Protein AF-A0A165ZJ59-F1 (afdb_monomer)

Nearest PDB structures (foldseek):
  8uz7-assembly1_D  TM=2.361E-01  e=4.427E+00  Penaeus vannamei
  2nv9-assembly4_G  TM=2.599E-01  e=4.202E+00  Paramecium bursaria Chlorella virus 1

Foldseek 3Di:
DDPPQPADPDPDDLVPLLVVCVVCQAPHAEDAAEDAQVSLLSNLVSQLVAARANHAYYARAHDDDPPDPPDFRERDACRLQPRHPNHAAYHYARYHYQLLSQAQHQEYHYHHADAPQPAVVSVVNNVLRHLNHAYYHDEDEQNHCNPPPPDPDAARENPRHAEYAYEEALVVVLSNLVSYDDDLNHAYHYAYDDPPDPPDDDPVVSLVSVLVSVLVSLPPPDHADFQEWEWAWDWDPDFQTKTKIKIFTANDDPPLADQDDDPVVRSSRTSYIYIYTHRGVVRVLSNLLSNCLSRCVSDQHQEYEYQNYLDDDLSSLVSQQVNLHRQEYEYAQLGHNLVSNLVVLVVVLVVCLVPVPDDDSYQEYEYEQRDDVVVVVVVVVVVVPDPDPDDQPSSLVSNVVSVVSVQVSLQVCLVSVRHRAEYEYHDCPVCSVPVPPDDDPLCSRFVSHNNGYHYHQWGDDPVCDPPTDRQDPVSVVVSD

Secondary structure (DSSP, 8-state):
-------------HHHHHHHHHHHTTT--EEEEEEEHHHHHHHHHHHTTS--TT--EEEEEEEPPTT------EEPHHIIIII-TT--EEEEES-EE-GGG--S-SEEEEE--S-----HHHHHHHHHT-TT--EEEEEE-TT---------PPPEE-TT--EEEEEE-HHHHHHHHHHEE--TT-EEEEEE-----TTS--HHHHHHHHHHHHHHHHTSTTPPP--EEEEEEES-SSTTS-EEEEEEEESS-----SS---HHHHHHH-SEEEEEEESSHHHHHHHHHHHHHHHHTTS---EEE-TT-S---HHHHHHHHHS---SEEEE-TTSHHHHHHHHHHHHHHHHHTT-TT---S-SEEEEE-PPPHHHHHHHHHHTTT----PPPPHHHHHHHHHHHHHHHHHHHHHHTT---SEEEEE--TT-TTT-SSSS--HHHHHTTSSSEEEETTEEESTTTTTS-EEPPHHHHHHH-

Radius of gyration: 26.31 Å; Cα contacts (8 Å, |Δi|>4): 863; chains: 1; bounding box: 57×61×69 Å

Structure (mmCIF, N/CA/C/O backbone):
data_AF-A0A165ZJ59-F1
#
_entry.id   AF-A0A165ZJ59-F1
#
loop_
_atom_site.group_PDB
_atom_site.id
_atom_site.type_symbol
_atom_site.label_atom_id
_atom_site.label_alt_id
_atom_site.label_comp_id
_atom_site.label_asym_id
_atom_site.label_entity_id
_atom_site.label_seq_id
_atom_site.pdbx_PDB_ins_code
_atom_site.Cartn_x
_atom_site.Cartn_y
_atom_site.Cartn_z
_atom_site.occupancy
_atom_site.B_iso_or_equiv
_atom_site.auth_seq_id
_atom_site.auth_comp_id
_atom_site.auth_asym_id
_atom_site.auth_atom_id
_atom_site.pdbx_PDB_model_num
ATOM 1 N N . MET A 1 1 ? 8.337 -34.357 -21.150 1.00 26.80 1 MET A N 1
ATOM 2 C CA . MET A 1 1 ? 9.607 -33.681 -20.813 1.00 26.80 1 MET A CA 1
ATOM 3 C C . MET A 1 1 ? 9.502 -32.233 -21.252 1.00 26.80 1 MET A C 1
ATOM 5 O O . MET A 1 1 ? 9.844 -31.899 -22.377 1.00 26.80 1 MET A O 1
ATOM 9 N N . THR A 1 2 ? 8.925 -31.401 -20.396 1.00 27.22 2 THR A N 1
ATOM 10 C CA . THR A 1 2 ? 8.915 -29.942 -20.506 1.00 27.22 2 THR A CA 1
ATOM 11 C C . THR A 1 2 ? 10.213 -29.451 -19.875 1.00 27.22 2 THR A C 1
ATOM 13 O O . THR A 1 2 ? 10.467 -29.745 -18.712 1.00 27.22 2 THR A O 1
ATOM 16 N N . LEU A 1 3 ? 11.087 -28.812 -20.658 1.00 30.39 3 LEU A N 1
ATOM 17 C CA . LEU A 1 3 ? 12.234 -28.102 -20.098 1.00 30.39 3 LEU A CA 1
ATOM 18 C C . LEU A 1 3 ? 11.672 -26.904 -19.332 1.00 30.39 3 LEU A C 1
ATOM 20 O O . LEU A 1 3 ? 11.261 -25.917 -19.945 1.00 30.39 3 LEU A O 1
ATOM 24 N N . ASP A 1 4 ? 11.601 -27.037 -18.012 1.00 34.28 4 ASP A N 1
ATOM 25 C CA . ASP A 1 4 ? 11.276 -25.939 -17.117 1.00 34.28 4 ASP A CA 1
ATOM 26 C C . ASP A 1 4 ? 12.237 -24.772 -17.355 1.00 34.28 4 ASP A C 1
ATOM 28 O O . ASP A 1 4 ? 13.429 -24.946 -17.626 1.00 34.28 4 ASP A O 1
ATOM 32 N N . ALA A 1 5 ? 11.661 -23.574 -17.309 1.00 40.75 5 ALA A N 1
ATOM 33 C CA . ALA A 1 5 ? 12.304 -22.302 -17.565 1.00 40.75 5 ALA A CA 1
ATOM 34 C C . ALA A 1 5 ? 13.662 -22.200 -16.851 1.00 40.75 5 ALA A C 1
ATOM 36 O O . ALA A 1 5 ? 13.736 -22.073 -15.630 1.00 40.75 5 ALA A O 1
ATOM 37 N N . LEU A 1 6 ? 14.749 -22.208 -17.626 1.00 43.16 6 LEU A N 1
ATOM 38 C CA . LEU A 1 6 ? 16.069 -21.800 -17.152 1.00 43.16 6 LEU A CA 1
ATOM 39 C C . LEU A 1 6 ? 16.009 -20.306 -16.804 1.00 43.16 6 LEU A C 1
ATOM 41 O O . LEU A 1 6 ? 16.247 -19.443 -17.647 1.00 43.16 6 LEU A O 1
ATOM 45 N N . LYS A 1 7 ? 15.646 -20.000 -15.555 1.00 43.19 7 LYS A N 1
ATOM 46 C CA . LYS A 1 7 ? 15.707 -18.658 -14.974 1.00 43.19 7 LYS A CA 1
ATOM 47 C C . LYS A 1 7 ? 17.173 -18.344 -14.673 1.00 43.19 7 LYS A C 1
ATOM 49 O O . LYS A 1 7 ? 17.654 -18.534 -13.561 1.00 43.19 7 LYS A O 1
ATOM 54 N N . TYR A 1 8 ? 17.912 -17.932 -15.697 1.00 49.91 8 TYR A N 1
ATOM 55 C CA . TYR A 1 8 ? 19.282 -17.461 -15.541 1.00 49.91 8 TYR A CA 1
ATOM 56 C C . TYR A 1 8 ? 19.271 -16.071 -14.892 1.00 49.91 8 TYR A C 1
ATOM 58 O O . TYR A 1 8 ? 18.983 -15.082 -15.556 1.00 49.91 8 TYR A O 1
ATOM 66 N N . SER A 1 9 ? 19.586 -16.001 -13.597 1.00 44.91 9 SER A N 1
ATOM 67 C CA . SER A 1 9 ? 20.109 -14.782 -12.971 1.00 44.91 9 SER A CA 1
ATOM 68 C C . SER A 1 9 ? 21.629 -14.844 -13.108 1.00 44.91 9 SER A C 1
ATOM 70 O O . SER A 1 9 ? 22.297 -15.537 -12.342 1.00 44.91 9 SER A O 1
ATOM 72 N N . LEU A 1 10 ? 22.168 -14.272 -14.186 1.00 50.31 10 LEU A N 1
ATOM 73 C CA . LEU A 1 10 ? 23.598 -14.324 -14.494 1.00 50.31 10 LEU A CA 1
ATOM 74 C C . LEU A 1 10 ? 24.230 -12.964 -14.193 1.00 50.31 10 LEU A C 1
ATOM 76 O O . LEU A 1 10 ? 24.103 -12.046 -14.993 1.00 50.31 10 LEU A O 1
ATOM 80 N N . SER A 1 11 ? 24.993 -12.870 -13.105 1.00 46.38 11 SER A N 1
ATOM 81 C CA . SER A 1 11 ? 25.987 -11.808 -12.873 1.00 46.38 11 SER A CA 1
ATOM 82 C C . SER A 1 11 ? 27.330 -12.132 -13.560 1.00 46.38 11 SER A C 1
ATOM 84 O O . SER A 1 11 ? 28.409 -11.921 -13.010 1.00 46.38 11 SER A O 1
ATOM 86 N N . VAL A 1 12 ? 27.283 -12.750 -14.745 1.00 45.16 12 VAL A N 1
ATOM 87 C CA . VAL A 1 12 ? 28.445 -13.399 -15.376 1.00 45.16 12 VAL A CA 1
ATOM 88 C C . VAL A 1 12 ? 29.210 -12.450 -16.298 1.00 45.16 12 VAL A C 1
ATOM 90 O O . VAL A 1 12 ? 28.607 -11.726 -17.082 1.00 45.16 12 VAL A O 1
ATOM 93 N N . LEU A 1 13 ? 30.546 -12.548 -16.232 1.00 55.03 13 LEU A N 1
ATOM 94 C CA . LEU A 1 13 ? 31.548 -11.962 -17.134 1.00 55.03 13 LEU A CA 1
ATOM 95 C C . LEU A 1 13 ? 31.028 -11.805 -18.578 1.00 55.03 13 LEU A C 1
ATOM 97 O O . LEU A 1 13 ? 30.642 -12.787 -19.220 1.00 55.03 13 LEU A O 1
ATOM 101 N N . GLU A 1 14 ? 31.088 -10.574 -19.091 1.00 58.38 14 GLU A N 1
ATOM 102 C CA . GLU A 1 14 ? 30.495 -10.066 -20.346 1.00 58.38 14 GLU A CA 1
ATOM 103 C C . GLU A 1 14 ? 30.643 -10.980 -21.580 1.00 58.38 14 GLU A C 1
ATOM 105 O O . GLU A 1 14 ? 29.788 -11.015 -22.467 1.00 58.38 14 GLU A O 1
ATOM 110 N N . THR A 1 15 ? 31.717 -11.770 -21.652 1.00 66.25 15 THR A N 1
ATOM 111 C CA . THR A 1 15 ? 32.005 -12.650 -22.797 1.00 66.25 15 THR A CA 1
ATOM 112 C C . THR A 1 15 ? 31.152 -13.923 -22.835 1.00 66.25 15 THR A C 1
ATOM 114 O O . THR A 1 15 ? 30.957 -14.499 -23.910 1.00 66.25 15 THR A O 1
ATOM 117 N N . GLY A 1 16 ? 30.617 -14.370 -21.695 1.00 80.94 16 GLY A N 1
ATOM 118 C CA . GLY A 1 16 ? 29.808 -15.587 -21.602 1.00 80.94 16 GLY A CA 1
ATOM 119 C C . GLY A 1 16 ? 28.366 -15.391 -22.068 1.00 80.94 16 GLY A C 1
ATOM 120 O O . GLY A 1 16 ? 27.826 -16.246 -22.776 1.00 80.94 16 GLY A O 1
ATOM 121 N N . LEU A 1 17 ? 27.751 -14.257 -21.716 1.00 83.94 17 LEU A N 1
ATOM 122 C CA . LEU A 1 17 ? 26.321 -14.035 -21.936 1.00 83.94 17 LEU A CA 1
ATOM 123 C C . LEU A 1 17 ? 25.968 -13.964 -23.425 1.00 83.94 17 LEU A C 1
ATOM 125 O O . LEU A 1 17 ? 25.015 -14.607 -23.853 1.00 83.94 17 LEU A O 1
ATOM 129 N N . SER A 1 18 ? 26.772 -13.266 -24.232 1.00 87.19 18 SER A N 1
ATOM 130 C CA . SER A 1 18 ? 26.535 -13.128 -25.678 1.00 87.19 18 SER A CA 1
ATOM 131 C C . SER A 1 18 ? 26.402 -14.489 -26.386 1.00 87.19 18 SER A C 1
ATOM 133 O O . SER A 1 18 ? 25.457 -14.718 -27.139 1.00 87.19 18 SER A O 1
ATOM 135 N N . ARG A 1 19 ? 27.278 -15.453 -26.058 1.00 89.62 19 ARG A N 1
ATOM 136 C CA . ARG A 1 19 ? 27.225 -16.816 -26.624 1.00 89.62 19 ARG A CA 1
ATOM 137 C C . ARG A 1 19 ? 25.989 -17.593 -26.174 1.00 89.62 19 ARG A C 1
ATOM 139 O O . ARG A 1 19 ? 25.436 -18.375 -26.945 1.00 89.62 19 ARG A O 1
ATOM 146 N N . ILE A 1 20 ? 25.569 -17.407 -24.922 1.00 90.56 20 ILE A N 1
ATOM 147 C CA . ILE A 1 20 ? 24.362 -18.045 -24.379 1.00 90.56 20 ILE A CA 1
ATOM 148 C C . ILE A 1 20 ? 23.123 -17.480 -25.082 1.00 90.56 20 ILE A C 1
ATOM 150 O O . ILE A 1 20 ? 22.278 -18.252 -25.537 1.00 90.56 20 ILE A O 1
ATOM 154 N N . LEU A 1 21 ? 23.040 -16.156 -25.220 1.00 92.06 21 LEU A N 1
ATOM 155 C CA . LEU A 1 21 ? 21.940 -15.469 -25.893 1.00 92.06 21 LEU A CA 1
ATOM 156 C C . LEU A 1 21 ? 21.813 -15.901 -27.357 1.00 92.06 21 LEU A C 1
ATOM 158 O O . LEU A 1 21 ? 20.718 -16.252 -27.789 1.00 92.06 21 LEU A O 1
ATOM 162 N N . GLU A 1 22 ? 22.927 -15.974 -28.089 1.00 93.25 22 GLU A N 1
ATOM 163 C CA . GLU A 1 22 ? 22.951 -16.468 -29.469 1.00 93.25 22 GLU A CA 1
ATOM 164 C C . GLU A 1 22 ? 22.447 -17.916 -29.559 1.00 93.25 22 GLU A C 1
ATOM 166 O O . GLU A 1 22 ? 21.543 -18.226 -30.342 1.00 93.25 22 GLU A O 1
ATOM 171 N N . LYS A 1 23 ? 22.983 -18.805 -28.712 1.00 94.88 23 LYS A N 1
ATOM 172 C CA . LYS A 1 23 ? 22.624 -20.229 -28.701 1.00 94.88 23 LYS A CA 1
ATOM 173 C C . LYS A 1 23 ? 21.141 -20.458 -28.394 1.00 94.88 23 LYS A C 1
ATOM 175 O O . LYS A 1 23 ? 20.542 -21.388 -28.935 1.00 94.88 23 LYS A O 1
ATOM 180 N N . HIS A 1 24 ? 20.554 -19.633 -27.530 1.00 94.94 24 HIS A N 1
ATOM 181 C CA . HIS A 1 24 ? 19.187 -19.803 -27.035 1.00 94.94 24 HIS A CA 1
ATOM 182 C C . HIS A 1 24 ? 18.173 -18.824 -27.636 1.00 94.94 24 HIS A C 1
ATOM 184 O O . HIS A 1 24 ? 17.013 -18.839 -27.223 1.00 94.94 24 HIS A O 1
ATOM 190 N N . ALA A 1 25 ? 18.552 -18.035 -28.646 1.00 95.56 25 ALA A N 1
ATOM 191 C CA . ALA A 1 25 ? 17.724 -16.955 -29.182 1.00 95.56 25 ALA A CA 1
ATOM 192 C C . ALA A 1 25 ? 16.289 -17.392 -29.537 1.00 95.56 25 ALA A C 1
ATOM 194 O O . ALA A 1 25 ? 15.323 -16.693 -29.255 1.00 95.56 25 ALA A O 1
ATOM 195 N N . ARG A 1 26 ? 16.115 -18.597 -30.094 1.00 95.75 26 ARG A N 1
ATOM 196 C CA . ARG A 1 26 ? 14.797 -19.105 -30.519 1.00 95.75 26 ARG A CA 1
ATOM 197 C C . ARG A 1 26 ? 13.940 -19.696 -29.402 1.00 95.75 26 ARG A C 1
ATOM 199 O O . ARG A 1 26 ? 12.737 -19.824 -29.594 1.00 95.75 26 ARG A O 1
ATOM 206 N N . THR A 1 27 ? 14.543 -20.095 -28.286 1.00 96.12 27 THR A N 1
ATOM 207 C CA . THR A 1 27 ? 13.868 -20.830 -27.202 1.00 96.12 27 THR A CA 1
ATOM 208 C C . THR A 1 27 ? 13.752 -20.022 -25.916 1.00 96.12 27 THR A C 1
ATOM 210 O O . THR A 1 27 ? 13.116 -20.477 -24.973 1.00 96.12 27 THR A O 1
ATOM 213 N N . LEU A 1 28 ? 14.404 -18.862 -25.840 1.00 95.69 28 LEU A N 1
ATOM 214 C CA . LEU A 1 28 ? 14.396 -18.009 -24.661 1.00 95.69 28 LEU A CA 1
ATOM 215 C C . LEU A 1 28 ? 12.998 -17.406 -24.461 1.00 95.69 28 LEU A C 1
ATOM 217 O O . LEU A 1 28 ? 12.553 -16.616 -25.286 1.00 95.69 28 LEU A O 1
ATOM 221 N N . VAL A 1 29 ? 12.318 -17.794 -23.377 1.00 96.50 29 VAL A N 1
ATOM 222 C CA . VAL A 1 29 ? 10.952 -17.334 -23.045 1.00 96.50 29 VAL A CA 1
ATOM 223 C C . VAL A 1 29 ? 10.959 -16.151 -22.079 1.00 96.50 29 VAL A C 1
ATOM 225 O O . VAL A 1 29 ? 10.101 -15.274 -22.157 1.00 96.50 29 VAL A O 1
ATOM 228 N N . SER A 1 30 ? 11.938 -16.110 -21.179 1.00 95.81 30 SER A N 1
ATOM 229 C CA . SER A 1 30 ? 12.073 -15.086 -20.148 1.00 95.81 30 SER A CA 1
ATOM 230 C C . SER A 1 30 ? 13.535 -14.694 -20.012 1.00 95.81 30 SER A C 1
ATOM 232 O O . SER A 1 30 ? 14.401 -15.569 -20.007 1.00 95.81 30 SER A O 1
ATOM 234 N N . LEU A 1 31 ? 13.801 -13.401 -19.851 1.00 95.12 31 LEU A N 1
ATOM 235 C CA . LEU A 1 31 ? 15.140 -12.877 -19.622 1.00 95.12 31 LEU A CA 1
ATOM 236 C C . LEU A 1 31 ? 15.115 -11.756 -18.585 1.00 95.12 31 LEU A C 1
ATOM 238 O O . LEU A 1 31 ? 14.314 -10.829 -18.686 1.00 95.12 31 LEU A O 1
ATOM 242 N N . THR A 1 32 ? 16.036 -11.830 -17.628 1.00 94.75 32 THR A N 1
ATOM 243 C CA . THR A 1 32 ? 16.305 -10.760 -16.669 1.00 94.75 32 THR A CA 1
ATOM 244 C C . THR A 1 32 ? 17.777 -10.385 -16.765 1.00 94.75 32 THR A C 1
ATOM 246 O O . THR A 1 32 ? 18.636 -11.257 -16.656 1.00 94.75 32 THR A O 1
ATOM 249 N N . ILE A 1 33 ? 18.060 -9.105 -16.986 1.00 93.12 33 ILE A N 1
ATOM 250 C CA . ILE A 1 33 ? 19.407 -8.533 -16.957 1.00 93.12 33 ILE A CA 1
ATOM 251 C C . ILE A 1 33 ? 19.427 -7.525 -15.818 1.00 93.12 33 ILE A C 1
ATOM 253 O O . ILE A 1 33 ? 18.609 -6.613 -15.818 1.00 93.12 33 ILE A O 1
ATOM 257 N N . ALA A 1 34 ? 20.336 -7.697 -14.864 1.00 91.88 34 ALA A N 1
ATOM 258 C CA . ALA A 1 34 ? 20.517 -6.766 -13.761 1.00 91.88 34 ALA A CA 1
ATOM 259 C C . ALA A 1 34 ? 22.007 -6.568 -13.463 1.00 91.88 34 ALA A C 1
ATOM 261 O O . ALA A 1 34 ? 22.774 -7.532 -13.544 1.00 91.88 34 ALA A O 1
ATOM 262 N N . GLY A 1 35 ? 22.405 -5.345 -13.119 1.00 90.62 35 GLY A N 1
ATOM 263 C CA . GLY A 1 35 ? 23.758 -5.030 -12.654 1.00 90.62 35 GLY A CA 1
ATOM 264 C C . GLY A 1 35 ? 24.179 -3.595 -12.961 1.00 90.62 35 GLY A C 1
ATOM 265 O O . GLY A 1 35 ? 23.350 -2.752 -13.306 1.00 90.62 35 GLY A O 1
ATOM 266 N N . ALA A 1 36 ? 25.485 -3.330 -12.871 1.00 89.38 36 ALA A N 1
ATOM 267 C CA . ALA A 1 36 ? 26.074 -2.040 -13.222 1.00 89.38 36 ALA A CA 1
ATOM 268 C C . ALA A 1 36 ? 25.707 -1.604 -14.654 1.00 89.38 36 ALA A C 1
ATOM 270 O O . ALA A 1 36 ? 25.471 -2.433 -15.547 1.00 89.38 36 ALA A O 1
ATOM 271 N N . SER A 1 37 ? 25.660 -0.290 -14.876 1.00 89.69 37 SER A N 1
ATOM 272 C CA . SER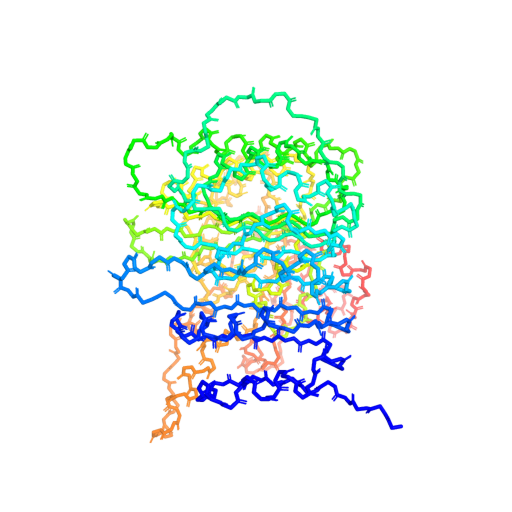 A 1 37 ? 25.213 0.307 -16.138 1.00 89.69 37 SER A CA 1
ATOM 273 C C . SER A 1 37 ? 26.064 -0.115 -17.337 1.00 89.69 37 SER A C 1
ATOM 275 O O . SER A 1 37 ? 25.508 -0.459 -18.381 1.00 89.69 37 SER A O 1
ATOM 277 N N . GLU A 1 38 ? 27.387 -0.187 -17.177 1.00 88.62 38 GLU A N 1
ATOM 278 C CA . GLU A 1 38 ? 28.332 -0.596 -18.223 1.00 88.62 38 GLU A CA 1
ATOM 279 C C . GLU A 1 38 ? 28.078 -2.024 -18.734 1.00 88.62 38 GLU A C 1
ATOM 281 O O . GLU A 1 38 ? 27.957 -2.261 -19.941 1.00 88.62 38 GLU A O 1
ATOM 286 N N . HIS A 1 39 ? 27.892 -2.977 -17.821 1.00 88.75 39 HIS A N 1
ATOM 287 C CA . HIS A 1 39 ? 27.633 -4.371 -18.169 1.00 88.75 39 HIS A CA 1
ATOM 288 C C . HIS A 1 39 ? 26.234 -4.544 -18.755 1.00 88.75 39 HIS A C 1
ATOM 290 O O . HIS A 1 39 ? 26.035 -5.282 -19.726 1.00 88.75 39 HIS A O 1
ATOM 296 N N . THR A 1 40 ? 25.250 -3.840 -18.192 1.00 90.31 40 THR A N 1
ATOM 297 C CA . THR A 1 40 ? 23.877 -3.851 -18.701 1.00 90.31 40 THR A CA 1
ATOM 298 C C . THR A 1 40 ? 23.834 -3.325 -20.136 1.00 90.31 40 THR A C 1
ATOM 300 O O . THR A 1 40 ? 23.204 -3.954 -20.989 1.00 90.31 40 THR A O 1
ATOM 303 N N . PHE A 1 41 ? 24.586 -2.262 -20.445 1.00 90.25 41 PHE A N 1
ATOM 304 C CA . PHE A 1 41 ? 24.755 -1.748 -21.805 1.00 90.25 41 PHE A CA 1
ATOM 305 C C . PHE A 1 41 ? 25.305 -2.801 -22.764 1.00 90.25 41 PHE A C 1
ATOM 307 O O . PHE A 1 41 ? 24.693 -3.080 -23.799 1.00 90.25 41 PHE A O 1
ATOM 314 N N . ALA A 1 42 ? 26.440 -3.416 -22.422 1.00 90.94 42 ALA A N 1
ATOM 315 C CA . ALA A 1 42 ? 27.080 -4.421 -23.267 1.00 90.94 42 ALA A CA 1
ATOM 316 C C . ALA A 1 42 ? 26.138 -5.604 -23.559 1.00 90.94 42 ALA A C 1
ATOM 318 O O . ALA A 1 42 ? 26.026 -6.064 -24.702 1.00 90.94 42 ALA A O 1
ATOM 319 N N . ASN A 1 43 ? 25.395 -6.047 -22.543 1.00 91.50 43 ASN A N 1
ATOM 320 C CA . ASN A 1 43 ? 24.425 -7.132 -22.652 1.00 91.50 43 ASN A CA 1
ATOM 321 C C . ASN A 1 43 ? 23.223 -6.752 -23.529 1.00 91.50 43 ASN A C 1
ATOM 323 O O . ASN A 1 43 ? 22.802 -7.537 -24.380 1.00 91.50 43 ASN A O 1
ATOM 327 N N . VAL A 1 44 ? 22.709 -5.530 -23.388 1.00 92.50 44 VAL A N 1
ATOM 328 C CA . VAL A 1 44 ? 21.633 -4.984 -24.227 1.00 92.50 44 VAL A CA 1
ATOM 329 C C . VAL A 1 44 ? 22.060 -4.867 -25.696 1.00 92.50 44 VAL A C 1
ATOM 331 O O . VAL A 1 44 ? 21.308 -5.243 -26.599 1.00 92.50 44 VAL A O 1
ATOM 334 N N . GLN A 1 45 ? 23.294 -4.433 -25.960 1.00 92.50 45 GLN A N 1
ATOM 335 C CA . GLN A 1 45 ? 23.845 -4.394 -27.317 1.00 92.50 45 GLN A CA 1
ATOM 336 C C . GLN A 1 45 ? 24.000 -5.796 -27.917 1.00 92.50 45 GLN A C 1
ATOM 338 O O . GLN A 1 45 ? 23.761 -5.996 -29.109 1.00 92.50 45 GLN A O 1
ATOM 343 N N . ALA A 1 46 ? 24.379 -6.792 -27.110 1.00 92.00 46 ALA A N 1
ATOM 344 C CA . ALA A 1 46 ? 24.424 -8.183 -27.552 1.00 92.00 46 ALA A CA 1
ATOM 345 C C . ALA A 1 46 ? 23.020 -8.725 -27.871 1.00 92.00 46 ALA A C 1
ATOM 347 O O . ALA A 1 46 ? 22.843 -9.395 -28.890 1.00 92.00 46 ALA A O 1
ATOM 348 N N . LEU A 1 47 ? 22.010 -8.379 -27.064 1.00 91.38 47 LEU A N 1
ATOM 349 C CA . LEU A 1 47 ? 20.620 -8.747 -27.326 1.00 91.38 47 LEU A CA 1
ATOM 350 C C . LEU A 1 47 ? 20.134 -8.227 -28.677 1.00 91.38 47 LEU A C 1
ATOM 352 O O . LEU A 1 47 ? 19.582 -8.991 -29.463 1.00 91.38 47 LEU A O 1
ATOM 356 N N . ALA A 1 48 ? 20.384 -6.963 -29.004 1.00 93.31 48 ALA A N 1
ATOM 357 C CA . ALA A 1 48 ? 19.877 -6.358 -30.235 1.00 93.31 48 ALA A CA 1
ATOM 358 C C . ALA A 1 48 ? 20.368 -7.028 -31.539 1.00 93.31 48 ALA A C 1
ATOM 360 O O . ALA A 1 48 ? 19.769 -6.815 -32.598 1.00 93.31 48 ALA A O 1
ATOM 361 N N . LYS A 1 49 ? 21.410 -7.871 -31.474 1.00 94.94 49 LYS A N 1
ATOM 362 C CA . LYS A 1 49 ? 21.981 -8.596 -32.623 1.00 94.94 49 LYS A CA 1
ATOM 363 C C . LYS A 1 49 ? 21.140 -9.784 -33.092 1.00 94.94 49 LYS A C 1
ATOM 365 O O . LYS A 1 49 ? 21.316 -10.234 -34.223 1.00 94.94 49 LYS A O 1
ATOM 370 N N . HIS A 1 50 ? 20.237 -10.300 -32.257 1.00 95.81 50 HIS A N 1
ATOM 371 C CA . HIS A 1 50 ? 19.472 -11.511 -32.557 1.00 95.81 50 HIS A CA 1
ATOM 372 C C . HIS A 1 50 ? 17.964 -11.302 -32.384 1.00 95.81 50 HIS A C 1
ATOM 374 O O . HIS A 1 50 ? 17.507 -10.404 -31.679 1.00 95.81 50 HIS A O 1
ATOM 380 N N . ARG A 1 51 ? 17.176 -12.161 -33.041 1.00 97.06 51 ARG A N 1
ATOM 381 C CA . ARG A 1 51 ? 15.720 -12.229 -32.869 1.00 97.06 51 ARG A CA 1
ATOM 382 C C . ARG A 1 51 ? 15.357 -13.271 -31.819 1.00 97.06 51 ARG A C 1
ATOM 384 O O . ARG A 1 51 ? 15.824 -14.405 -31.910 1.00 97.06 51 ARG A O 1
ATOM 391 N N . TYR A 1 52 ? 14.446 -12.909 -30.922 1.00 97.00 52 TYR A N 1
ATOM 392 C CA . TYR A 1 52 ? 13.927 -13.751 -29.850 1.00 97.00 52 TYR A CA 1
ATOM 393 C C . TYR A 1 52 ? 12.418 -13.972 -30.011 1.00 97.00 52 TYR A C 1
ATOM 395 O O . TYR A 1 52 ? 11.610 -13.353 -29.318 1.00 97.00 52 TYR A O 1
ATOM 403 N N . PRO A 1 53 ? 12.001 -14.844 -30.948 1.00 97.25 53 PRO A N 1
ATOM 404 C CA . PRO A 1 53 ? 10.590 -15.039 -31.273 1.00 97.25 53 PRO A CA 1
ATOM 405 C C . PRO A 1 53 ? 9.765 -15.651 -30.136 1.00 97.25 53 PRO A C 1
ATOM 407 O O . PRO A 1 53 ? 8.551 -15.502 -30.153 1.00 97.25 53 PRO A O 1
ATOM 410 N N . ALA A 1 54 ? 10.395 -16.342 -29.181 1.00 96.81 54 ALA A N 1
ATOM 411 C CA . ALA A 1 54 ? 9.718 -16.952 -28.035 1.00 96.81 54 ALA A CA 1
ATOM 412 C C . ALA A 1 54 ? 9.732 -16.069 -26.775 1.00 96.81 54 ALA A C 1
ATOM 414 O O . ALA A 1 54 ? 9.083 -16.426 -25.792 1.00 96.81 54 ALA A O 1
ATOM 415 N N . LEU A 1 55 ? 10.462 -14.944 -26.790 1.00 97.38 55 LEU A N 1
ATOM 416 C CA . LEU A 1 55 ? 10.641 -14.110 -25.606 1.00 97.38 55 LEU A CA 1
ATOM 417 C C . LEU A 1 55 ? 9.338 -13.392 -25.281 1.00 97.38 55 LEU A C 1
ATOM 419 O O . LEU A 1 55 ? 8.855 -12.575 -26.061 1.00 97.38 55 LEU A O 1
ATOM 423 N N . ASN A 1 56 ? 8.797 -13.718 -24.114 1.00 97.75 56 ASN A N 1
ATOM 424 C CA . ASN A 1 56 ? 7.533 -13.217 -23.602 1.00 97.75 56 ASN A CA 1
ATOM 425 C C . ASN A 1 56 ? 7.752 -12.229 -22.442 1.00 97.75 56 ASN A C 1
ATOM 427 O O . ASN A 1 56 ? 7.061 -11.214 -22.353 1.00 97.75 56 ASN A O 1
ATOM 431 N N . LEU A 1 57 ? 8.757 -12.486 -21.598 1.00 97.50 57 LEU A N 1
ATOM 432 C CA . LEU A 1 57 ? 9.109 -11.636 -20.461 1.00 97.50 57 LEU A CA 1
ATOM 433 C C . LEU A 1 57 ? 10.530 -11.098 -20.598 1.00 97.50 57 LEU A C 1
ATOM 435 O O . LEU A 1 57 ? 11.481 -11.862 -20.768 1.00 97.50 57 LEU A O 1
ATOM 439 N N . LEU A 1 58 ? 10.671 -9.786 -20.452 1.00 96.56 58 LEU A N 1
ATOM 440 C CA . LEU A 1 58 ? 11.955 -9.104 -20.392 1.00 96.56 58 LEU A CA 1
ATOM 441 C C . LEU A 1 58 ? 11.979 -8.139 -19.205 1.00 96.56 58 LEU A C 1
ATOM 443 O O . LEU A 1 58 ? 11.140 -7.244 -19.131 1.00 96.56 58 LEU A O 1
ATOM 447 N N . SER A 1 59 ? 12.962 -8.294 -18.318 1.00 96.56 59 SER A N 1
ATOM 448 C CA . SER A 1 59 ? 13.287 -7.309 -17.281 1.00 96.56 59 SER A CA 1
ATOM 449 C C . SER A 1 59 ? 14.731 -6.849 -17.435 1.00 96.56 59 SER A C 1
ATOM 451 O O . SER A 1 59 ? 15.630 -7.685 -17.534 1.00 96.56 59 SER A O 1
ATOM 453 N N . ILE A 1 60 ? 14.958 -5.540 -17.472 1.00 95.00 60 ILE A N 1
ATOM 454 C CA . ILE A 1 60 ? 16.294 -4.943 -17.523 1.00 95.00 60 ILE A CA 1
ATOM 455 C C . ILE A 1 60 ? 16.400 -3.933 -16.384 1.00 95.00 60 ILE A C 1
ATOM 457 O O . ILE A 1 60 ? 15.606 -2.997 -16.315 1.00 95.00 60 ILE A O 1
ATOM 461 N N . GLU A 1 61 ? 17.374 -4.120 -15.503 1.00 94.06 61 GLU A N 1
ATOM 462 C CA . GLU A 1 61 ? 17.589 -3.303 -14.313 1.00 94.06 61 GLU A CA 1
ATOM 463 C C . GLU A 1 61 ? 19.040 -2.819 -14.280 1.00 94.06 61 GLU A C 1
ATOM 465 O O . GLU A 1 61 ? 19.965 -3.595 -14.064 1.00 94.06 61 GLU A O 1
ATOM 470 N N . SER A 1 62 ? 19.248 -1.527 -14.519 1.00 92.38 62 SER A N 1
ATOM 471 C CA . SER A 1 62 ? 20.567 -0.911 -14.397 1.00 92.38 62 SER A CA 1
ATOM 472 C C . SER A 1 62 ? 20.707 -0.240 -13.036 1.00 92.38 62 SER A C 1
ATOM 474 O O . SER A 1 62 ? 19.900 0.614 -12.657 1.00 92.38 62 SER A O 1
ATOM 476 N N . GLU A 1 63 ? 21.773 -0.572 -12.321 1.00 90.44 63 GLU A N 1
ATOM 477 C CA . GLU A 1 63 ? 22.212 0.187 -11.156 1.00 90.44 63 GLU A CA 1
ATOM 478 C C . GLU A 1 63 ? 22.796 1.525 -11.629 1.00 90.44 63 GLU A C 1
ATOM 480 O O . GLU A 1 63 ? 23.495 1.589 -12.645 1.00 90.44 63 GLU A O 1
ATOM 485 N N . LEU A 1 64 ? 22.450 2.608 -10.934 1.00 84.44 64 LEU A N 1
ATOM 486 C CA . LEU A 1 64 ? 23.040 3.922 -11.169 1.00 84.44 64 LEU A CA 1
ATOM 487 C C . LEU A 1 64 ? 24.201 4.092 -10.200 1.00 84.44 64 LEU A C 1
ATOM 489 O O . LEU A 1 64 ? 23.997 4.082 -8.986 1.00 84.44 64 LEU A O 1
ATOM 493 N N . GLU A 1 65 ? 25.405 4.265 -10.732 1.00 82.00 65 GLU A N 1
ATOM 494 C CA . GLU A 1 65 ? 26.548 4.640 -9.910 1.00 82.00 65 GLU A CA 1
ATOM 495 C C . GLU A 1 65 ? 26.379 6.085 -9.438 1.00 82.00 65 GLU A C 1
ATOM 497 O O . GLU A 1 65 ? 26.062 6.997 -10.209 1.00 82.00 65 GLU A O 1
ATOM 502 N N . SER A 1 66 ? 26.541 6.299 -8.134 1.00 76.56 66 SER A N 1
ATOM 503 C CA . SER A 1 66 ? 26.356 7.606 -7.517 1.00 76.56 66 SER A CA 1
ATOM 504 C C . SER A 1 66 ? 27.338 8.622 -8.103 1.00 76.56 66 SER A C 1
ATOM 506 O O . SER A 1 66 ? 28.541 8.526 -7.868 1.00 76.56 66 SER A O 1
ATOM 508 N N . GLY A 1 67 ? 26.817 9.625 -8.810 1.00 73.88 67 GLY A N 1
ATOM 509 C CA . GLY A 1 67 ? 27.593 10.770 -9.288 1.00 73.88 67 GLY A CA 1
ATOM 510 C C . GLY A 1 67 ? 28.053 10.693 -10.740 1.00 73.88 67 GLY A C 1
ATOM 511 O O . GLY A 1 67 ? 28.601 11.684 -11.224 1.00 73.88 67 GLY A O 1
ATOM 512 N N . ASP A 1 68 ? 27.800 9.589 -11.447 1.00 66.00 68 ASP A N 1
ATOM 513 C CA . ASP A 1 68 ? 28.125 9.522 -12.865 1.00 66.00 68 ASP A CA 1
ATOM 514 C C . ASP A 1 68 ? 26.942 10.009 -13.715 1.00 66.00 68 ASP A C 1
ATOM 516 O O . ASP A 1 68 ? 25.865 9.416 -13.743 1.00 66.00 68 ASP A O 1
ATOM 520 N N . ASN A 1 69 ? 27.149 11.115 -14.433 1.00 66.50 69 ASN A N 1
ATOM 521 C CA . ASN A 1 69 ? 26.231 11.577 -15.480 1.00 66.50 69 ASN A CA 1
ATOM 522 C C . ASN A 1 69 ? 26.382 10.741 -16.764 1.00 66.50 69 ASN A C 1
ATOM 524 O O . ASN A 1 69 ? 25.894 11.160 -17.821 1.00 66.50 69 ASN A O 1
ATOM 528 N N . ALA A 1 70 ? 27.096 9.608 -16.703 1.00 63.12 70 ALA A N 1
ATOM 529 C CA . ALA A 1 70 ? 27.174 8.632 -17.774 1.00 63.12 70 ALA A CA 1
ATOM 530 C C . ALA A 1 70 ? 25.760 8.374 -18.305 1.00 63.12 70 ALA A C 1
ATOM 532 O O . ALA A 1 70 ? 24.853 7.968 -17.575 1.00 63.12 70 ALA A O 1
ATOM 533 N N . GLY A 1 71 ? 25.555 8.737 -19.574 1.00 71.19 71 GLY A N 1
ATOM 534 C CA . GLY A 1 71 ? 24.240 8.714 -20.195 1.00 71.19 71 GLY A CA 1
ATOM 535 C C . GLY A 1 71 ? 23.583 7.346 -20.037 1.00 71.19 71 GLY A C 1
ATOM 536 O O . GLY A 1 71 ? 24.265 6.323 -20.037 1.00 71.19 71 GLY A O 1
ATOM 537 N N . LEU A 1 72 ? 22.255 7.329 -19.899 1.00 72.12 72 LEU A N 1
ATOM 538 C CA . LEU A 1 72 ? 21.525 6.073 -19.786 1.00 72.12 72 LEU A CA 1
ATOM 539 C C . LEU A 1 72 ? 21.867 5.130 -20.934 1.00 72.12 72 LEU A C 1
ATOM 541 O O . LEU A 1 72 ? 21.978 5.518 -22.100 1.00 72.12 72 LEU A O 1
ATOM 545 N N . THR A 1 73 ? 21.939 3.857 -20.578 1.00 80.38 73 THR A N 1
ATOM 546 C CA . THR A 1 73 ? 21.934 2.775 -21.546 1.00 80.38 73 THR A CA 1
ATOM 547 C C . THR A 1 73 ? 20.626 2.814 -22.322 1.00 80.38 73 THR A C 1
ATOM 549 O O . THR A 1 73 ? 19.558 2.580 -21.758 1.00 80.38 73 THR A O 1
ATOM 552 N N . GLY A 1 74 ? 20.719 3.121 -23.613 1.00 88.25 74 GLY A N 1
ATOM 553 C CA . GLY A 1 74 ? 19.601 3.036 -24.542 1.00 88.25 74 GLY A CA 1
ATOM 554 C C . GLY A 1 74 ? 19.428 1.615 -25.073 1.00 88.25 74 GLY A C 1
ATOM 555 O O . GLY A 1 74 ? 20.377 1.007 -25.574 1.00 88.25 74 GLY A O 1
ATOM 556 N N . LEU A 1 75 ? 18.210 1.092 -24.996 1.00 92.00 75 LEU A N 1
ATOM 557 C CA . LEU A 1 75 ? 17.785 -0.112 -25.692 1.00 92.00 75 LEU A CA 1
ATOM 558 C C . LEU A 1 75 ? 17.647 0.203 -27.191 1.00 92.00 75 LEU A C 1
ATOM 560 O O . LEU A 1 75 ? 16.905 1.121 -27.539 1.00 92.00 75 LEU A O 1
ATOM 564 N N . PRO A 1 76 ? 18.316 -0.540 -28.090 1.00 92.88 76 PRO A N 1
ATOM 565 C CA . PRO A 1 76 ? 18.212 -0.289 -29.524 1.00 92.88 76 PRO A CA 1
ATOM 566 C C . PRO A 1 76 ? 16.773 -0.415 -30.045 1.00 92.88 76 PRO A C 1
ATOM 568 O O . PRO A 1 76 ? 16.088 -1.397 -29.752 1.00 92.88 76 PRO A O 1
ATOM 571 N N . ASP A 1 77 ? 16.337 0.540 -30.870 1.00 89.44 77 ASP A N 1
ATOM 572 C CA . ASP A 1 77 ? 14.950 0.659 -31.359 1.00 89.44 77 ASP A CA 1
ATOM 573 C C . ASP A 1 77 ? 14.430 -0.622 -32.033 1.00 89.44 77 ASP A C 1
ATOM 575 O O . ASP A 1 77 ? 13.274 -1.028 -31.885 1.00 89.44 77 ASP A O 1
ATOM 579 N N . ASN A 1 78 ? 15.303 -1.316 -32.766 1.00 89.75 78 ASN A N 1
ATOM 580 C CA . ASN A 1 78 ? 14.945 -2.536 -33.485 1.00 89.75 78 ASN A CA 1
ATOM 581 C C . ASN A 1 78 ? 14.611 -3.709 -32.552 1.00 89.75 78 ASN A C 1
ATOM 583 O O . ASN A 1 78 ? 13.952 -4.661 -32.984 1.00 89.75 78 ASN A O 1
ATOM 587 N N . PHE A 1 79 ? 15.061 -3.664 -31.298 1.00 94.56 79 PHE A N 1
ATOM 588 C CA . PHE A 1 79 ? 14.912 -4.779 -30.382 1.00 94.56 79 PHE A CA 1
ATOM 589 C C . PHE A 1 79 ? 13.443 -4.998 -30.006 1.00 94.56 79 PHE A C 1
ATOM 591 O O . PHE A 1 79 ? 12.878 -6.043 -30.339 1.00 94.56 79 PHE A O 1
ATOM 598 N N . LEU A 1 80 ? 12.801 -3.982 -29.423 1.00 93.94 80 LEU A N 1
ATOM 599 C CA . LEU A 1 80 ? 11.387 -4.046 -29.041 1.00 93.94 80 LEU A CA 1
ATOM 600 C C . LEU A 1 80 ? 10.461 -4.094 -30.263 1.00 93.94 80 LEU A C 1
ATOM 602 O O . LEU A 1 80 ? 9.482 -4.837 -30.267 1.00 93.94 80 LEU A O 1
ATOM 606 N N . ALA A 1 81 ? 10.780 -3.344 -31.324 1.00 91.75 81 ALA A N 1
ATOM 607 C CA . ALA A 1 81 ? 9.906 -3.244 -32.490 1.00 91.75 81 ALA A CA 1
ATOM 608 C C . ALA A 1 81 ? 9.900 -4.507 -33.370 1.00 91.75 81 ALA A C 1
ATOM 610 O O . ALA A 1 81 ? 8.900 -4.783 -34.036 1.00 91.75 81 ALA A O 1
ATOM 611 N N . GLY A 1 82 ? 11.013 -5.251 -33.434 1.00 92.38 82 GLY A N 1
ATOM 612 C CA . GLY A 1 82 ? 11.201 -6.278 -34.465 1.00 92.38 82 GLY A CA 1
ATOM 613 C C . GLY A 1 82 ? 11.905 -7.560 -34.036 1.00 92.38 82 GLY A C 1
ATOM 614 O O . GLY A 1 82 ? 11.815 -8.553 -34.771 1.00 92.38 82 GLY A O 1
ATOM 615 N N . ASN A 1 83 ? 12.589 -7.577 -32.890 1.00 96.62 83 ASN A N 1
ATOM 616 C CA . ASN A 1 83 ? 13.296 -8.769 -32.422 1.00 96.62 83 ASN A CA 1
ATOM 617 C C . ASN A 1 83 ? 12.502 -9.577 -31.399 1.00 96.62 83 ASN A C 1
ATOM 619 O O . ASN A 1 83 ? 12.760 -10.772 -31.285 1.00 96.62 83 ASN A O 1
ATOM 623 N N . THR A 1 84 ? 11.518 -8.988 -30.721 1.00 97.19 84 THR A N 1
ATOM 624 C CA . THR A 1 84 ? 10.742 -9.652 -29.661 1.00 97.19 84 THR A CA 1
ATOM 625 C C . THR A 1 84 ? 9.234 -9.626 -29.957 1.00 97.19 84 THR A C 1
ATOM 627 O O . THR A 1 84 ? 8.465 -9.006 -29.225 1.00 97.19 84 THR A O 1
ATOM 630 N N . PRO A 1 85 ? 8.766 -10.278 -31.040 1.00 96.56 85 PRO A N 1
ATOM 631 C CA . PRO A 1 85 ? 7.378 -10.163 -31.505 1.00 96.56 85 PRO A CA 1
ATOM 632 C C . PRO A 1 85 ? 6.328 -10.768 -30.558 1.00 96.56 85 PRO A C 1
ATOM 634 O O . PRO A 1 85 ? 5.144 -10.500 -30.731 1.00 96.56 85 PRO A O 1
ATOM 637 N N . GLN A 1 86 ? 6.736 -11.611 -29.603 1.00 97.25 86 GLN A N 1
ATOM 638 C CA . GLN A 1 86 ? 5.851 -12.244 -28.616 1.00 97.25 86 GLN A CA 1
ATOM 639 C C . GLN A 1 86 ? 5.990 -11.630 -27.217 1.00 97.25 86 GLN A C 1
ATOM 641 O O . GLN A 1 86 ? 5.450 -12.184 -26.260 1.00 97.25 86 GLN A O 1
ATOM 646 N N . LEU A 1 87 ? 6.701 -10.505 -27.082 1.00 97.88 87 LEU A N 1
ATOM 647 C CA . LEU A 1 87 ? 6.895 -9.860 -25.790 1.00 97.88 87 LEU A CA 1
ATOM 648 C C . LEU A 1 87 ? 5.547 -9.376 -25.247 1.00 97.88 87 LEU A C 1
ATOM 650 O O . LEU A 1 87 ? 4.864 -8.595 -25.907 1.00 97.88 87 LEU A O 1
ATOM 654 N N . ARG A 1 88 ? 5.162 -9.834 -24.052 1.00 98.06 88 ARG A N 1
ATOM 655 C CA . ARG A 1 88 ? 3.953 -9.369 -23.351 1.00 98.06 88 ARG A CA 1
ATOM 656 C C . ARG A 1 88 ? 4.271 -8.633 -22.061 1.00 98.06 88 ARG A C 1
ATOM 658 O O . ARG A 1 88 ? 3.481 -7.785 -21.656 1.00 98.06 88 ARG A O 1
ATOM 665 N N . HIS A 1 89 ? 5.402 -8.929 -21.429 1.00 98.25 89 HIS A N 1
ATOM 666 C CA . HIS A 1 89 ? 5.795 -8.327 -20.161 1.00 98.25 89 HIS A CA 1
ATOM 667 C C . HIS A 1 89 ? 7.148 -7.645 -20.321 1.00 98.25 89 HIS A C 1
ATOM 669 O O . HIS A 1 89 ? 8.151 -8.304 -20.605 1.00 98.25 89 HIS A O 1
ATOM 675 N N . PHE A 1 90 ? 7.167 -6.329 -20.137 1.00 97.69 90 PHE A N 1
ATOM 676 C CA . PHE A 1 90 ? 8.381 -5.530 -20.214 1.00 97.69 90 PHE A CA 1
ATOM 677 C C . PHE A 1 90 ? 8.582 -4.737 -18.925 1.00 97.69 90 PHE A C 1
ATOM 679 O O . PHE A 1 90 ? 7.682 -4.020 -18.486 1.00 97.69 90 PHE A O 1
ATOM 686 N N . SER A 1 91 ? 9.766 -4.874 -18.334 1.00 97.19 91 SER A N 1
ATOM 687 C CA . SER A 1 91 ? 10.216 -4.108 -17.178 1.00 97.19 91 SER A CA 1
ATOM 688 C C . SER A 1 91 ? 11.563 -3.459 -17.484 1.00 97.19 91 SER A C 1
ATOM 690 O O . SER A 1 91 ? 12.491 -4.133 -17.928 1.00 97.19 91 SER A O 1
ATOM 692 N N . ALA A 1 92 ? 11.665 -2.155 -17.260 1.00 95.19 92 ALA A N 1
ATOM 693 C CA . ALA A 1 92 ? 12.868 -1.371 -17.489 1.00 95.19 92 ALA A CA 1
ATOM 694 C C . ALA A 1 92 ? 13.117 -0.435 -16.305 1.00 95.19 92 ALA A C 1
ATOM 696 O O . ALA A 1 92 ? 12.312 0.458 -16.040 1.00 95.19 92 ALA A O 1
ATOM 697 N N . THR A 1 93 ? 14.245 -0.615 -15.626 1.00 94.06 93 THR A N 1
ATOM 698 C CA . THR A 1 93 ? 14.699 0.249 -14.535 1.00 94.06 93 THR A CA 1
ATOM 699 C C . THR A 1 93 ? 16.017 0.898 -14.931 1.00 94.06 93 THR A C 1
ATOM 701 O O . THR A 1 93 ? 16.998 0.199 -15.173 1.00 94.06 93 THR A O 1
ATOM 704 N N . ASN A 1 94 ? 16.036 2.231 -15.002 1.00 91.69 94 ASN A N 1
ATOM 705 C CA . ASN A 1 94 ? 17.177 3.051 -15.424 1.00 91.69 94 ASN A CA 1
ATOM 706 C C . ASN A 1 94 ? 17.716 2.680 -16.817 1.00 91.69 94 ASN A C 1
ATOM 708 O O . ASN A 1 94 ? 18.921 2.602 -17.034 1.00 91.69 94 ASN A O 1
ATOM 712 N N . ILE A 1 95 ? 16.808 2.458 -17.768 1.00 91.69 95 ILE A N 1
ATOM 713 C CA . ILE A 1 95 ? 17.111 2.172 -19.175 1.00 91.69 95 ILE A CA 1
ATOM 714 C C . ILE A 1 95 ? 16.278 3.110 -20.042 1.00 91.69 95 ILE A C 1
ATOM 716 O O . ILE A 1 95 ? 15.081 3.267 -19.795 1.00 91.69 95 ILE A O 1
ATOM 720 N N . ASP A 1 96 ? 16.902 3.712 -21.053 1.00 91.81 96 ASP A N 1
ATOM 721 C CA . ASP A 1 96 ? 16.188 4.489 -22.068 1.00 91.81 96 ASP A CA 1
ATOM 722 C C . ASP A 1 96 ? 15.754 3.575 -23.218 1.00 91.81 96 ASP A C 1
ATOM 724 O O . ASP A 1 96 ? 16.418 2.587 -23.529 1.00 91.81 96 ASP A O 1
ATOM 728 N N . PHE A 1 97 ? 14.626 3.868 -23.847 1.00 93.25 97 PHE A N 1
ATOM 729 C CA . PHE A 1 97 ? 14.137 3.119 -24.999 1.00 93.25 97 PHE A CA 1
ATOM 730 C C . PHE A 1 97 ? 13.132 3.952 -25.790 1.00 93.25 97 PHE A C 1
ATOM 732 O O . PHE A 1 97 ? 12.423 4.810 -25.255 1.00 93.25 97 PHE A O 1
ATOM 739 N N . ASP A 1 98 ? 13.007 3.651 -27.080 1.00 93.75 98 ASP A N 1
ATOM 740 C CA . ASP A 1 98 ? 11.995 4.288 -27.908 1.00 93.75 98 ASP A CA 1
ATOM 741 C C . ASP A 1 98 ? 10.587 3.756 -27.592 1.00 93.75 98 ASP A C 1
ATOM 743 O O . ASP A 1 98 ? 10.192 2.646 -27.959 1.00 93.75 98 ASP A O 1
ATOM 747 N N . TRP A 1 99 ? 9.777 4.600 -26.961 1.00 94.81 99 TRP A N 1
ATOM 748 C CA . TRP A 1 99 ? 8.362 4.350 -26.692 1.00 94.81 99 TRP A CA 1
ATOM 749 C C . TRP A 1 99 ? 7.536 4.044 -27.951 1.00 94.81 99 TRP A C 1
ATOM 751 O O . TRP A 1 99 ? 6.509 3.364 -27.851 1.00 94.81 99 TRP A O 1
ATOM 761 N N . ALA A 1 100 ? 7.945 4.498 -29.146 1.00 95.31 100 ALA A N 1
ATOM 762 C CA . ALA A 1 100 ? 7.276 4.143 -30.404 1.00 95.31 100 ALA A CA 1
ATOM 763 C C . ALA A 1 100 ? 7.359 2.635 -30.721 1.00 95.31 100 ALA A C 1
ATOM 765 O O . ALA A 1 100 ? 6.504 2.094 -31.440 1.00 95.31 100 ALA A O 1
ATOM 766 N N . SER A 1 101 ? 8.341 1.955 -30.129 1.00 95.56 101 SER A N 1
ATOM 767 C CA . SER A 1 101 ? 8.589 0.524 -30.284 1.00 95.56 101 SER A CA 1
ATOM 768 C C . SER A 1 101 ? 7.735 -0.353 -29.361 1.00 95.56 101 SER A C 1
ATOM 770 O O . SER A 1 101 ? 7.598 -1.547 -29.615 1.00 95.56 101 SER A O 1
ATOM 772 N N . ILE A 1 102 ? 7.096 0.222 -28.337 1.00 96.50 102 ILE A N 1
ATOM 773 C CA . ILE A 1 102 ? 6.204 -0.497 -27.414 1.00 96.50 102 ILE A CA 1
ATOM 774 C C . ILE A 1 102 ? 4.863 -0.813 -28.088 1.00 96.50 102 ILE A C 1
ATOM 776 O O . ILE A 1 102 ? 4.180 0.099 -28.579 1.00 96.50 102 ILE A O 1
ATOM 780 N N . ARG A 1 103 ? 4.498 -2.105 -28.128 1.00 96.44 103 ARG A N 1
ATOM 781 C CA . ARG A 1 103 ? 3.277 -2.637 -28.765 1.00 96.44 103 ARG A CA 1
ATOM 782 C C . ARG A 1 103 ? 2.827 -3.942 -28.109 1.00 96.44 103 ARG A C 1
ATOM 784 O O . ARG A 1 103 ? 3.669 -4.763 -27.765 1.00 96.44 103 ARG A O 1
ATOM 791 N N . GLY A 1 104 ? 1.512 -4.163 -28.018 1.00 96.06 104 GLY A N 1
ATOM 792 C CA . GLY A 1 104 ? 0.927 -5.473 -27.686 1.00 96.06 104 GLY A CA 1
ATOM 793 C C . GLY A 1 104 ? 1.278 -6.046 -26.305 1.00 96.06 104 GLY A C 1
ATOM 794 O O . GLY A 1 104 ? 1.122 -7.255 -26.099 1.00 96.06 104 GLY A O 1
ATOM 795 N N . LEU A 1 105 ? 1.755 -5.201 -25.383 1.00 98.12 105 LEU A N 1
ATOM 796 C CA . LEU A 1 105 ? 2.115 -5.595 -24.023 1.00 98.12 105 LEU A CA 1
ATOM 797 C C . LEU A 1 105 ? 0.870 -5.802 -23.152 1.00 98.12 105 LEU A C 1
ATOM 799 O O . LEU A 1 105 ? -0.109 -5.068 -23.270 1.00 98.12 105 LEU A O 1
ATOM 803 N N . LEU A 1 106 ? 0.966 -6.769 -22.240 1.00 98.12 106 LEU A N 1
ATOM 804 C CA . LEU A 1 106 ? 0.039 -6.991 -21.128 1.00 98.12 106 LEU A CA 1
ATOM 805 C C . LEU A 1 106 ? 0.545 -6.333 -19.839 1.00 98.12 106 LEU A C 1
ATOM 807 O O . LEU A 1 106 ? -0.252 -5.898 -19.018 1.00 98.12 106 LEU A O 1
ATOM 811 N N . SER A 1 107 ? 1.864 -6.240 -19.657 1.00 98.19 107 SER A N 1
ATOM 812 C CA . SER A 1 107 ? 2.476 -5.596 -18.495 1.00 98.19 107 SER A CA 1
ATOM 813 C C . SER A 1 107 ? 3.605 -4.677 -18.926 1.00 98.19 107 SER A C 1
ATOM 815 O O . SER A 1 107 ? 4.518 -5.104 -19.638 1.00 98.19 107 SER A O 1
ATOM 817 N N . LEU A 1 108 ? 3.577 -3.442 -18.433 1.00 97.62 108 LEU A N 1
ATOM 818 C CA . LEU A 1 108 ? 4.628 -2.456 -18.643 1.00 97.62 108 LEU A CA 1
ATOM 819 C C . LEU A 1 108 ? 5.058 -1.855 -17.305 1.00 97.62 108 LEU A C 1
ATOM 821 O O . LEU A 1 108 ? 4.270 -1.187 -16.638 1.00 97.62 108 LEU A O 1
ATOM 825 N N . ARG A 1 109 ? 6.323 -2.055 -16.937 1.00 96.75 109 ARG A N 1
ATOM 826 C CA . ARG A 1 109 ? 6.954 -1.442 -15.768 1.00 96.75 109 ARG A CA 1
ATOM 827 C C . ARG A 1 109 ? 8.137 -0.598 -16.214 1.00 96.75 109 ARG A C 1
ATOM 829 O O . ARG A 1 109 ? 9.066 -1.111 -16.819 1.00 96.75 109 ARG A O 1
ATOM 836 N N . VAL A 1 110 ? 8.113 0.691 -15.915 1.00 95.00 110 VAL A N 1
ATOM 837 C CA . VAL A 1 110 ? 9.200 1.608 -16.260 1.00 95.00 110 VAL A CA 1
ATOM 838 C C . VAL A 1 110 ? 9.544 2.426 -15.035 1.00 95.00 110 VAL A C 1
ATOM 840 O O . VAL A 1 110 ? 8.677 3.086 -14.467 1.00 95.00 110 VAL A O 1
ATOM 843 N N . GLN A 1 111 ? 10.800 2.376 -14.617 1.00 92.88 111 GLN A N 1
ATOM 844 C CA . GLN A 1 111 ? 11.318 3.162 -13.510 1.00 92.88 111 GLN A CA 1
ATOM 845 C C . GLN A 1 111 ? 12.555 3.916 -13.983 1.00 92.88 111 GLN A C 1
ATOM 847 O O . GLN A 1 111 ? 13.538 3.296 -14.371 1.00 92.88 111 GLN A O 1
ATOM 852 N N . THR A 1 112 ? 12.523 5.247 -13.987 1.00 86.12 112 THR A N 1
ATOM 853 C CA . THR A 1 112 ? 13.670 6.053 -14.429 1.00 86.12 112 THR A CA 1
ATOM 854 C C . THR A 1 112 ? 14.092 6.969 -13.291 1.00 86.12 112 THR A C 1
ATOM 856 O O . THR A 1 112 ? 13.286 7.763 -12.813 1.00 86.12 112 THR A O 1
ATOM 859 N N . ALA A 1 113 ? 15.344 6.884 -12.835 1.00 77.50 113 ALA A N 1
ATOM 860 C CA . ALA A 1 113 ? 15.848 7.857 -11.861 1.00 77.50 113 ALA A CA 1
ATOM 861 C C . ALA A 1 113 ? 16.365 9.144 -12.529 1.00 77.50 113 ALA A C 1
ATOM 863 O O . ALA A 1 113 ? 16.393 10.194 -11.896 1.00 77.50 113 ALA A O 1
ATOM 864 N N . ASN A 1 114 ? 16.744 9.086 -13.811 1.00 70.88 114 ASN A N 1
ATOM 865 C CA . ASN A 1 114 ? 17.331 10.231 -14.506 1.00 70.88 114 ASN A CA 1
ATOM 866 C C . ASN A 1 114 ? 16.288 11.127 -15.198 1.00 70.88 114 ASN A C 1
ATOM 868 O O . ASN A 1 114 ? 15.221 10.678 -15.614 1.00 70.88 114 ASN A O 1
ATOM 872 N N . ASN A 1 115 ? 16.659 12.402 -15.356 1.00 57.62 115 ASN A N 1
ATOM 873 C CA . ASN A 1 115 ? 15.852 13.542 -15.823 1.00 57.62 115 ASN A CA 1
ATOM 874 C C . ASN A 1 115 ? 15.634 13.592 -17.344 1.00 57.62 115 ASN A C 1
ATOM 876 O O . ASN A 1 115 ? 15.699 14.662 -17.958 1.00 57.62 115 ASN A O 1
ATOM 880 N N . TYR A 1 116 ? 15.473 12.441 -17.984 1.00 67.12 116 TYR A N 1
ATOM 881 C CA . TYR A 1 116 ? 15.266 12.425 -19.424 1.00 67.12 116 TYR A CA 1
ATOM 882 C C . TYR A 1 116 ? 13.835 12.788 -19.734 1.00 67.12 116 TYR A C 1
ATOM 884 O O . TYR A 1 116 ? 12.930 12.149 -19.217 1.00 67.12 116 TYR A O 1
ATOM 892 N N . TYR A 1 117 ? 13.678 13.754 -20.645 1.00 69.06 117 TYR A N 1
ATOM 893 C CA . TYR A 1 117 ? 12.408 14.315 -21.089 1.00 69.06 117 TYR A CA 1
ATOM 894 C C . TYR A 1 117 ? 11.429 13.244 -21.577 1.00 69.06 117 TYR A C 1
ATOM 896 O O . TYR A 1 117 ? 11.235 13.050 -22.786 1.00 69.06 117 TYR A O 1
ATOM 904 N N . LEU A 1 118 ? 10.752 12.596 -20.638 1.00 79.44 118 LEU A N 1
ATOM 905 C CA . LEU A 1 118 ? 9.695 11.657 -20.917 1.00 79.44 118 LEU A CA 1
ATOM 906 C C . LEU A 1 118 ? 8.496 12.468 -21.395 1.00 79.44 118 LEU A C 1
ATOM 908 O O . LEU A 1 118 ? 7.707 13.016 -20.625 1.00 79.44 118 LEU A O 1
ATOM 912 N N . ARG A 1 119 ? 8.384 12.615 -22.717 1.00 85.12 119 ARG A N 1
ATOM 913 C CA . ARG A 1 119 ? 7.278 13.371 -23.302 1.00 85.12 119 ARG A CA 1
ATOM 914 C C . ARG A 1 119 ? 6.005 12.542 -23.145 1.00 85.12 119 ARG A C 1
ATOM 916 O O . ARG A 1 119 ? 5.954 11.438 -23.687 1.00 85.12 119 ARG A O 1
ATOM 923 N N . PRO A 1 120 ? 4.931 13.072 -22.544 1.00 85.56 120 PRO A N 1
ATOM 924 C CA . PRO A 1 120 ? 3.733 12.287 -22.284 1.00 85.56 120 PRO A CA 1
ATOM 925 C C . PRO A 1 120 ? 3.096 11.708 -23.534 1.00 85.56 120 PRO A C 1
ATOM 927 O O . PRO A 1 120 ? 2.621 10.582 -23.522 1.00 85.56 120 PRO A O 1
ATOM 930 N N . ARG A 1 121 ? 3.178 12.435 -24.653 1.00 88.25 121 ARG A N 1
ATOM 931 C CA . ARG A 1 121 ? 2.728 11.966 -25.970 1.00 88.25 121 ARG A CA 1
ATOM 932 C C . ARG A 1 121 ? 3.335 10.612 -26.368 1.00 88.25 121 ARG A C 1
ATOM 934 O O . ARG A 1 121 ? 2.700 9.852 -27.087 1.00 88.25 121 ARG A O 1
ATOM 941 N N . HIS A 1 122 ? 4.564 10.323 -25.934 1.00 91.44 122 HIS A N 1
ATOM 942 C CA . HIS A 1 122 ? 5.235 9.062 -26.230 1.00 91.44 122 HIS A CA 1
ATOM 943 C C . HIS A 1 122 ? 4.635 7.921 -25.396 1.00 91.44 122 HIS A C 1
ATOM 945 O O . HIS A 1 122 ? 4.334 6.869 -25.958 1.00 91.44 122 HIS A O 1
ATOM 951 N N . ILE A 1 123 ? 4.371 8.166 -24.105 1.00 93.75 123 ILE A N 1
ATOM 952 C CA . ILE A 1 123 ? 3.671 7.227 -23.213 1.00 93.75 123 ILE A CA 1
ATOM 953 C C . ILE A 1 123 ? 2.260 6.955 -23.742 1.00 93.75 123 ILE A C 1
ATOM 955 O O . ILE A 1 123 ? 1.886 5.809 -23.950 1.00 93.75 123 ILE A O 1
ATOM 959 N N . ILE A 1 124 ? 1.499 8.013 -24.027 1.00 94.31 124 ILE A N 1
ATOM 960 C CA . ILE A 1 124 ? 0.128 7.946 -24.547 1.00 94.31 124 ILE A CA 1
ATOM 961 C C . ILE A 1 124 ? 0.089 7.147 -25.849 1.00 94.31 124 ILE A C 1
ATOM 963 O O . ILE A 1 124 ? -0.641 6.164 -25.934 1.00 94.31 124 ILE A O 1
ATOM 967 N N . GLY A 1 125 ? 0.957 7.459 -26.814 1.00 94.81 125 GLY A N 1
ATOM 968 C CA . GLY A 1 125 ? 1.036 6.673 -28.043 1.00 94.81 125 GLY A CA 1
ATOM 969 C C . GLY A 1 125 ? 1.385 5.199 -27.795 1.00 94.81 125 GLY A C 1
ATOM 970 O O . GLY A 1 125 ? 0.884 4.328 -28.501 1.00 94.81 125 GLY A O 1
ATOM 971 N N . ALA A 1 126 ? 2.239 4.890 -26.814 1.00 95.94 126 ALA A N 1
ATOM 972 C CA . ALA A 1 126 ? 2.572 3.507 -26.463 1.00 95.94 126 ALA A CA 1
ATOM 973 C C . ALA A 1 126 ? 1.384 2.757 -25.853 1.00 95.94 126 ALA A C 1
ATOM 975 O O . ALA A 1 126 ? 1.132 1.612 -26.230 1.00 95.94 126 ALA A O 1
ATOM 976 N N . LEU A 1 127 ? 0.627 3.412 -24.974 1.00 97.00 127 LEU A N 1
ATOM 977 C CA . LEU A 1 127 ? -0.577 2.853 -24.364 1.00 97.00 127 LEU A CA 1
ATOM 978 C C . LEU A 1 127 ? -1.696 2.645 -25.394 1.00 97.00 127 LEU A C 1
ATOM 980 O O . LEU A 1 127 ? -2.346 1.606 -25.372 1.00 97.00 127 LEU A O 1
ATOM 984 N N . GLU A 1 128 ? -1.861 3.545 -26.370 1.00 96.31 128 GLU A N 1
ATOM 985 C CA . GLU A 1 128 ? -2.784 3.340 -27.502 1.00 96.31 128 GLU A CA 1
ATOM 986 C C . GLU A 1 128 ? -2.443 2.083 -28.324 1.00 96.31 128 GLU A C 1
ATOM 988 O O . GLU A 1 128 ? -3.330 1.439 -28.882 1.00 96.31 128 GLU A O 1
ATOM 993 N N . ARG A 1 129 ? -1.158 1.706 -28.388 1.00 96.81 129 ARG A N 1
ATOM 994 C CA . ARG A 1 129 ? -0.681 0.477 -29.050 1.00 96.81 129 ARG A CA 1
ATOM 995 C C . ARG A 1 129 ? -0.737 -0.766 -28.153 1.00 96.81 129 ARG A C 1
ATOM 997 O O . ARG A 1 129 ? -0.386 -1.854 -28.619 1.00 96.81 129 ARG A O 1
ATOM 1004 N N . CYS A 1 130 ? -1.159 -0.623 -26.897 1.00 97.94 130 CYS A N 1
ATOM 1005 C CA . CYS A 1 130 ? -1.290 -1.704 -25.918 1.00 97.94 130 CYS A CA 1
ATOM 1006 C C . CYS A 1 130 ? -2.697 -1.704 -25.282 1.00 97.94 130 CYS A C 1
ATOM 1008 O O . CYS A 1 130 ? -2.818 -1.523 -24.072 1.00 97.94 130 CYS A O 1
ATOM 1010 N N . PRO A 1 131 ? -3.773 -1.902 -26.070 1.00 96.94 131 PRO A N 1
ATOM 1011 C CA . PRO A 1 131 ? -5.146 -1.864 -25.550 1.00 96.94 131 PRO A CA 1
ATOM 1012 C C . PRO A 1 131 ? -5.448 -2.972 -24.525 1.00 96.94 131 PRO A C 1
ATOM 1014 O O . PRO A 1 131 ? -6.322 -2.799 -23.676 1.00 96.94 131 PRO A O 1
ATOM 1017 N N . ASP A 1 132 ? -4.704 -4.080 -24.583 1.00 97.81 132 ASP A N 1
ATOM 1018 C CA . ASP A 1 132 ? -4.856 -5.249 -23.707 1.00 97.81 132 ASP A CA 1
ATOM 1019 C C . ASP A 1 132 ? -3.999 -5.166 -22.432 1.00 97.81 132 ASP A C 1
ATOM 1021 O O . ASP A 1 132 ? -3.829 -6.166 -21.739 1.00 97.81 132 ASP A O 1
ATOM 1025 N N . ILE A 1 133 ? -3.422 -3.999 -22.124 1.00 98.25 133 ILE A N 1
ATOM 1026 C CA . ILE A 1 133 ? -2.577 -3.841 -20.939 1.00 98.25 133 ILE A CA 1
ATOM 1027 C C . ILE A 1 133 ? -3.375 -4.123 -19.657 1.00 98.25 133 ILE A C 1
ATOM 1029 O O . ILE A 1 133 ? -4.433 -3.542 -19.417 1.00 98.25 133 ILE A O 1
ATOM 1033 N N . GLU A 1 134 ? -2.849 -5.020 -18.829 1.00 97.50 134 GLU A N 1
ATOM 1034 C CA . GLU A 1 134 ? -3.411 -5.422 -17.540 1.00 97.50 134 GLU A CA 1
ATOM 1035 C C . GLU A 1 134 ? -2.687 -4.742 -16.370 1.00 97.50 134 GLU A C 1
ATOM 1037 O O . GLU A 1 134 ? -3.323 -4.397 -15.371 1.00 97.50 134 GLU A O 1
ATOM 1042 N N . GLU A 1 135 ? -1.377 -4.508 -16.499 1.00 97.25 135 GLU A N 1
ATOM 1043 C CA . GLU A 1 135 ? -0.540 -3.911 -15.455 1.00 97.25 135 GLU A CA 1
ATOM 1044 C C . GLU A 1 135 ? 0.335 -2.783 -16.015 1.00 97.25 135 GLU A C 1
ATOM 1046 O O . GLU A 1 135 ? 1.109 -2.973 -16.955 1.00 97.25 135 GLU A O 1
ATOM 1051 N N . LEU A 1 136 ? 0.231 -1.595 -15.420 1.00 97.25 136 LEU A N 1
ATOM 1052 C CA . LEU A 1 136 ? 1.043 -0.436 -15.778 1.00 97.25 136 LEU A CA 1
ATOM 1053 C C . LEU A 1 136 ? 1.703 0.138 -14.529 1.00 97.25 136 LEU A C 1
ATOM 1055 O O . LEU A 1 136 ? 1.016 0.575 -13.616 1.00 97.25 136 LEU A O 1
ATOM 1059 N N . THR A 1 137 ? 3.031 0.171 -14.496 1.00 95.81 137 THR A N 1
ATOM 1060 C CA . THR A 1 137 ? 3.821 0.801 -13.434 1.00 95.81 137 THR A CA 1
ATOM 1061 C C . THR A 1 137 ? 4.772 1.811 -14.051 1.00 95.81 137 THR A C 1
ATOM 1063 O O . THR A 1 137 ? 5.622 1.431 -14.850 1.00 95.81 137 THR A O 1
ATOM 1066 N N . LEU A 1 138 ? 4.666 3.082 -13.679 1.00 94.94 138 LEU A N 1
ATOM 1067 C CA . LEU A 1 138 ? 5.510 4.149 -14.215 1.00 94.94 138 LEU A CA 1
ATOM 1068 C C . LEU A 1 138 ? 6.081 4.991 -13.077 1.00 94.94 138 LEU A C 1
ATOM 1070 O O . LEU A 1 138 ? 5.311 5.539 -12.296 1.00 94.94 138 LEU A O 1
ATOM 1074 N N . ALA A 1 139 ? 7.405 5.136 -13.023 1.00 92.56 139 ALA A N 1
ATOM 1075 C CA . ALA A 1 139 ? 8.068 6.162 -12.226 1.00 92.56 139 ALA A CA 1
ATOM 1076 C C . ALA A 1 139 ? 8.491 7.321 -13.133 1.00 92.56 139 ALA A C 1
ATOM 1078 O O . ALA A 1 139 ? 9.359 7.162 -13.990 1.00 92.56 139 ALA A O 1
ATOM 1079 N N . LEU A 1 140 ? 7.841 8.466 -12.955 1.00 89.00 140 LEU A N 1
ATOM 1080 C CA . LEU A 1 140 ? 8.050 9.706 -13.691 1.00 89.00 140 LEU A CA 1
ATOM 1081 C C . LEU A 1 140 ? 9.070 10.565 -12.929 1.00 89.00 140 LEU A C 1
ATOM 1083 O O . LEU A 1 140 ? 8.865 10.873 -11.755 1.00 89.00 140 LEU A O 1
ATOM 1087 N N . SER A 1 141 ? 10.160 10.981 -13.576 1.00 85.81 141 SER A N 1
ATOM 1088 C CA . SER A 1 141 ? 11.158 11.841 -12.924 1.00 85.81 141 SER A CA 1
ATOM 1089 C C . SER A 1 141 ? 10.528 13.180 -12.508 1.00 85.81 141 SER A C 1
ATOM 1091 O O . SER A 1 141 ? 9.727 13.727 -13.272 1.00 85.81 141 SER A O 1
ATOM 1093 N N . PRO A 1 142 ? 10.864 13.760 -11.337 1.00 76.38 142 PRO A N 1
ATOM 1094 C CA . PRO A 1 142 ? 10.365 15.075 -10.932 1.00 76.38 142 PRO A CA 1
ATOM 1095 C C . PRO A 1 142 ? 10.872 16.219 -11.821 1.00 76.38 142 PRO A C 1
ATOM 1097 O O . PRO A 1 142 ? 10.150 17.185 -12.048 1.00 76.38 142 PRO A O 1
ATOM 1100 N N . MET A 1 143 ? 12.018 16.064 -12.482 1.00 73.75 143 MET A N 1
ATOM 1101 C CA . MET A 1 143 ? 12.640 17.149 -13.254 1.00 73.75 143 MET A CA 1
ATOM 1102 C C . MET A 1 143 ? 12.079 17.321 -14.674 1.00 73.75 143 MET A C 1
ATOM 1104 O O . MET A 1 143 ? 12.359 18.320 -15.342 1.00 73.75 143 MET A O 1
ATOM 1108 N N . ASP A 1 144 ? 11.274 16.374 -15.166 1.00 67.12 144 ASP A N 1
ATOM 1109 C CA . ASP A 1 144 ? 10.670 16.496 -16.496 1.00 67.12 144 ASP A CA 1
ATOM 1110 C C . ASP A 1 144 ? 9.732 17.701 -16.581 1.00 67.12 144 ASP A C 1
ATOM 1112 O O . ASP A 1 144 ? 8.677 17.731 -15.960 1.00 67.12 144 ASP A O 1
ATOM 1116 N N . ARG A 1 145 ? 10.036 18.691 -17.416 1.00 64.12 145 ARG A N 1
ATOM 1117 C CA . ARG A 1 145 ? 9.073 19.766 -17.678 1.00 64.12 145 ARG A CA 1
ATOM 1118 C C . ARG A 1 145 ? 7.951 19.231 -18.561 1.00 64.12 145 ARG A C 1
ATOM 1120 O O . ARG A 1 145 ? 8.005 19.351 -19.787 1.00 64.12 145 ARG A O 1
ATOM 1127 N N . LEU A 1 146 ? 6.917 18.659 -17.950 1.00 61.25 146 LEU A N 1
ATOM 1128 C CA . LEU A 1 146 ? 5.638 18.495 -18.622 1.00 61.25 146 LEU A CA 1
ATOM 1129 C C . LEU A 1 146 ? 5.063 19.889 -18.793 1.00 61.25 146 LEU A C 1
ATOM 1131 O O . LEU A 1 146 ? 4.484 20.452 -17.874 1.00 61.25 146 LEU A O 1
ATOM 1135 N N . GLY A 1 147 ? 5.313 20.498 -19.952 1.00 58.47 147 GLY A N 1
ATOM 1136 C CA . GLY A 1 147 ? 4.768 21.816 -20.238 1.00 58.47 147 GLY A CA 1
ATOM 1137 C C . GLY A 1 147 ? 3.270 21.807 -19.939 1.00 58.47 147 GLY A C 1
ATOM 1138 O O . GLY A 1 147 ? 2.556 20.972 -20.488 1.00 58.47 147 GLY A O 1
ATOM 1139 N N . ALA A 1 148 ? 2.811 22.736 -19.096 1.00 56.06 148 ALA A N 1
ATOM 1140 C CA . ALA A 1 148 ? 1.429 22.883 -18.621 1.00 56.06 148 ALA A CA 1
ATOM 1141 C C . ALA A 1 148 ? 0.395 23.167 -19.732 1.00 56.06 148 ALA A C 1
ATOM 114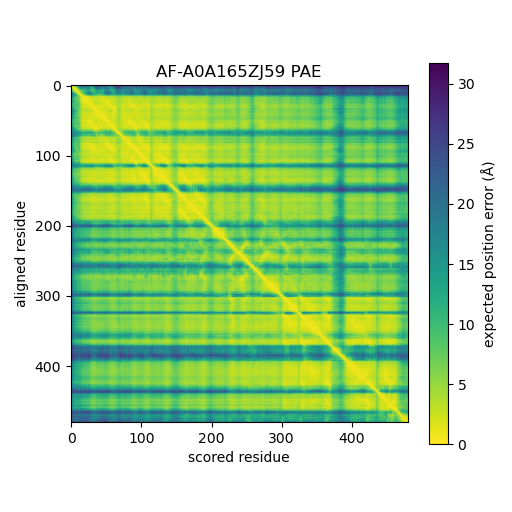3 O O . ALA A 1 148 ? -0.726 23.603 -19.475 1.00 56.06 148 ALA A O 1
ATOM 1144 N N . ARG A 1 149 ? 0.765 22.962 -20.998 1.00 58.59 149 ARG A N 1
ATOM 1145 C CA . ARG A 1 149 ? -0.161 23.040 -22.113 1.00 58.59 149 ARG A CA 1
ATOM 1146 C C . ARG A 1 149 ? -1.068 21.825 -22.031 1.00 58.59 149 ARG A C 1
ATOM 1148 O O . ARG A 1 149 ? -0.660 20.709 -22.338 1.00 58.59 149 ARG A O 1
ATOM 1155 N N . ILE A 1 150 ? -2.295 22.095 -21.602 1.00 54.53 150 ILE A N 1
ATOM 1156 C CA . ILE A 1 150 ? -3.462 21.237 -21.757 1.00 54.53 150 ILE A CA 1
ATOM 1157 C C . ILE A 1 150 ? -3.579 20.957 -23.253 1.00 54.53 150 ILE A C 1
ATOM 1159 O O . ILE A 1 150 ? -4.084 21.765 -24.026 1.00 54.53 150 ILE A O 1
ATOM 1163 N N . PHE A 1 151 ? -2.989 19.860 -23.693 1.00 60.97 151 PHE A N 1
ATOM 1164 C CA . PHE A 1 151 ? -3.263 19.335 -25.012 1.00 60.97 151 PHE A CA 1
ATOM 1165 C C . PHE A 1 151 ? -4.602 18.602 -24.910 1.00 60.97 151 PHE A C 1
ATOM 1167 O O . PHE A 1 151 ? -4.771 17.771 -24.012 1.00 60.97 151 PHE A O 1
ATOM 1174 N N . ASP A 1 152 ? -5.526 18.904 -25.824 1.00 69.44 152 ASP A N 1
ATOM 1175 C CA . ASP A 1 152 ? -6.789 18.180 -26.026 1.00 69.44 152 ASP A CA 1
ATOM 1176 C C . ASP A 1 152 ? -6.511 16.762 -26.551 1.00 69.44 152 ASP A C 1
ATOM 1178 O O . ASP A 1 152 ? -6.822 16.406 -27.689 1.00 69.44 152 ASP A O 1
ATOM 1182 N N . TYR A 1 153 ? -5.856 15.936 -25.740 1.00 73.06 153 TYR A N 1
ATOM 1183 C CA . TYR A 1 153 ? -5.698 14.529 -26.054 1.00 73.06 153 TYR A CA 1
ATOM 1184 C C . TYR A 1 153 ? -7.020 13.811 -25.814 1.00 73.06 153 TYR A C 1
ATOM 1186 O O . TYR A 1 153 ? -7.686 13.979 -24.788 1.00 73.06 153 TYR A O 1
ATOM 1194 N N . ARG A 1 154 ? -7.373 12.960 -26.777 1.00 87.75 154 ARG A N 1
ATOM 1195 C CA . ARG A 1 154 ? -8.418 11.960 -26.599 1.00 87.75 154 ARG A CA 1
ATOM 1196 C C . ARG A 1 154 ? -8.025 11.061 -25.426 1.00 87.75 154 ARG A C 1
ATOM 1198 O O . ARG A 1 154 ? -6.875 10.638 -25.333 1.00 87.75 154 ARG A O 1
ATOM 1205 N N . ARG A 1 155 ? -8.981 10.757 -24.546 1.00 90.94 155 ARG A N 1
ATOM 1206 C CA . ARG A 1 155 ? -8.754 9.781 -23.475 1.00 90.94 155 ARG A CA 1
ATOM 1207 C C . ARG A 1 155 ? -8.479 8.400 -24.063 1.00 90.94 155 ARG A C 1
ATOM 1209 O O . ARG A 1 155 ? -9.161 7.982 -25.002 1.00 90.94 155 ARG A O 1
ATOM 1216 N N . ILE A 1 156 ? -7.500 7.707 -23.495 1.00 94.38 156 ILE A N 1
ATOM 1217 C CA . ILE A 1 156 ? -7.178 6.326 -23.834 1.00 94.38 156 ILE A CA 1
ATOM 1218 C C . ILE A 1 156 ? -8.012 5.415 -22.952 1.00 94.38 156 ILE A C 1
ATOM 1220 O O . ILE A 1 156 ? -7.927 5.468 -21.727 1.00 94.38 156 ILE A O 1
ATOM 1224 N N . LEU A 1 157 ? -8.776 4.543 -23.594 1.00 94.94 157 LEU A N 1
ATOM 1225 C CA . LEU A 1 157 ? -9.551 3.521 -22.920 1.00 94.94 157 LEU A CA 1
ATOM 1226 C C . LEU A 1 157 ? -8.691 2.275 -22.691 1.00 94.94 157 LEU A C 1
ATOM 1228 O O . LEU A 1 157 ? -8.330 1.592 -23.649 1.00 94.94 157 LEU A O 1
ATOM 1232 N N . LEU A 1 158 ? -8.399 1.964 -21.428 1.00 96.31 158 LEU A N 1
ATOM 1233 C CA . LEU A 1 158 ? -7.629 0.783 -21.032 1.00 96.31 158 LEU A CA 1
ATOM 1234 C C . LEU A 1 158 ? -8.569 -0.262 -20.419 1.00 96.31 158 LEU A C 1
ATOM 1236 O O . LEU A 1 158 ? -8.646 -0.413 -19.208 1.00 96.31 158 LEU A O 1
ATOM 1240 N N . GLN A 1 159 ? -9.337 -0.971 -21.249 1.00 95.56 159 GLN A N 1
ATOM 1241 C CA . GLN A 1 159 ? -10.451 -1.819 -20.782 1.00 95.56 159 GLN A CA 1
ATOM 1242 C C . GLN A 1 159 ? -10.018 -2.988 -19.887 1.00 95.56 159 GLN A C 1
ATOM 1244 O O . GLN A 1 159 ? -10.810 -3.474 -19.079 1.00 95.56 159 GLN A O 1
ATOM 1249 N N . HIS A 1 160 ? -8.776 -3.441 -20.049 1.00 96.38 160 HIS A N 1
ATOM 1250 C CA . HIS A 1 160 ? -8.243 -4.626 -19.384 1.00 96.38 160 HIS A CA 1
ATOM 1251 C C . HIS A 1 160 ? -7.339 -4.303 -18.192 1.00 96.38 160 HIS A C 1
ATOM 1253 O O . HIS A 1 160 ? -6.918 -5.229 -17.499 1.00 96.38 160 HIS A O 1
ATOM 1259 N N . ILE A 1 161 ? -7.091 -3.019 -17.902 1.00 96.62 161 ILE A N 1
ATOM 1260 C CA . ILE A 1 161 ? -6.162 -2.638 -16.837 1.00 96.62 161 ILE A CA 1
ATOM 1261 C C . ILE A 1 161 ? -6.724 -3.005 -15.464 1.00 96.62 161 ILE A C 1
ATOM 1263 O O . ILE A 1 161 ? -7.797 -2.565 -15.040 1.00 96.62 161 ILE A O 1
ATOM 1267 N N . ARG A 1 162 ? -5.967 -3.835 -14.755 1.00 93.81 162 ARG A N 1
ATOM 1268 C CA . ARG A 1 162 ? -6.266 -4.301 -13.401 1.00 93.81 162 ARG A CA 1
ATOM 1269 C C . ARG A 1 162 ? -5.431 -3.565 -12.373 1.00 93.81 162 ARG A C 1
ATOM 1271 O O . ARG A 1 162 ? -5.939 -3.331 -11.285 1.00 93.81 162 ARG A O 1
ATOM 1278 N N . LYS A 1 163 ? -4.196 -3.191 -12.716 1.00 93.88 163 LYS A N 1
ATOM 1279 C CA . LYS A 1 163 ? -3.276 -2.475 -11.827 1.00 93.88 163 LYS A CA 1
ATOM 1280 C C . LYS A 1 163 ? -2.641 -1.291 -12.546 1.00 93.88 163 LYS A C 1
ATOM 1282 O O . LYS A 1 163 ? -2.049 -1.448 -13.613 1.00 93.88 163 LYS A O 1
ATOM 1287 N N . LEU A 1 164 ? -2.745 -0.116 -11.942 1.00 95.06 164 LEU A N 1
ATOM 1288 C CA . LEU A 1 164 ? -2.078 1.107 -12.364 1.00 95.06 164 LEU A CA 1
ATOM 1289 C C . LEU A 1 164 ? -1.274 1.646 -11.186 1.00 95.06 164 LEU A C 1
ATOM 1291 O O . LEU A 1 164 ? -1.864 2.013 -10.183 1.00 95.06 164 LEU A O 1
ATOM 1295 N N . PHE A 1 165 ? 0.041 1.752 -11.314 1.00 94.19 165 PHE A N 1
ATOM 1296 C CA . PHE A 1 165 ? 0.904 2.374 -10.320 1.00 94.19 165 PHE A CA 1
ATOM 1297 C C . PHE A 1 165 ? 1.680 3.530 -10.945 1.00 94.19 165 PHE A C 1
ATOM 1299 O O . PHE A 1 165 ? 2.426 3.338 -11.906 1.00 94.19 165 PHE A O 1
ATOM 1306 N N . LEU A 1 166 ? 1.524 4.731 -10.395 1.00 93.69 166 LEU A N 1
ATOM 1307 C CA . LEU A 1 166 ? 2.230 5.930 -10.837 1.00 93.69 166 LEU A CA 1
ATOM 1308 C C . LEU A 1 166 ? 3.072 6.485 -9.691 1.00 93.69 166 LEU A C 1
ATOM 1310 O O . LEU A 1 166 ? 2.552 6.798 -8.624 1.00 93.69 166 LEU A O 1
ATOM 1314 N N . SER A 1 167 ? 4.370 6.645 -9.902 1.00 91.56 167 SER A N 1
ATOM 1315 C CA . SER A 1 167 ? 5.253 7.328 -8.962 1.00 91.56 167 SER A CA 1
ATOM 1316 C C . SER A 1 167 ? 5.958 8.505 -9.613 1.00 91.56 167 SER A C 1
ATOM 1318 O O . SER A 1 167 ? 6.100 8.542 -10.831 1.00 91.56 167 SER A O 1
ATOM 1320 N N . GLY A 1 168 ? 6.377 9.484 -8.813 1.00 89.12 168 GLY A N 1
ATOM 1321 C CA . GLY A 1 168 ? 7.047 10.687 -9.313 1.00 89.12 168 GLY A CA 1
ATOM 1322 C C . GLY A 1 168 ? 6.386 11.990 -8.890 1.00 89.12 168 GLY A C 1
ATOM 1323 O O . GLY A 1 168 ? 5.678 12.036 -7.884 1.00 89.12 168 GLY A O 1
ATOM 1324 N N . ALA A 1 169 ? 6.610 13.047 -9.676 1.00 85.56 169 ALA A N 1
ATOM 1325 C CA . ALA A 1 169 ? 5.939 14.326 -9.465 1.00 85.56 169 ALA A CA 1
ATOM 1326 C C . ALA A 1 169 ? 4.427 14.187 -9.689 1.00 85.56 169 ALA A C 1
ATOM 1328 O O . ALA A 1 169 ? 3.949 13.579 -10.657 1.00 85.56 169 ALA A O 1
ATOM 1329 N N . ALA A 1 170 ? 3.670 14.722 -8.742 1.00 83.62 170 ALA A N 1
ATOM 1330 C CA . ALA A 1 170 ? 2.246 14.477 -8.645 1.00 83.62 170 ALA A CA 1
ATOM 1331 C C . ALA A 1 170 ? 1.453 15.119 -9.792 1.00 83.62 170 ALA A C 1
ATOM 1333 O O . ALA A 1 170 ? 0.583 14.462 -10.358 1.00 83.62 170 ALA A O 1
ATOM 1334 N N . ASP A 1 171 ? 1.795 16.334 -10.226 1.00 83.31 171 ASP A N 1
ATOM 1335 C CA . ASP A 1 171 ? 1.194 16.983 -11.400 1.00 83.31 171 ASP A CA 1
ATOM 1336 C C . ASP A 1 171 ? 1.290 16.103 -12.661 1.00 83.31 171 ASP A C 1
ATOM 1338 O O . ASP A 1 171 ? 0.328 15.982 -13.422 1.00 83.31 171 ASP A O 1
ATOM 1342 N N . LYS A 1 172 ? 2.413 15.406 -12.854 1.00 85.75 172 LYS A N 1
ATOM 1343 C CA . LYS A 1 172 ? 2.634 14.503 -13.993 1.00 85.75 172 LYS A CA 1
ATOM 1344 C C . LYS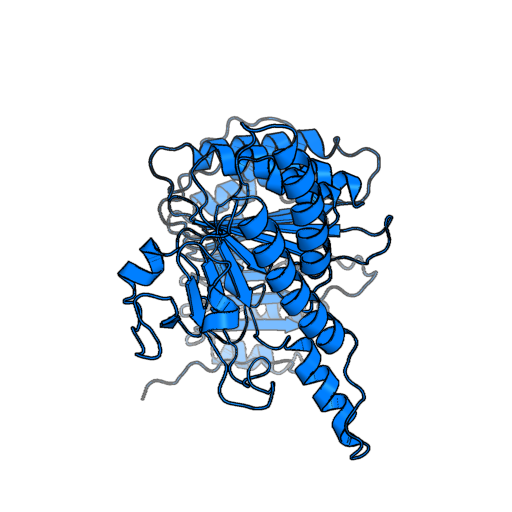 A 1 172 ? 1.798 13.250 -13.907 1.00 85.75 172 LYS A C 1
ATOM 1346 O O . LYS A 1 172 ? 1.162 12.875 -14.892 1.00 85.75 172 LYS A O 1
ATOM 1351 N N . CYS A 1 173 ? 1.786 12.631 -12.730 1.00 88.94 173 CYS A N 1
ATOM 1352 C CA . CYS A 1 173 ? 0.944 11.476 -12.457 1.00 88.94 173 CYS A CA 1
ATOM 1353 C C . CYS A 1 173 ? -0.527 11.828 -12.714 1.00 88.94 173 CYS A C 1
ATOM 1355 O O . CYS A 1 173 ? -1.238 11.060 -13.359 1.00 88.94 173 CYS A O 1
ATOM 1357 N N . MET A 1 174 ? -0.961 13.022 -12.299 1.00 86.25 174 MET A N 1
ATOM 1358 C CA . MET A 1 174 ? -2.334 13.485 -12.491 1.00 86.25 174 MET A CA 1
ATOM 1359 C C . MET A 1 174 ? -2.667 13.829 -13.935 1.00 86.25 174 MET A C 1
ATOM 1361 O O . MET A 1 174 ? -3.755 13.486 -14.399 1.00 86.25 174 MET A O 1
ATOM 1365 N N . ASN A 1 175 ? -1.747 14.460 -14.662 1.00 86.31 175 ASN A N 1
ATOM 1366 C CA . ASN A 1 175 ? -1.912 14.711 -16.090 1.00 86.31 175 ASN A CA 1
ATOM 1367 C C . ASN A 1 175 ? -2.053 13.394 -16.854 1.00 86.31 175 ASN A C 1
ATOM 1369 O O . ASN A 1 175 ? -2.981 13.243 -17.648 1.00 86.31 175 ASN A O 1
ATOM 1373 N N . LEU A 1 176 ? -1.189 12.418 -16.551 1.00 90.38 176 LEU A N 1
ATOM 1374 C CA . LEU A 1 176 ? -1.271 11.091 -17.143 1.00 90.38 176 LEU A CA 1
ATOM 1375 C C . LEU A 1 176 ? -2.604 10.418 -16.820 1.00 90.38 176 LEU A C 1
ATOM 1377 O O . LEU A 1 176 ? -3.316 10.027 -17.738 1.00 90.38 176 LEU A O 1
ATOM 1381 N N . LEU A 1 177 ? -2.980 10.359 -15.541 1.00 90.81 177 LEU A N 1
ATOM 1382 C CA . LEU A 1 177 ? -4.254 9.790 -15.102 1.00 90.81 177 LEU A CA 1
ATOM 1383 C C . LEU A 1 177 ? -5.458 10.482 -15.760 1.00 90.81 177 LEU A C 1
ATOM 1385 O O . LEU A 1 177 ? -6.440 9.829 -16.102 1.00 90.81 177 LEU A O 1
ATOM 1389 N N . GLY A 1 178 ? -5.384 11.796 -15.984 1.00 88.56 178 GLY A N 1
ATOM 1390 C CA . GLY A 1 178 ? -6.417 12.576 -16.661 1.00 88.56 178 GLY A CA 1
ATOM 1391 C C . GLY A 1 178 ? -6.680 12.137 -18.106 1.00 88.56 178 GLY A C 1
ATOM 1392 O O . GLY A 1 178 ? -7.811 12.289 -18.583 1.00 88.56 178 GLY A O 1
ATOM 1393 N N . TRP A 1 179 ? -5.672 11.565 -18.773 1.00 91.06 179 TRP A N 1
ATOM 1394 C CA . TRP A 1 179 ? -5.773 11.002 -20.121 1.00 91.06 179 TRP A CA 1
ATOM 1395 C C . TRP A 1 179 ? -6.208 9.536 -20.147 1.00 91.06 179 TRP A C 1
ATOM 1397 O O . TRP A 1 179 ? -6.522 9.036 -21.224 1.00 91.06 179 TRP A O 1
ATOM 1407 N N . LEU A 1 180 ? -6.250 8.847 -19.007 1.00 92.88 180 LEU A N 1
ATOM 1408 C CA . LEU A 1 180 ? -6.653 7.446 -18.938 1.00 92.88 180 LEU A CA 1
ATOM 1409 C C . LEU A 1 180 ? -8.133 7.320 -18.568 1.00 92.88 180 LEU A C 1
ATOM 1411 O O . LEU A 1 180 ? -8.652 8.013 -17.691 1.00 92.88 180 LEU A O 1
ATOM 1415 N N . GLU A 1 181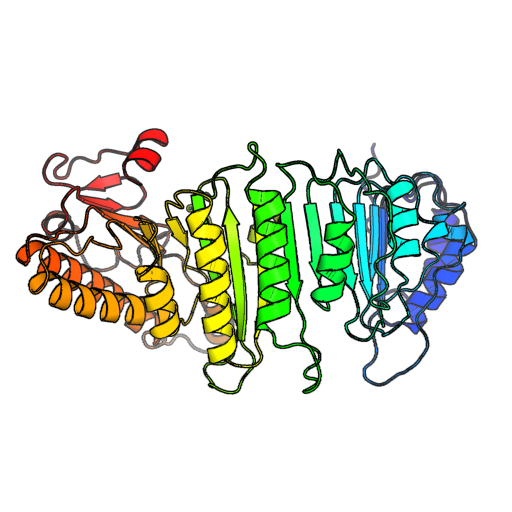 ? -8.816 6.399 -19.232 1.00 92.50 181 GLU A N 1
ATOM 1416 C CA . GLU A 1 181 ? -10.136 5.918 -18.855 1.00 92.50 181 GLU A CA 1
ATOM 1417 C C . GLU A 1 181 ? -9.992 4.488 -18.331 1.00 92.50 181 GLU A C 1
ATOM 1419 O O . GLU A 1 181 ? -9.615 3.572 -19.067 1.00 92.50 181 GLU A O 1
ATOM 1424 N N . LEU A 1 182 ? -10.234 4.336 -17.026 1.00 91.81 182 LEU A N 1
ATOM 1425 C CA . LEU A 1 182 ? -9.970 3.118 -16.266 1.00 91.81 182 LEU A CA 1
ATOM 1426 C C . LEU A 1 182 ? -11.283 2.403 -15.908 1.00 91.81 182 LEU A C 1
ATOM 1428 O O . LEU A 1 182 ? -12.260 3.064 -15.545 1.00 91.81 182 LEU A O 1
ATOM 1432 N N . PRO A 1 183 ? -11.318 1.062 -15.954 1.00 90.56 183 PRO A N 1
ATOM 1433 C CA . PRO A 1 183 ? -12.392 0.268 -15.383 1.00 90.56 183 PRO A CA 1
ATOM 1434 C C . PRO A 1 183 ? -12.595 0.541 -13.878 1.00 90.56 183 PRO A C 1
ATOM 1436 O O . PRO A 1 183 ? -11.627 0.715 -13.141 1.00 90.56 183 PRO A O 1
ATOM 1439 N N . PRO A 1 184 ? -13.831 0.440 -13.353 1.00 84.31 184 PRO A N 1
ATOM 1440 C CA . PRO A 1 184 ? -14.112 0.631 -11.922 1.00 84.31 184 PRO A CA 1
ATOM 1441 C C . PRO A 1 184 ? -13.417 -0.359 -10.978 1.00 84.31 184 PRO A C 1
ATOM 1443 O O . PRO A 1 184 ? -13.415 -0.159 -9.772 1.00 84.31 184 PRO A O 1
ATOM 1446 N N . LYS A 1 185 ? -12.890 -1.472 -11.503 1.00 84.44 185 LYS A N 1
ATOM 1447 C CA . LYS A 1 185 ? -12.200 -2.509 -10.720 1.00 84.44 185 LYS A CA 1
ATOM 1448 C C . LYS A 1 185 ? -10.681 -2.339 -10.706 1.00 84.44 185 LYS A C 1
ATOM 1450 O O . LYS A 1 185 ? -10.007 -3.141 -10.068 1.00 84.44 185 LYS A O 1
ATOM 1455 N N . THR A 1 186 ? -10.146 -1.352 -11.421 1.00 89.12 186 THR A N 1
ATOM 1456 C CA . THR A 1 186 ? -8.705 -1.115 -11.479 1.00 89.12 186 THR A CA 1
ATOM 1457 C C . THR A 1 186 ? -8.186 -0.736 -10.097 1.00 89.12 186 THR A C 1
ATOM 1459 O O . THR A 1 186 ? -8.719 0.165 -9.458 1.00 89.12 186 THR A O 1
ATOM 1462 N N . SER A 1 187 ? -7.151 -1.439 -9.645 1.00 89.75 187 SER A N 1
ATOM 1463 C CA . SER A 1 187 ? -6.327 -1.051 -8.508 1.00 89.75 187 SER A CA 1
ATOM 1464 C C . SER A 1 187 ? -5.432 0.114 -8.916 1.00 89.75 187 SER A C 1
ATOM 1466 O O . SER A 1 187 ? -4.744 0.029 -9.938 1.00 89.75 187 SER A O 1
ATOM 1468 N N . ILE A 1 188 ? -5.466 1.207 -8.154 1.00 90.38 188 ILE A N 1
ATOM 1469 C CA . ILE A 1 188 ? -4.699 2.416 -8.456 1.00 90.38 188 ILE A CA 1
ATOM 1470 C C . ILE A 1 188 ? -3.753 2.738 -7.304 1.00 90.38 188 ILE A C 1
ATOM 1472 O O . ILE A 1 188 ? -4.189 3.025 -6.192 1.00 90.38 188 ILE A O 1
ATOM 1476 N N . GLY A 1 189 ? -2.461 2.720 -7.606 1.00 89.94 189 GLY A N 1
ATOM 1477 C CA . GLY A 1 189 ? -1.354 3.054 -6.731 1.00 89.94 189 GLY A CA 1
ATOM 1478 C C . GLY A 1 189 ? -0.702 4.389 -7.095 1.00 89.94 189 GLY A C 1
ATOM 1479 O O . GLY A 1 189 ? -0.413 4.640 -8.266 1.00 89.94 189 GLY A O 1
ATOM 1480 N N . PHE A 1 190 ? -0.404 5.221 -6.101 1.00 89.25 190 PHE A N 1
ATOM 1481 C CA . PHE A 1 190 ? 0.401 6.430 -6.256 1.00 89.25 190 PHE A CA 1
ATOM 1482 C C . PHE A 1 190 ? 1.593 6.426 -5.305 1.00 89.25 190 PHE A C 1
ATOM 1484 O O . PHE A 1 190 ? 1.461 6.026 -4.151 1.00 89.25 190 PHE A O 1
ATOM 1491 N N . SER A 1 191 ? 2.747 6.915 -5.756 1.00 88.31 191 SER A N 1
ATOM 1492 C CA . SER A 1 191 ? 3.887 7.205 -4.882 1.00 88.31 191 SER A CA 1
ATOM 1493 C C . SER A 1 191 ? 4.539 8.532 -5.252 1.00 88.31 191 SER A C 1
ATOM 1495 O O . SER A 1 191 ? 5.395 8.589 -6.137 1.00 88.31 191 SER A O 1
ATOM 1497 N N . PHE A 1 192 ? 4.159 9.601 -4.560 1.00 85.75 192 PHE A N 1
ATOM 1498 C CA . PHE A 1 192 ? 4.660 10.938 -4.861 1.00 85.75 192 PHE A CA 1
ATOM 1499 C C . PHE A 1 192 ? 6.009 11.201 -4.197 1.00 85.75 192 PHE A C 1
ATOM 1501 O O . PHE A 1 192 ? 6.194 10.940 -3.005 1.00 85.75 192 PHE A O 1
ATOM 1508 N N . MET A 1 193 ? 6.943 11.723 -4.989 1.00 78.81 193 MET A N 1
ATOM 1509 C CA . MET A 1 193 ? 8.243 12.198 -4.523 1.00 78.81 193 MET A CA 1
ATOM 1510 C C . MET A 1 193 ? 8.282 13.711 -4.702 1.00 78.81 193 MET A C 1
ATOM 1512 O O . MET A 1 193 ? 7.989 14.196 -5.793 1.00 78.81 193 MET A O 1
ATOM 1516 N N . PHE A 1 194 ? 8.631 14.430 -3.640 1.00 72.19 194 PHE A N 1
ATOM 1517 C CA . PHE A 1 194 ? 8.903 15.863 -3.704 1.00 72.19 194 PHE A CA 1
ATOM 1518 C C . PHE A 1 194 ? 10.391 16.045 -3.952 1.00 72.19 194 PHE A C 1
ATOM 1520 O O . PHE A 1 194 ? 11.207 15.364 -3.329 1.00 72.19 194 PHE A O 1
ATOM 1527 N N . ASP A 1 195 ? 10.740 16.947 -4.861 1.00 69.12 195 ASP A N 1
ATOM 1528 C CA . ASP A 1 195 ? 12.137 17.231 -5.188 1.00 69.12 195 ASP A CA 1
ATOM 1529 C C . ASP A 1 195 ? 12.808 18.178 -4.175 1.00 69.12 195 ASP A C 1
ATOM 1531 O O . ASP A 1 195 ? 14.006 18.442 -4.260 1.00 69.12 195 ASP A O 1
ATOM 1535 N N . GLY A 1 196 ? 12.040 18.651 -3.186 1.00 67.19 196 GLY A N 1
ATOM 1536 C CA . GLY A 1 196 ? 12.501 19.560 -2.140 1.00 67.19 196 GLY A CA 1
ATOM 1537 C C . GLY A 1 196 ? 12.716 20.992 -2.629 1.00 67.19 196 GLY A C 1
ATOM 1538 O O . GLY A 1 196 ? 13.262 21.803 -1.882 1.00 67.19 196 GLY A O 1
ATOM 1539 N N . SER A 1 197 ? 12.314 21.326 -3.859 1.00 70.38 197 SER A N 1
ATOM 1540 C CA . SER A 1 197 ? 12.453 22.683 -4.364 1.00 70.38 197 SER A CA 1
ATOM 1541 C C . SER A 1 197 ? 11.423 23.613 -3.694 1.00 70.38 197 SER A C 1
ATOM 1543 O O . SER A 1 197 ? 10.231 23.306 -3.640 1.00 70.38 197 SER A O 1
ATOM 1545 N N . PRO A 1 198 ? 11.854 24.767 -3.152 1.00 62.41 198 PRO A N 1
ATOM 1546 C CA . PRO A 1 198 ? 10.971 25.691 -2.432 1.00 62.41 198 PRO A CA 1
ATOM 1547 C C . PRO A 1 198 ? 9.969 26.429 -3.339 1.00 62.41 198 PRO A C 1
ATOM 1549 O O . PRO A 1 198 ? 9.045 27.059 -2.829 1.00 62.41 198 PRO A O 1
ATOM 1552 N N . ASP A 1 199 ? 10.149 26.356 -4.662 1.00 64.56 199 ASP A N 1
ATOM 1553 C CA . ASP A 1 199 ? 9.321 27.037 -5.668 1.00 64.56 199 ASP A CA 1
ATOM 1554 C C . ASP A 1 199 ? 8.201 26.149 -6.246 1.00 64.56 199 ASP A C 1
ATOM 1556 O O . ASP A 1 199 ? 7.385 26.622 -7.046 1.00 64.56 199 ASP A O 1
ATOM 1560 N N . GLU A 1 200 ? 8.144 24.863 -5.886 1.00 60.12 200 GLU A N 1
ATOM 1561 C CA . GLU A 1 200 ? 7.086 23.970 -6.357 1.00 60.12 200 GLU A CA 1
ATOM 1562 C C . GLU A 1 200 ? 5.726 24.306 -5.723 1.00 60.12 200 GLU A C 1
ATOM 1564 O O . GLU A 1 200 ? 5.633 24.820 -4.608 1.00 60.12 200 GLU A O 1
ATOM 1569 N N . MET A 1 201 ? 4.647 24.066 -6.487 1.00 56.31 201 MET A N 1
ATOM 1570 C CA . MET A 1 201 ? 3.268 24.379 -6.091 1.00 56.31 201 MET A CA 1
ATOM 1571 C C . MET A 1 201 ? 2.985 23.981 -4.637 1.00 56.31 201 MET A C 1
ATOM 1573 O O . MET A 1 201 ? 3.410 22.904 -4.218 1.00 56.31 201 MET A O 1
ATOM 1577 N N . PRO A 1 202 ? 2.168 24.759 -3.898 1.00 60.94 202 PRO A N 1
ATOM 1578 C CA . PRO A 1 202 ? 1.781 24.378 -2.551 1.00 60.94 202 PRO A CA 1
ATOM 157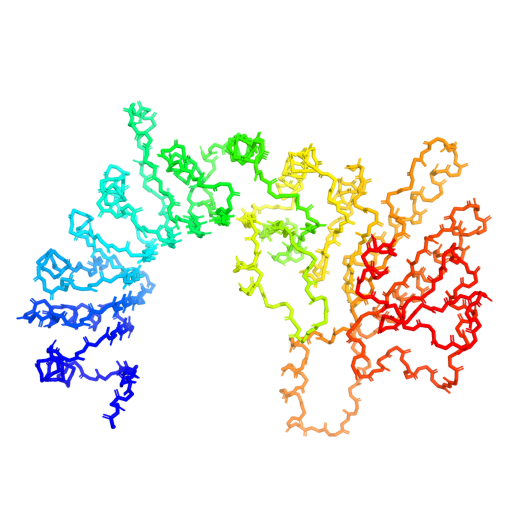9 C C . PRO A 1 202 ? 1.168 22.981 -2.597 1.00 60.94 202 PRO A C 1
ATOM 1581 O O . PRO A 1 202 ? 0.167 22.766 -3.288 1.00 60.94 202 PRO A O 1
ATOM 1584 N N . THR A 1 203 ? 1.779 22.059 -1.851 1.00 66.88 203 THR A N 1
ATOM 1585 C CA . THR A 1 203 ? 1.412 20.650 -1.664 1.00 66.88 203 THR A CA 1
ATOM 1586 C C . THR A 1 203 ? -0.109 20.467 -1.725 1.00 66.88 203 THR A C 1
ATOM 1588 O O . THR A 1 203 ? -0.639 19.677 -2.499 1.00 66.88 203 THR A O 1
ATOM 1591 N N . ILE A 1 204 ? -0.853 21.321 -1.028 1.00 69.25 204 ILE A N 1
ATOM 1592 C CA . ILE A 1 204 ? -2.319 21.340 -0.969 1.00 69.25 204 ILE A CA 1
ATOM 1593 C C . ILE A 1 204 ? -3.021 21.341 -2.346 1.00 69.25 204 ILE A C 1
ATOM 1595 O O . ILE A 1 204 ? -3.987 20.603 -2.529 1.00 69.25 204 ILE A O 1
ATOM 1599 N N . ALA A 1 205 ? -2.588 22.145 -3.322 1.00 73.12 205 ALA A N 1
ATOM 1600 C CA . ALA A 1 205 ? -3.285 22.285 -4.609 1.00 73.12 205 ALA A CA 1
ATOM 1601 C C . ALA A 1 205 ? -3.190 21.012 -5.460 1.00 73.12 205 ALA A C 1
ATOM 1603 O O . ALA A 1 205 ? -4.188 20.528 -5.998 1.00 73.12 205 ALA A O 1
ATOM 1604 N N . VAL A 1 206 ? -1.987 20.448 -5.527 1.00 72.44 206 VAL A N 1
ATOM 1605 C CA . VAL A 1 206 ? -1.701 19.186 -6.210 1.00 72.44 206 VAL A CA 1
ATOM 1606 C C . VAL A 1 206 ? -2.486 18.046 -5.568 1.00 72.44 206 VAL A C 1
ATOM 1608 O O . VAL A 1 206 ? -3.095 17.230 -6.256 1.00 72.44 206 VAL A O 1
ATOM 1611 N N . ASN A 1 207 ? -2.567 18.052 -4.244 1.00 70.62 207 ASN A N 1
ATOM 1612 C CA . ASN A 1 207 ? -3.302 17.048 -3.496 1.00 70.62 207 ASN A CA 1
ATOM 1613 C C . ASN A 1 207 ? -4.808 17.165 -3.669 1.00 70.62 207 ASN A C 1
ATOM 1615 O O . ASN A 1 207 ? -5.468 16.161 -3.911 1.00 70.62 207 ASN A O 1
ATOM 1619 N N . ASN A 1 208 ? -5.357 18.377 -3.694 1.00 76.00 208 ASN A N 1
ATOM 1620 C CA . ASN A 1 208 ? -6.750 18.573 -4.078 1.00 76.00 208 ASN A CA 1
ATOM 1621 C C . ASN A 1 208 ? -7.014 18.073 -5.503 1.00 76.00 208 ASN A C 1
ATOM 1623 O O . ASN A 1 208 ? -8.060 17.481 -5.741 1.00 76.00 208 ASN A O 1
ATOM 1627 N N . ALA A 1 209 ? -6.079 18.239 -6.443 1.00 79.25 209 ALA A N 1
ATOM 1628 C CA . ALA A 1 209 ? -6.223 17.688 -7.789 1.00 79.25 209 ALA A CA 1
ATOM 1629 C C . ALA A 1 209 ? -6.196 16.148 -7.797 1.00 79.25 209 ALA A C 1
ATOM 1631 O O . ALA A 1 209 ? -7.046 15.535 -8.448 1.00 79.25 209 ALA A O 1
ATOM 1632 N N . ILE A 1 210 ? -5.282 15.524 -7.042 1.00 77.19 210 ILE A N 1
ATOM 1633 C CA . ILE A 1 210 ? -5.239 14.066 -6.840 1.00 77.19 210 ILE A CA 1
ATOM 1634 C C . ILE A 1 210 ? -6.571 13.575 -6.289 1.00 77.19 210 ILE A C 1
ATOM 1636 O O . ILE A 1 210 ? -7.194 12.679 -6.852 1.00 77.19 210 ILE A O 1
ATOM 1640 N N . LEU A 1 211 ? -7.037 14.210 -5.222 1.00 76.12 211 LEU A N 1
ATOM 1641 C CA . LEU A 1 211 ? -8.261 13.856 -4.526 1.00 76.12 211 LEU A CA 1
ATOM 1642 C C . LEU A 1 211 ? -9.500 14.092 -5.381 1.00 76.12 211 LEU A C 1
ATOM 1644 O O . LEU A 1 211 ? -10.392 13.256 -5.380 1.00 76.12 211 LEU A O 1
ATOM 1648 N N . LEU A 1 212 ? -9.544 15.156 -6.182 1.00 80.88 212 LEU A N 1
ATOM 1649 C CA . LEU A 1 212 ? -10.615 15.399 -7.149 1.00 80.88 212 LEU A CA 1
ATOM 1650 C C . LEU A 1 212 ? -10.654 14.333 -8.245 1.00 80.88 212 LEU A C 1
ATOM 1652 O O . LEU A 1 212 ? -11.737 13.931 -8.663 1.00 80.88 212 LEU A O 1
ATOM 1656 N N . GLN A 1 213 ? -9.504 13.857 -8.716 1.00 78.94 213 GLN A N 1
ATOM 1657 C CA . GLN A 1 213 ? -9.457 12.796 -9.722 1.00 78.94 213 GLN A CA 1
ATOM 1658 C C . GLN A 1 213 ? -9.767 11.427 -9.133 1.00 78.94 213 GLN A C 1
ATOM 1660 O O . GLN A 1 213 ? -10.531 10.678 -9.734 1.00 78.94 213 GLN A O 1
ATOM 1665 N N . LEU A 1 214 ? -9.237 11.120 -7.949 1.00 75.44 214 LEU A N 1
ATOM 1666 C CA . LEU A 1 214 ? -9.613 9.929 -7.201 1.00 75.44 214 LEU A CA 1
ATOM 1667 C C . LEU A 1 214 ? -11.099 9.939 -6.903 1.00 75.44 214 LEU A C 1
ATOM 1669 O O . LEU A 1 214 ? -11.734 8.934 -7.147 1.00 75.44 214 LEU A O 1
ATOM 1673 N N . ASN A 1 215 ? -11.672 11.071 -6.504 1.00 76.62 215 ASN A N 1
ATOM 1674 C CA . ASN A 1 215 ? -13.114 11.254 -6.398 1.00 76.62 215 ASN A CA 1
ATOM 1675 C C . ASN A 1 215 ? -13.815 10.999 -7.719 1.00 76.62 215 ASN A C 1
ATOM 1677 O O . ASN A 1 215 ? -14.789 10.266 -7.762 1.00 76.62 215 ASN A O 1
ATOM 1681 N N . ARG A 1 216 ? -13.340 11.583 -8.817 1.00 79.69 216 ARG A N 1
ATOM 1682 C CA . ARG A 1 216 ? -13.947 11.372 -10.133 1.00 79.69 216 ARG A CA 1
ATOM 1683 C C . ARG A 1 216 ? -13.945 9.899 -10.529 1.00 79.69 216 ARG A C 1
ATOM 1685 O O . ARG A 1 216 ? -14.856 9.477 -11.230 1.00 79.69 216 ARG A O 1
ATOM 1692 N N . ILE A 1 217 ? -12.922 9.152 -10.123 1.00 74.50 217 ILE A N 1
ATOM 1693 C CA . ILE A 1 217 ? -12.867 7.704 -10.280 1.00 74.50 217 ILE A CA 1
ATOM 1694 C C . ILE A 1 217 ? -13.880 7.107 -9.301 1.00 74.50 217 ILE A C 1
ATOM 1696 O O . ILE A 1 217 ? -14.901 6.622 -9.771 1.00 74.50 217 ILE A O 1
ATOM 1700 N N . ALA A 1 218 ? -13.673 7.275 -7.988 1.00 67.62 218 ALA A N 1
ATOM 1701 C CA . ALA A 1 218 ? -14.430 6.775 -6.829 1.00 67.62 218 ALA A CA 1
ATOM 1702 C C . ALA A 1 218 ? -15.960 6.973 -6.894 1.00 67.62 218 ALA A C 1
ATOM 1704 O O . ALA A 1 218 ? -16.713 6.095 -6.478 1.00 67.62 218 ALA A O 1
ATOM 1705 N N . PHE A 1 219 ? -16.421 8.101 -7.434 1.00 67.75 219 PHE A N 1
ATOM 1706 C CA . PHE A 1 219 ? -17.832 8.474 -7.572 1.00 67.75 219 PHE A CA 1
ATOM 1707 C C . PHE A 1 219 ? -18.470 8.020 -8.887 1.00 67.75 219 PHE A C 1
ATOM 1709 O O . PHE A 1 219 ? -19.640 8.310 -9.126 1.00 67.75 219 PHE A O 1
ATOM 1716 N N . GLN A 1 220 ? -17.758 7.296 -9.752 1.00 69.69 220 GLN A N 1
ATOM 1717 C CA . GLN A 1 220 ? -18.455 6.514 -10.769 1.00 69.69 220 GLN A CA 1
ATOM 1718 C C . GLN A 1 220 ? -19.256 5.433 -10.034 1.00 69.69 220 GLN A C 1
ATOM 1720 O O . GLN A 1 220 ? -18.688 4.724 -9.204 1.00 69.69 220 GLN A O 1
ATOM 1725 N N . ASP A 1 221 ? -20.553 5.291 -10.343 1.00 58.25 221 ASP A N 1
ATOM 1726 C CA . ASP A 1 221 ? -21.568 4.454 -9.651 1.00 58.25 221 ASP A CA 1
ATOM 1727 C C . ASP A 1 221 ? -21.204 2.966 -9.431 1.00 58.25 221 ASP A C 1
ATOM 1729 O O . ASP A 1 221 ? -21.997 2.168 -8.933 1.00 58.25 221 ASP A O 1
ATOM 1733 N N . ARG A 1 222 ? -20.009 2.545 -9.835 1.00 69.62 222 ARG A N 1
ATOM 1734 C CA . ARG A 1 222 ? -19.559 1.161 -9.934 1.00 69.62 222 ARG A CA 1
ATOM 1735 C C . ARG A 1 222 ? -18.356 0.834 -9.061 1.00 69.62 222 ARG A C 1
ATOM 1737 O O . ARG A 1 222 ? -17.841 -0.276 -9.188 1.00 69.62 222 ARG A O 1
ATOM 1744 N N . ILE A 1 223 ? -17.899 1.750 -8.207 1.00 67.44 223 ILE A N 1
ATOM 1745 C CA . ILE A 1 223 ? -16.723 1.467 -7.385 1.00 67.44 223 ILE A CA 1
ATOM 1746 C C . ILE A 1 223 ? -17.066 0.684 -6.124 1.00 67.44 223 ILE A C 1
ATOM 1748 O O . ILE A 1 223 ? -18.055 0.993 -5.436 1.00 67.44 223 ILE A O 1
ATOM 1752 N N . PRO A 1 224 ? -16.268 -0.358 -5.835 1.00 71.00 224 PRO A N 1
ATOM 1753 C CA . PRO A 1 224 ? -16.446 -1.174 -4.650 1.00 71.00 224 PRO A CA 1
ATOM 1754 C C . PRO A 1 224 ? -16.288 -0.334 -3.378 1.00 71.00 224 PRO A C 1
ATOM 1756 O O . PRO A 1 224 ? -15.443 0.553 -3.289 1.00 71.00 224 PRO A O 1
ATOM 1759 N N . THR A 1 225 ? -17.134 -0.610 -2.387 1.00 73.12 225 THR A N 1
ATOM 1760 C CA . THR A 1 225 ? -17.032 0.006 -1.061 1.00 73.12 225 THR A CA 1
ATOM 1761 C C . THR A 1 225 ? -15.680 -0.327 -0.448 1.00 73.12 225 THR A C 1
ATOM 1763 O O . THR A 1 225 ? -15.310 -1.499 -0.375 1.00 73.12 225 THR A O 1
ATOM 1766 N N . LEU A 1 226 ? -14.948 0.700 -0.016 1.00 76.25 226 LEU A N 1
ATOM 1767 C CA . LEU A 1 226 ? -13.746 0.505 0.781 1.00 76.25 226 LEU A CA 1
ATOM 1768 C C . LEU A 1 226 ? -14.184 0.043 2.171 1.00 76.25 226 LEU A C 1
ATOM 1770 O O . LEU A 1 226 ? -14.835 0.788 2.894 1.00 76.25 226 LEU A O 1
ATOM 1774 N N . LEU A 1 227 ? -13.871 -1.199 2.519 1.00 78.44 227 LEU A N 1
ATOM 1775 C CA . LEU A 1 227 ? -14.198 -1.785 3.817 1.00 78.44 227 LEU A CA 1
ATOM 1776 C C . LEU A 1 227 ? -13.128 -1.465 4.854 1.00 78.44 227 LEU A C 1
ATOM 1778 O O . LEU A 1 227 ? -13.441 -1.286 6.029 1.00 78.44 227 LEU A O 1
ATOM 1782 N N . THR A 1 228 ? -11.870 -1.392 4.420 1.00 79.38 228 THR A N 1
ATOM 1783 C CA . THR A 1 228 ? -10.732 -1.141 5.300 1.00 79.38 228 THR A CA 1
ATOM 1784 C C . THR A 1 228 ? -9.872 -0.024 4.741 1.00 79.38 228 THR A C 1
ATOM 1786 O O . THR A 1 228 ? -9.457 -0.093 3.584 1.00 79.38 228 THR A O 1
ATOM 1789 N N . ILE A 1 229 ? -9.606 0.984 5.568 1.00 83.44 229 ILE A N 1
ATOM 1790 C CA . ILE A 1 229 ? -8.607 2.015 5.299 1.00 83.44 229 ILE A CA 1
ATOM 1791 C C . ILE A 1 229 ? -7.436 1.741 6.219 1.00 83.44 229 ILE A C 1
ATO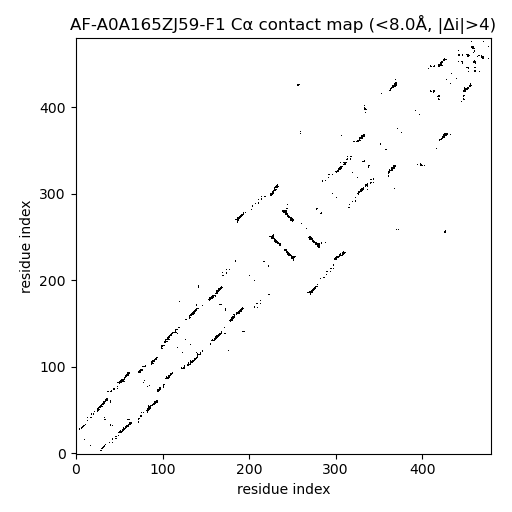M 1793 O O . ILE A 1 229 ? -7.634 1.656 7.425 1.00 83.44 229 ILE A O 1
ATOM 1797 N N . GLY A 1 230 ? -6.236 1.595 5.675 1.00 82.94 230 GLY A N 1
ATOM 1798 C CA . GLY A 1 230 ? -5.048 1.470 6.500 1.00 82.94 230 GLY A CA 1
ATOM 1799 C C . GLY A 1 230 ? -4.091 2.629 6.332 1.00 82.94 230 GLY A C 1
ATOM 1800 O O . GLY A 1 230 ? -4.008 3.237 5.261 1.00 82.94 230 GLY A O 1
ATOM 1801 N N . LEU A 1 231 ? -3.381 2.917 7.418 1.00 84.00 231 LEU A N 1
ATOM 1802 C CA . LEU A 1 231 ? -2.433 4.012 7.506 1.00 84.00 231 LEU A CA 1
ATOM 1803 C C . LEU A 1 231 ? -1.047 3.485 7.863 1.00 84.00 231 LEU A C 1
ATOM 1805 O O . LEU A 1 231 ? -0.889 2.665 8.767 1.00 84.00 231 LEU A O 1
ATOM 1809 N N . VAL A 1 232 ? -0.039 3.972 7.148 1.00 82.81 232 VAL A N 1
ATOM 1810 C CA . VAL A 1 232 ? 1.366 3.707 7.447 1.00 82.81 232 VAL A CA 1
ATOM 1811 C C . VAL A 1 232 ? 2.096 5.037 7.514 1.00 82.81 232 VAL A C 1
ATOM 1813 O O . VAL A 1 232 ? 2.175 5.750 6.515 1.00 82.81 232 VAL A O 1
ATOM 1816 N N . GLU A 1 233 ? 2.649 5.355 8.677 1.00 81.19 233 GLU A N 1
ATOM 1817 C CA . GLU A 1 233 ? 3.636 6.419 8.835 1.00 81.19 233 GLU A CA 1
ATOM 1818 C C . GLU A 1 233 ? 5.028 5.776 8.802 1.00 81.19 233 GLU A C 1
ATOM 1820 O O . GLU A 1 233 ? 5.374 4.972 9.669 1.00 81.19 233 GLU A O 1
ATOM 1825 N N . VAL A 1 234 ? 5.822 6.086 7.777 1.00 78.19 234 VAL A N 1
ATOM 1826 C CA . VAL A 1 234 ? 7.221 5.659 7.674 1.00 78.19 234 VAL A CA 1
ATOM 1827 C C . VAL A 1 234 ? 8.101 6.899 7.697 1.00 78.19 234 VAL A C 1
ATOM 1829 O O . VAL A 1 234 ? 8.152 7.650 6.728 1.00 78.19 234 VAL A O 1
ATOM 1832 N N . GLY A 1 235 ? 8.813 7.113 8.794 1.00 73.12 235 GLY A N 1
ATOM 1833 C CA . GLY A 1 235 ? 9.710 8.249 8.960 1.00 73.12 235 GLY A CA 1
ATOM 1834 C C . GLY A 1 235 ? 10.390 8.207 10.319 1.00 73.12 235 GLY A C 1
ATOM 1835 O O . GLY A 1 235 ? 10.083 7.354 11.154 1.00 73.12 235 GLY A O 1
ATOM 1836 N N . SER A 1 236 ? 11.333 9.114 10.532 1.00 73.69 236 SER A N 1
ATOM 1837 C CA . SER A 1 236 ? 11.933 9.316 11.847 1.00 73.69 236 SER A CA 1
ATOM 1838 C C . SER A 1 236 ? 10.944 9.999 12.800 1.00 73.69 236 SER A C 1
ATOM 1840 O O . SER A 1 236 ? 10.072 10.762 12.369 1.00 73.69 236 SER A O 1
ATOM 1842 N N . PRO A 1 237 ? 11.061 9.763 14.117 1.00 70.19 237 PRO A N 1
ATOM 1843 C CA . PRO A 1 237 ? 10.297 10.507 15.114 1.00 70.19 237 PRO A CA 1
ATOM 1844 C C . PRO A 1 237 ? 10.642 12.007 15.155 1.00 70.19 237 PRO A C 1
ATOM 1846 O O . PRO A 1 237 ? 9.917 12.769 15.791 1.00 70.19 237 PRO A O 1
ATOM 1849 N N . GLN A 1 238 ? 11.721 12.453 14.502 1.00 76.00 238 GLN A N 1
ATOM 1850 C CA . GLN A 1 238 ? 12.094 13.868 14.486 1.00 76.00 238 GLN A CA 1
ATOM 1851 C C . GLN A 1 238 ? 11.070 14.723 13.706 1.00 76.00 238 GLN A C 1
ATOM 1853 O O . GLN A 1 238 ? 10.568 14.287 12.670 1.00 76.00 238 GLN A O 1
ATOM 1858 N N . PRO A 1 239 ? 10.731 15.934 14.191 1.00 75.25 239 PRO A N 1
ATOM 1859 C CA . PRO A 1 239 ? 9.666 16.763 13.614 1.00 75.25 239 PRO A CA 1
ATOM 1860 C C . PRO A 1 239 ? 9.991 17.311 12.217 1.00 75.25 239 PRO A C 1
ATOM 1862 O O . PRO A 1 239 ? 9.077 17.478 11.408 1.00 75.25 239 PRO A O 1
ATOM 1865 N N . ASP A 1 240 ? 11.275 17.544 11.938 1.00 80.38 240 ASP A N 1
ATOM 1866 C CA . ASP A 1 240 ? 11.766 18.141 10.688 1.00 80.38 240 ASP A CA 1
ATOM 1867 C C . ASP A 1 240 ? 12.189 17.095 9.646 1.00 80.38 240 ASP A C 1
ATOM 1869 O O . ASP A 1 240 ? 12.669 17.441 8.566 1.00 80.38 240 ASP A O 1
ATOM 1873 N N . GLU A 1 241 ? 12.051 15.806 9.965 1.00 80.31 241 GLU A N 1
ATOM 1874 C CA . GLU A 1 241 ? 12.370 14.740 9.026 1.00 80.31 241 GLU A CA 1
ATOM 1875 C C . GLU A 1 241 ? 11.173 14.417 8.121 1.00 80.31 241 GLU A C 1
ATOM 1877 O O . GLU A 1 241 ? 10.017 14.466 8.559 1.00 80.31 241 GLU A O 1
ATOM 1882 N N . PRO A 1 242 ? 11.432 14.050 6.854 1.00 80.12 242 PRO A N 1
ATOM 1883 C CA . PRO A 1 242 ? 10.370 13.727 5.926 1.00 80.12 242 PRO A CA 1
ATOM 1884 C C . PRO A 1 242 ? 9.607 12.484 6.387 1.00 80.12 242 PRO A C 1
ATOM 1886 O O . PRO A 1 242 ? 10.184 11.456 6.755 1.00 80.12 242 PRO A O 1
ATOM 1889 N N . VAL A 1 243 ? 8.284 12.571 6.314 1.00 82.31 243 VAL A N 1
ATOM 1890 C CA . VAL A 1 243 ? 7.367 11.516 6.740 1.00 82.31 243 VAL A CA 1
ATOM 1891 C C . VAL A 1 243 ? 6.680 10.938 5.521 1.00 82.31 243 VAL A C 1
ATOM 1893 O O . VAL A 1 243 ? 5.955 11.630 4.812 1.00 82.31 243 VAL A O 1
ATOM 1896 N N . ARG A 1 244 ? 6.862 9.647 5.263 1.00 83.06 244 ARG A N 1
ATOM 1897 C CA . ARG A 1 244 ? 6.093 8.950 4.237 1.00 83.06 244 ARG A CA 1
ATOM 1898 C C . ARG A 1 244 ? 4.768 8.483 4.824 1.00 83.06 244 ARG A C 1
ATOM 1900 O O . ARG A 1 244 ? 4.730 7.551 5.621 1.00 83.06 244 ARG A O 1
ATOM 1907 N N . LEU A 1 245 ? 3.692 9.114 4.379 1.00 83.75 245 LEU A N 1
ATOM 1908 C CA . LEU A 1 245 ? 2.322 8.741 4.688 1.00 83.75 245 LEU A CA 1
ATOM 1909 C C . LEU A 1 245 ? 1.803 7.804 3.601 1.00 83.75 245 LEU A C 1
ATOM 1911 O O . LEU A 1 245 ? 1.776 8.179 2.430 1.00 83.75 245 LEU A O 1
ATOM 1915 N N . ARG A 1 246 ? 1.366 6.603 3.969 1.00 85.50 246 ARG A N 1
ATOM 1916 C CA . ARG A 1 246 ? 0.676 5.696 3.051 1.00 85.50 246 ARG A CA 1
ATOM 1917 C C . ARG A 1 246 ? -0.744 5.433 3.521 1.00 85.50 246 ARG A C 1
ATOM 1919 O O . ARG A 1 246 ? -0.933 4.958 4.634 1.00 85.50 246 ARG A O 1
ATOM 1926 N N . VAL A 1 247 ? -1.713 5.697 2.656 1.00 84.94 247 VAL A N 1
ATOM 1927 C CA . VAL A 1 247 ? -3.136 5.426 2.856 1.00 84.94 247 VAL A CA 1
ATOM 1928 C C . VAL A 1 247 ? -3.565 4.398 1.820 1.00 84.94 247 VAL A C 1
ATOM 1930 O O . VAL A 1 247 ? -3.378 4.614 0.625 1.00 84.94 247 VAL A O 1
ATOM 1933 N N . TYR A 1 248 ? -4.147 3.286 2.253 1.00 83.69 248 TYR A N 1
ATOM 1934 C CA . TYR A 1 248 ? -4.649 2.264 1.336 1.00 83.69 248 TYR A CA 1
ATOM 1935 C C . TYR A 1 248 ? -6.090 1.885 1.657 1.00 83.69 248 TYR A C 1
ATOM 1937 O O . TYR A 1 248 ? -6.500 1.889 2.813 1.00 83.69 248 TYR A O 1
ATOM 1945 N N . GLY A 1 249 ? -6.859 1.572 0.618 1.00 84.44 249 GLY A N 1
ATOM 1946 C CA . GLY A 1 249 ? -8.255 1.169 0.676 1.00 84.44 249 GLY A CA 1
ATOM 1947 C C . GLY A 1 249 ? -8.442 -0.243 0.128 1.00 84.44 249 GLY A C 1
ATOM 1948 O O . GLY A 1 249 ? -8.105 -0.524 -1.026 1.00 84.44 249 GLY A O 1
ATOM 1949 N N . LEU A 1 250 ? -9.020 -1.124 0.941 1.00 83.31 250 LEU A N 1
ATOM 1950 C CA . LEU A 1 250 ? -9.343 -2.503 0.577 1.00 83.31 250 LEU A CA 1
ATOM 1951 C C . LEU A 1 250 ? -10.847 -2.671 0.379 1.00 83.31 250 LEU A C 1
ATOM 1953 O O . LEU A 1 250 ? -11.653 -2.113 1.119 1.00 83.31 250 LEU A O 1
ATOM 1957 N N . THR A 1 251 ? -11.222 -3.479 -0.607 1.00 81.50 251 THR A N 1
ATOM 1958 C CA . THR A 1 251 ? -12.630 -3.770 -0.952 1.00 81.50 251 THR A CA 1
ATOM 1959 C C . THR A 1 251 ? -13.142 -5.057 -0.319 1.00 81.50 251 THR A C 1
ATOM 1961 O O . THR A 1 251 ? -14.334 -5.350 -0.340 1.00 81.50 251 THR A O 1
ATOM 1964 N N . SER A 1 252 ? -12.227 -5.817 0.268 1.00 81.19 252 SER A N 1
ATOM 1965 C CA . SER A 1 252 ? -12.473 -6.982 1.098 1.00 81.19 252 SER A CA 1
ATOM 1966 C C . SER A 1 252 ? -11.875 -6.725 2.472 1.00 81.19 252 SER A C 1
ATOM 1968 O O . SER A 1 252 ? -10.835 -6.072 2.571 1.00 81.19 252 SER A O 1
ATOM 1970 N N . HIS A 1 253 ? -12.464 -7.300 3.519 1.00 74.88 253 HIS A N 1
ATOM 1971 C CA . HIS A 1 253 ? -11.734 -7.439 4.773 1.00 74.88 253 HIS A CA 1
ATOM 1972 C C . HIS A 1 253 ? -10.481 -8.262 4.478 1.00 74.88 253 HIS A C 1
ATOM 1974 O O . HIS A 1 253 ? -10.619 -9.382 3.969 1.00 74.88 253 HIS A O 1
ATOM 1980 N N . PRO A 1 254 ? -9.271 -7.735 4.727 1.00 68.19 254 PRO A N 1
ATOM 1981 C CA . PRO A 1 254 ? -8.088 -8.557 4.584 1.00 68.19 254 PRO A CA 1
ATOM 1982 C C . PRO A 1 254 ? -8.277 -9.761 5.503 1.00 68.19 254 PRO A C 1
ATOM 1984 O O . PRO A 1 254 ? -8.859 -9.654 6.588 1.00 68.19 254 PRO A O 1
ATOM 1987 N N . THR A 1 255 ? -7.843 -10.938 5.063 1.00 70.19 255 THR A N 1
ATOM 1988 C CA . THR A 1 255 ? -7.773 -12.086 5.958 1.00 70.19 255 THR A CA 1
ATOM 1989 C C . THR A 1 255 ? -6.783 -11.719 7.052 1.00 70.19 255 THR A C 1
ATOM 1991 O O . THR A 1 255 ? -5.578 -11.859 6.894 1.00 70.19 255 THR A O 1
ATOM 1994 N N . PHE A 1 256 ? -7.305 -11.199 8.162 1.00 67.75 256 PHE A N 1
ATOM 1995 C CA . PHE A 1 256 ? -6.523 -10.755 9.313 1.00 67.75 256 PHE A CA 1
ATOM 1996 C C . PHE A 1 256 ? -5.705 -11.892 9.930 1.00 67.75 256 PHE A C 1
ATOM 1998 O O . PHE A 1 256 ? -4.811 -11.640 10.726 1.00 67.75 256 PHE A O 1
ATOM 2005 N N . ARG A 1 257 ? -6.020 -13.134 9.545 1.00 62.56 257 ARG A N 1
ATOM 2006 C CA . ARG A 1 257 ? -5.333 -14.363 9.919 1.00 62.56 257 ARG A CA 1
ATOM 2007 C C . ARG A 1 257 ? -4.249 -14.674 8.894 1.00 62.56 257 ARG A C 1
ATOM 2009 O O . ARG A 1 257 ? -4.551 -15.126 7.792 1.00 62.56 257 ARG A O 1
ATOM 2016 N N . GLY A 1 258 ? -3.007 -14.436 9.280 1.00 59.66 258 GLY A N 1
ATOM 2017 C CA . GLY A 1 258 ? -1.823 -14.763 8.498 1.00 59.66 258 GLY A CA 1
ATOM 2018 C C . GLY A 1 258 ? -0.589 -14.142 9.131 1.00 59.66 258 GLY A C 1
ATOM 2019 O O . GLY A 1 258 ? -0.675 -13.089 9.767 1.00 59.66 258 GLY A O 1
ATOM 2020 N N . GLU A 1 259 ? 0.553 -14.808 8.994 1.00 53.47 259 GLU A N 1
ATOM 2021 C CA . GLU A 1 259 ? 1.829 -14.241 9.409 1.00 53.47 259 GLU A CA 1
ATOM 2022 C C . GLU A 1 259 ? 2.168 -13.066 8.486 1.00 53.47 259 GLU A C 1
ATOM 2024 O O . GLU A 1 259 ? 2.631 -13.255 7.371 1.00 53.47 259 GLU A O 1
ATOM 2029 N N . GLN A 1 260 ? 1.942 -11.859 9.011 1.00 58.88 260 GLN A N 1
ATOM 2030 C CA . GLN A 1 260 ? 2.498 -10.579 8.563 1.00 58.88 260 GLN A CA 1
ATOM 2031 C C . GLN A 1 260 ? 1.860 -9.960 7.316 1.00 58.88 260 GLN A C 1
ATOM 2033 O O . GLN A 1 260 ? 1.783 -10.536 6.239 1.00 58.88 260 GLN A O 1
ATOM 2038 N N . LEU A 1 261 ? 1.467 -8.694 7.462 1.00 59.31 261 LEU A N 1
ATOM 2039 C CA . LEU A 1 261 ? 1.260 -7.816 6.322 1.00 59.31 261 LEU A CA 1
ATOM 2040 C C . LEU A 1 261 ? 2.616 -7.256 5.897 1.00 59.31 261 LEU A C 1
ATOM 2042 O O . LEU A 1 261 ? 3.144 -6.349 6.546 1.00 59.31 261 LEU A O 1
ATOM 2046 N N . HIS A 1 262 ? 3.177 -7.756 4.800 1.00 64.06 262 HIS A N 1
ATOM 2047 C CA . HIS A 1 262 ? 4.238 -7.018 4.133 1.00 64.06 262 HIS A CA 1
ATOM 2048 C C . HIS A 1 262 ? 3.631 -5.833 3.382 1.00 64.06 262 HIS A C 1
ATOM 2050 O O . HIS A 1 262 ? 2.581 -5.927 2.745 1.00 64.06 262 HIS A O 1
ATOM 2056 N N . THR A 1 263 ? 4.315 -4.692 3.429 1.00 65.38 263 THR A N 1
ATOM 2057 C CA . THR A 1 263 ? 3.905 -3.477 2.713 1.00 65.38 263 THR A CA 1
ATOM 2058 C C . THR A 1 263 ? 3.726 -3.722 1.213 1.00 65.38 263 THR A C 1
ATOM 2060 O O . THR A 1 263 ? 2.905 -3.051 0.587 1.00 65.38 263 THR A O 1
ATOM 2063 N N . ASN A 1 264 ? 4.464 -4.673 0.642 1.00 66.25 264 ASN A N 1
ATOM 2064 C CA . ASN A 1 264 ? 4.371 -5.033 -0.769 1.00 66.25 264 ASN A CA 1
ATOM 2065 C C . ASN A 1 264 ? 3.078 -5.809 -1.074 1.00 66.25 264 ASN A C 1
ATOM 2067 O O . ASN A 1 264 ? 2.367 -5.441 -2.004 1.00 66.25 264 ASN A O 1
ATOM 2071 N N . ASP A 1 265 ? 2.714 -6.782 -0.235 1.00 66.44 265 ASP A N 1
ATOM 2072 C CA . ASP A 1 265 ? 1.539 -7.650 -0.432 1.00 66.44 265 ASP A CA 1
ATOM 2073 C C . ASP A 1 265 ? 0.210 -6.889 -0.329 1.00 66.44 265 ASP A C 1
ATOM 2075 O O . ASP A 1 265 ? -0.797 -7.258 -0.937 1.00 66.44 265 ASP A O 1
ATOM 2079 N N . LEU A 1 266 ? 0.204 -5.789 0.431 1.00 68.75 266 LEU A N 1
ATOM 2080 C CA . LEU A 1 266 ? -0.944 -4.890 0.499 1.00 68.75 266 LEU A CA 1
ATOM 2081 C C . LEU A 1 266 ? -1.217 -4.206 -0.837 1.00 68.75 266 LEU A C 1
ATOM 2083 O O . LEU A 1 266 ? -2.378 -4.013 -1.180 1.00 68.75 266 LEU A O 1
ATOM 2087 N N . SER A 1 267 ? -0.172 -3.863 -1.595 1.00 66.62 267 SER A N 1
ATOM 2088 C CA . SER A 1 267 ? -0.328 -3.134 -2.858 1.00 66.62 267 SER A CA 1
ATOM 2089 C C . SER A 1 267 ? -1.078 -3.968 -3.898 1.00 66.62 267 SER A C 1
ATOM 2091 O O . SER A 1 267 ? -1.907 -3.447 -4.637 1.00 66.62 267 SER A O 1
ATOM 2093 N N . ASP A 1 268 ? -0.866 -5.285 -3.889 1.00 71.12 268 ASP A N 1
ATOM 2094 C CA . ASP A 1 268 ? -1.514 -6.198 -4.829 1.00 71.12 268 ASP A CA 1
ATOM 2095 C C . ASP A 1 268 ? -3.016 -6.380 -4.584 1.00 71.12 268 ASP A C 1
ATOM 2097 O O . ASP A 1 268 ? -3.753 -6.689 -5.522 1.00 71.12 268 ASP A O 1
ATOM 2101 N N . ASN A 1 269 ? -3.466 -6.176 -3.343 1.00 74.31 269 ASN A N 1
ATOM 2102 C CA . ASN A 1 269 ? -4.863 -6.344 -2.939 1.00 74.31 269 ASN A CA 1
ATOM 2103 C C . ASN A 1 269 ? -5.587 -5.009 -2.702 1.00 74.31 269 ASN A C 1
ATOM 2105 O O . ASN A 1 269 ? -6.819 -4.976 -2.622 1.00 74.31 269 ASN A O 1
ATOM 2109 N N . ALA A 1 270 ? -4.841 -3.910 -2.583 1.00 74.69 270 ALA A N 1
ATOM 2110 C CA . ALA A 1 270 ? -5.383 -2.569 -2.454 1.00 74.69 270 ALA A CA 1
ATOM 2111 C C . ALA A 1 270 ? -6.134 -2.187 -3.724 1.00 74.69 270 ALA A C 1
ATOM 2113 O O . ALA A 1 270 ? -5.622 -2.301 -4.834 1.00 74.69 270 ALA A O 1
ATOM 2114 N N . HIS A 1 271 ? -7.362 -1.704 -3.567 1.00 80.12 271 HIS A N 1
ATOM 2115 C CA . HIS A 1 271 ? -8.076 -1.087 -4.678 1.00 80.12 271 HIS A CA 1
ATOM 2116 C C . HIS A 1 271 ? -7.580 0.340 -4.909 1.00 80.12 271 HIS A C 1
ATOM 2118 O O . HIS A 1 271 ? -7.486 0.795 -6.045 1.00 80.12 271 HIS A O 1
ATOM 2124 N N . ILE A 1 272 ? -7.212 1.029 -3.830 1.00 84.19 272 ILE A N 1
ATOM 2125 C CA . ILE A 1 272 ? -6.545 2.324 -3.886 1.00 84.19 272 ILE A CA 1
ATOM 2126 C C . ILE A 1 272 ? -5.362 2.272 -2.927 1.00 84.19 272 ILE A C 1
ATOM 2128 O O . ILE A 1 272 ? -5.521 1.867 -1.780 1.00 84.19 272 ILE A O 1
ATOM 2132 N N . ASP A 1 273 ? -4.186 2.669 -3.384 1.00 85.75 273 ASP A N 1
ATOM 2133 C CA . ASP A 1 273 ? -2.960 2.742 -2.596 1.00 85.75 273 ASP A CA 1
ATOM 2134 C C . ASP A 1 273 ? -2.309 4.096 -2.871 1.00 85.75 273 ASP A C 1
ATOM 2136 O O . ASP A 1 273 ? -2.041 4.457 -4.011 1.00 85.75 273 ASP A O 1
ATOM 2140 N N . MET A 1 274 ? -2.103 4.904 -1.846 1.00 85.56 274 MET A N 1
ATOM 2141 C CA . MET A 1 274 ? -1.497 6.217 -1.982 1.00 85.56 274 MET A CA 1
ATOM 2142 C C . MET A 1 274 ? -0.353 6.324 -0.996 1.00 85.56 274 MET A C 1
ATOM 2144 O O . MET A 1 274 ? -0.573 6.278 0.203 1.00 85.56 274 MET A O 1
ATOM 2148 N N . SER A 1 275 ? 0.859 6.517 -1.497 1.00 86.50 275 SER A N 1
ATOM 2149 C CA . SER A 1 275 ? 2.058 6.805 -0.721 1.00 86.50 275 SER A CA 1
ATOM 2150 C C . SER A 1 275 ? 2.538 8.218 -1.046 1.00 86.50 275 SER A C 1
ATOM 2152 O O . SER A 1 275 ? 2.728 8.580 -2.205 1.00 86.50 275 SER A O 1
ATOM 2154 N N . ILE A 1 276 ? 2.754 9.031 -0.023 1.00 83.69 276 ILE A N 1
ATOM 2155 C CA . ILE A 1 276 ? 3.109 10.443 -0.149 1.00 83.69 276 ILE A CA 1
ATOM 2156 C C . ILE A 1 276 ? 4.299 10.702 0.755 1.00 83.69 276 ILE A C 1
ATOM 2158 O O . ILE A 1 276 ? 4.235 10.435 1.951 1.00 83.69 276 ILE A O 1
ATOM 2162 N N . LEU A 1 277 ? 5.389 11.219 0.199 1.00 83.19 277 LEU A N 1
ATOM 2163 C CA . LEU A 1 277 ? 6.495 11.724 1.004 1.00 83.19 277 LEU A CA 1
ATOM 2164 C C . LEU A 1 277 ? 6.173 13.156 1.446 1.00 83.19 277 LEU A C 1
ATOM 2166 O O . LEU A 1 277 ? 6.148 14.046 0.621 1.00 83.19 277 LEU A O 1
ATOM 2170 N N . CYS A 1 278 ? 5.911 13.400 2.718 1.00 82.75 278 CYS A N 1
ATOM 2171 C CA . CYS A 1 278 ? 5.674 14.743 3.246 1.00 82.75 278 CYS A CA 1
ATOM 2172 C C . CYS A 1 278 ? 6.999 15.328 3.744 1.00 82.75 278 CYS A C 1
ATOM 2174 O O . CYS A 1 278 ? 7.825 14.587 4.276 1.00 82.75 278 CYS A O 1
ATOM 2176 N N . GLN A 1 279 ? 7.219 16.635 3.573 1.00 82.00 279 GLN A N 1
ATOM 2177 C CA . GLN A 1 279 ? 8.471 17.277 3.999 1.00 82.00 279 GLN A CA 1
ATOM 2178 C C . GLN A 1 279 ? 8.608 17.305 5.525 1.00 82.00 279 GLN A C 1
ATOM 2180 O O . GLN A 1 279 ? 9.710 17.199 6.045 1.00 82.00 279 GLN A O 1
ATOM 2185 N N . ASN A 1 280 ? 7.481 17.427 6.223 1.00 83.19 280 ASN A N 1
ATOM 2186 C CA . ASN A 1 280 ? 7.383 17.449 7.676 1.00 83.19 280 ASN A CA 1
ATOM 2187 C C . ASN A 1 280 ? 6.038 16.834 8.121 1.00 83.19 280 ASN A C 1
ATOM 2189 O O . ASN A 1 280 ? 5.189 16.467 7.297 1.00 83.19 280 ASN A O 1
ATOM 2193 N N . ARG A 1 281 ? 5.834 16.729 9.438 1.00 80.44 281 ARG A N 1
ATOM 2194 C CA . ARG A 1 281 ? 4.608 16.168 10.041 1.00 80.44 281 ARG A CA 1
ATOM 2195 C C . ARG A 1 281 ? 3.355 17.016 9.803 1.00 80.44 281 ARG A C 1
ATOM 2197 O O . ARG A 1 281 ? 2.289 16.453 9.576 1.00 80.44 281 ARG A O 1
ATOM 2204 N N . VAL A 1 282 ? 3.479 18.343 9.796 1.00 83.81 282 VAL A N 1
ATOM 2205 C CA . VAL A 1 282 ? 2.342 19.256 9.574 1.00 83.81 282 VAL A CA 1
ATOM 2206 C C . VAL A 1 282 ? 1.769 19.066 8.169 1.00 83.81 282 VAL A C 1
ATOM 2208 O O . VAL A 1 282 ? 0.553 18.989 7.989 1.00 83.81 282 VAL A O 1
ATOM 2211 N N . ASP A 1 283 ? 2.635 18.904 7.168 1.00 81.31 283 ASP A N 1
ATOM 2212 C CA . ASP A 1 283 ? 2.212 18.583 5.807 1.00 81.31 283 ASP A CA 1
ATOM 2213 C C . ASP A 1 283 ? 1.506 17.227 5.755 1.00 81.31 283 ASP A C 1
ATOM 2215 O O . ASP A 1 283 ? 0.456 17.112 5.122 1.00 81.31 283 ASP A O 1
ATOM 2219 N N . ALA A 1 284 ? 2.027 16.215 6.459 1.00 81.50 284 ALA A N 1
ATOM 2220 C CA . ALA A 1 284 ? 1.385 14.904 6.554 1.00 81.50 284 ALA A CA 1
ATOM 2221 C C . ALA A 1 284 ? -0.015 14.986 7.188 1.00 81.50 284 ALA A C 1
ATOM 2223 O O . ALA A 1 284 ? -0.930 14.300 6.734 1.00 81.50 284 ALA A O 1
ATOM 2224 N N . GLU A 1 285 ? -0.215 15.858 8.175 1.00 82.06 285 GLU A N 1
ATOM 2225 C CA . GLU A 1 285 ? -1.509 16.117 8.817 1.00 82.06 285 GLU A CA 1
ATOM 2226 C C . GLU A 1 285 ? -2.528 16.749 7.885 1.00 82.06 285 GLU A C 1
ATOM 2228 O O . GLU A 1 285 ? -3.627 16.214 7.709 1.00 82.06 285 GLU A O 1
ATOM 2233 N N . VAL A 1 286 ? -2.153 17.851 7.234 1.00 83.75 286 VAL A N 1
ATOM 2234 C CA . VAL A 1 286 ? -2.999 18.504 6.227 1.00 83.75 286 VAL A CA 1
ATOM 2235 C C . VAL A 1 286 ? -3.359 17.508 5.123 1.00 83.75 286 VAL A C 1
ATOM 2237 O O . VAL A 1 286 ? -4.496 17.474 4.636 1.00 83.75 286 VAL A O 1
ATOM 2240 N N . MET A 1 287 ? -2.407 16.646 4.771 1.00 80.44 287 MET A N 1
ATOM 2241 C CA . MET A 1 287 ? -2.577 15.624 3.757 1.00 80.44 287 MET A CA 1
ATOM 2242 C C . MET A 1 287 ? -3.504 14.498 4.140 1.00 80.44 287 MET A C 1
ATOM 2244 O O . MET A 1 287 ? -4.405 14.162 3.361 1.00 80.44 287 MET A O 1
ATOM 2248 N N . LEU A 1 288 ? -3.330 13.938 5.331 1.00 82.25 288 LEU A N 1
ATOM 2249 C CA . LEU A 1 288 ? -4.236 12.927 5.835 1.00 82.25 288 LEU A CA 1
ATOM 2250 C C . LEU A 1 288 ? -5.641 13.511 5.951 1.00 82.25 288 LEU A C 1
ATOM 2252 O O . LEU A 1 288 ? -6.591 12.893 5.485 1.00 82.25 288 LEU A O 1
ATOM 2256 N N . GLN A 1 289 ? -5.778 14.726 6.483 1.00 82.56 289 GLN A N 1
ATOM 2257 C CA . GLN A 1 289 ? -7.073 15.376 6.635 1.00 82.56 289 GLN A CA 1
ATOM 2258 C C . GLN A 1 289 ? -7.779 15.572 5.293 1.00 82.56 289 GLN A C 1
ATOM 2260 O O . GLN A 1 289 ? -8.959 15.241 5.172 1.00 82.56 289 GLN A O 1
ATOM 2265 N N . SER A 1 290 ? -7.082 16.066 4.269 1.00 81.50 290 SER A N 1
ATOM 2266 C CA . SER A 1 290 ? -7.675 16.227 2.938 1.00 81.50 290 SER A CA 1
ATOM 2267 C C . SER A 1 290 ? -8.041 14.873 2.315 1.00 81.50 290 SER A C 1
ATOM 2269 O O . SER A 1 290 ? -9.154 14.694 1.805 1.00 81.50 290 SER A O 1
ATOM 2271 N N . THR A 1 291 ? -7.145 13.886 2.432 1.00 80.19 291 THR A N 1
ATOM 2272 C CA . THR A 1 291 ? -7.322 12.540 1.867 1.00 80.19 291 THR A CA 1
ATOM 2273 C C . THR A 1 291 ? -8.486 11.811 2.508 1.00 80.19 291 THR A C 1
ATOM 2275 O O . THR A 1 291 ? -9.407 11.380 1.817 1.00 80.19 291 THR A O 1
ATOM 2278 N N . MET A 1 292 ? -8.507 11.754 3.836 1.00 78.06 292 MET A N 1
ATOM 2279 C CA . MET A 1 292 ? -9.576 11.121 4.587 1.00 78.06 292 MET A CA 1
ATOM 2280 C C . MET A 1 292 ? -10.898 11.847 4.342 1.00 78.06 292 MET A C 1
ATOM 2282 O O . MET A 1 292 ? -11.912 11.182 4.149 1.00 78.06 292 MET A O 1
ATOM 2286 N N . ARG A 1 293 ? -10.930 13.195 4.291 1.00 77.94 293 ARG A N 1
ATOM 2287 C CA . ARG A 1 293 ? -12.205 13.945 4.112 1.00 77.94 293 ARG A CA 1
ATOM 2288 C C . ARG A 1 293 ? -12.818 13.632 2.775 1.00 77.94 293 ARG A C 1
ATOM 2290 O O . ARG A 1 293 ? -14.036 13.630 2.623 1.00 77.94 293 ARG A O 1
ATOM 2297 N N . THR A 1 294 ? -11.945 13.368 1.826 1.00 75.50 294 THR A N 1
ATOM 2298 C CA . THR A 1 294 ? -12.319 12.965 0.502 1.00 75.50 294 THR A CA 1
ATOM 2299 C C . THR A 1 294 ? -12.805 11.516 0.480 1.00 75.50 294 THR A C 1
ATOM 2301 O O . THR A 1 294 ? -13.915 11.272 0.027 1.00 75.50 294 THR A O 1
ATOM 2304 N N . TRP A 1 295 ? -12.033 10.568 1.013 1.00 73.06 295 TRP A N 1
ATOM 2305 C CA . TRP A 1 295 ? -12.321 9.133 0.905 1.00 73.06 295 TRP A CA 1
ATOM 2306 C C . TRP A 1 295 ? -13.459 8.661 1.814 1.00 73.06 295 TRP A C 1
ATOM 2308 O O . TRP A 1 295 ? -14.315 7.904 1.366 1.00 73.06 295 TRP A O 1
ATOM 2318 N N . LEU A 1 296 ? -13.518 9.127 3.065 1.00 67.12 296 LEU A N 1
ATOM 2319 C CA . LEU A 1 296 ? -14.566 8.730 4.016 1.00 67.12 296 LEU A CA 1
ATOM 2320 C C . LEU A 1 296 ? -15.945 9.267 3.625 1.00 67.12 296 LEU A C 1
ATOM 2322 O O . LEU A 1 296 ? -16.958 8.633 3.900 1.00 67.12 296 LEU A O 1
ATOM 2326 N N . ARG A 1 297 ? -16.001 10.391 2.898 1.00 65.38 297 ARG A N 1
ATOM 2327 C CA . ARG A 1 297 ? -17.258 10.873 2.306 1.00 65.38 297 ARG A CA 1
ATOM 2328 C C . ARG A 1 297 ? -17.781 9.967 1.200 1.00 65.38 297 ARG A C 1
ATOM 2330 O O . ARG A 1 297 ? -18.962 10.055 0.875 1.00 65.38 297 ARG A O 1
ATOM 2337 N N . VAL A 1 298 ? -16.920 9.149 0.592 1.00 57.56 298 VAL A N 1
ATOM 2338 C CA . VAL A 1 298 ? -17.298 8.365 -0.580 1.00 57.56 298 VAL A CA 1
ATOM 2339 C C . VAL A 1 298 ? -18.173 7.184 -0.171 1.00 57.56 298 VAL A C 1
ATOM 2341 O O . VAL A 1 298 ? -19.195 7.009 -0.825 1.00 57.56 298 VAL A O 1
ATOM 2344 N N . LYS A 1 299 ? -17.860 6.422 0.895 1.00 59.94 299 LYS A N 1
ATOM 2345 C CA . LYS A 1 299 ? -18.714 5.348 1.464 1.00 59.94 299 LYS A CA 1
ATOM 2346 C C . LYS A 1 299 ? -18.303 5.002 2.907 1.00 59.94 299 LYS A C 1
ATOM 2348 O O . LYS A 1 299 ? -17.160 5.232 3.280 1.00 59.94 299 LYS A O 1
ATOM 2353 N N . GLN A 1 300 ? -19.229 4.399 3.664 1.00 65.00 300 GLN A N 1
ATOM 2354 C CA . GLN A 1 300 ? -19.052 3.864 5.027 1.00 65.00 300 GLN A CA 1
ATOM 2355 C C . GLN A 1 300 ? -17.857 2.894 5.092 1.00 65.00 300 GLN A C 1
ATOM 2357 O O . GLN A 1 300 ? -18.009 1.703 4.824 1.00 65.00 300 GLN A O 1
ATOM 2362 N N . ALA A 1 301 ? -16.659 3.392 5.397 1.00 62.78 301 ALA A N 1
ATOM 2363 C CA . ALA A 1 301 ? -15.542 2.523 5.736 1.00 62.78 301 ALA A CA 1
ATOM 2364 C C . ALA A 1 301 ? -15.807 1.928 7.121 1.00 62.78 301 ALA A C 1
ATOM 2366 O O . ALA A 1 301 ? -16.070 2.661 8.071 1.00 62.78 301 ALA A O 1
ATOM 2367 N N . PHE A 1 302 ? -15.754 0.602 7.233 1.00 77.31 302 PHE A N 1
ATOM 2368 C CA . PHE A 1 302 ? -16.120 -0.097 8.468 1.00 77.31 302 PHE A CA 1
ATOM 2369 C C . PHE A 1 302 ? -14.924 -0.357 9.380 1.00 77.31 302 PHE A C 1
ATOM 2371 O O . PHE A 1 302 ? -15.094 -0.596 10.574 1.00 77.31 302 PHE A O 1
ATOM 2378 N N . THR A 1 303 ? -13.705 -0.317 8.836 1.00 88.38 303 THR A N 1
ATOM 2379 C CA . THR A 1 303 ? -12.498 -0.693 9.571 1.00 88.38 303 THR A CA 1
ATOM 2380 C C . THR A 1 303 ? -11.323 0.236 9.277 1.00 88.38 303 THR A C 1
ATOM 2382 O O . THR A 1 303 ? -10.995 0.491 8.118 1.00 88.38 303 THR A O 1
ATOM 2385 N N . LEU A 1 304 ? -10.644 0.687 10.327 1.00 90.38 304 LEU A N 1
ATOM 2386 C CA . LEU A 1 304 ? -9.371 1.395 10.263 1.00 90.38 304 LEU A CA 1
ATOM 2387 C C . LEU A 1 304 ? -8.228 0.448 10.662 1.00 90.38 304 LEU A C 1
ATOM 2389 O O . LEU A 1 304 ? -8.183 -0.014 11.797 1.00 90.38 304 LEU A O 1
ATOM 2393 N N . ASP A 1 305 ? -7.304 0.154 9.749 1.00 91.25 305 ASP A N 1
ATOM 2394 C CA . ASP A 1 305 ? -6.168 -0.748 9.978 1.00 91.25 305 ASP A CA 1
ATOM 2395 C C . ASP A 1 305 ? -4.874 0.027 10.272 1.00 91.25 305 ASP A C 1
ATOM 2397 O O . ASP A 1 305 ? -4.224 0.576 9.380 1.00 91.25 305 ASP A O 1
ATOM 2401 N N . MET A 1 306 ? -4.481 0.046 11.543 1.00 92.12 306 MET A N 1
ATOM 2402 C CA . MET A 1 306 ? -3.319 0.783 12.050 1.00 92.12 306 MET A CA 1
ATOM 2403 C C . MET A 1 306 ? -2.136 -0.126 12.368 1.00 92.12 306 MET A C 1
ATOM 2405 O O . MET A 1 306 ? -1.152 0.312 12.964 1.00 92.12 306 MET A O 1
ATOM 2409 N N . ARG A 1 307 ? -2.188 -1.397 11.957 1.00 90.12 307 ARG A N 1
ATOM 2410 C CA . ARG A 1 307 ? -1.154 -2.390 12.285 1.00 90.12 307 ARG A CA 1
ATOM 2411 C C . ARG A 1 307 ? 0.215 -2.088 11.700 1.00 90.12 307 ARG A C 1
ATOM 2413 O O . ARG A 1 307 ? 1.181 -2.735 12.076 1.00 90.12 307 ARG A O 1
ATOM 2420 N N . LEU A 1 308 ? 0.312 -1.159 10.758 1.00 86.56 308 LEU A N 1
ATOM 2421 C CA . LEU A 1 308 ? 1.577 -0.743 10.160 1.00 86.56 308 LEU A CA 1
ATOM 2422 C C . LEU A 1 308 ? 2.016 0.660 10.610 1.00 86.56 308 LEU A C 1
ATOM 2424 O O . LEU A 1 308 ? 3.077 1.119 10.196 1.00 86.56 308 LEU A O 1
ATOM 2428 N N . SER A 1 309 ? 1.242 1.333 11.465 1.00 89.19 309 SER A N 1
ATOM 2429 C CA . SER A 1 309 ? 1.571 2.665 11.979 1.00 89.19 309 SER A CA 1
ATOM 2430 C C . SER A 1 309 ? 2.279 2.539 13.328 1.00 89.19 309 SER A C 1
ATOM 2432 O O . SER A 1 309 ? 1.620 2.439 14.359 1.00 89.19 309 SER A O 1
ATOM 2434 N N . GLU A 1 310 ? 3.616 2.520 13.346 1.00 87.62 310 GLU A N 1
ATOM 2435 C CA . GLU A 1 310 ? 4.387 2.417 14.604 1.00 87.62 310 GLU A CA 1
ATOM 2436 C C . GLU A 1 310 ? 4.163 3.635 15.519 1.00 87.62 310 GLU A C 1
ATOM 2438 O O . GLU A 1 310 ? 3.997 3.501 16.733 1.00 87.62 310 GLU A O 1
ATOM 2443 N N . SER A 1 311 ? 4.090 4.822 14.925 1.00 86.12 311 SER A N 1
ATOM 2444 C CA . SER A 1 311 ? 3.687 6.063 15.578 1.00 86.12 311 SER A CA 1
ATOM 2445 C C . SER A 1 311 ? 2.558 6.713 14.793 1.00 86.12 311 SER A C 1
ATOM 2447 O O . SER A 1 311 ? 2.390 6.443 13.604 1.00 86.12 311 SER A O 1
ATOM 2449 N N . LEU A 1 312 ? 1.771 7.531 15.482 1.00 86.94 312 LEU A N 1
ATOM 2450 C CA . LEU A 1 312 ? 0.835 8.455 14.865 1.00 86.94 312 LEU A CA 1
ATOM 2451 C C . LEU A 1 312 ? 0.659 9.646 15.805 1.00 86.94 312 LEU A C 1
ATOM 2453 O O . LEU A 1 312 ? 0.487 9.438 17.009 1.00 86.94 312 LEU A O 1
ATOM 2457 N N . SER A 1 313 ? 0.729 10.872 15.283 1.00 86.44 313 SER A N 1
ATOM 2458 C CA . SER A 1 313 ? 0.561 12.063 16.119 1.00 86.44 313 SER A CA 1
ATOM 2459 C C . SER A 1 313 ? -0.867 12.152 16.684 1.00 86.44 313 SER A C 1
ATOM 2461 O O . SER A 1 313 ? -1.819 11.660 16.059 1.00 86.44 313 SER A O 1
ATOM 2463 N N . PRO A 1 314 ? -1.051 12.769 17.866 1.00 90.38 314 PRO A N 1
ATOM 2464 C CA . PRO A 1 314 ? -2.380 13.040 18.404 1.00 90.38 314 PRO A CA 1
ATOM 2465 C C . PRO A 1 314 ? -3.272 13.825 17.432 1.00 90.38 314 PRO A C 1
ATOM 2467 O O . PRO A 1 314 ? -4.479 13.601 17.363 1.00 90.38 314 PRO A O 1
ATOM 2470 N N . GLU A 1 315 ? -2.686 14.730 16.656 1.00 85.44 315 GLU A N 1
ATOM 2471 C CA . GLU A 1 315 ? -3.357 15.557 15.658 1.00 85.44 315 GLU A CA 1
ATOM 2472 C C . GLU A 1 315 ? -3.913 14.701 14.510 1.00 85.44 315 GLU A C 1
ATOM 2474 O O . GLU A 1 315 ? -5.097 14.813 14.180 1.00 85.44 315 GLU A O 1
ATOM 2479 N N . LEU A 1 316 ? -3.106 13.782 13.961 1.00 83.19 316 LEU A N 1
ATOM 2480 C CA . LEU A 1 316 ? -3.543 12.818 12.942 1.00 83.19 316 LEU A CA 1
ATOM 2481 C C . LEU A 1 316 ? -4.672 11.922 13.465 1.00 83.19 316 LEU A C 1
ATOM 2483 O O . LEU A 1 316 ? -5.659 11.690 12.765 1.00 83.19 316 LEU A O 1
ATOM 2487 N N . TRP A 1 317 ? -4.568 11.451 14.709 1.00 89.50 317 TRP A N 1
ATOM 2488 C CA . TRP A 1 317 ? -5.640 10.681 15.337 1.00 89.50 317 TRP A CA 1
ATOM 2489 C C . TRP A 1 317 ? -6.916 11.498 15.526 1.00 89.50 317 TRP A C 1
ATOM 2491 O O . TRP A 1 317 ? -8.004 10.990 15.266 1.00 89.50 317 TRP A O 1
ATOM 2501 N N . ASN A 1 318 ? -6.818 12.758 15.949 1.00 88.44 318 ASN A N 1
ATOM 2502 C CA . ASN A 1 318 ? -7.987 13.620 16.094 1.00 88.44 318 ASN A CA 1
ATOM 2503 C C . ASN A 1 318 ? -8.703 13.816 14.763 1.00 88.44 318 ASN A C 1
ATOM 2505 O O . ASN A 1 318 ? -9.925 13.676 14.721 1.00 88.44 318 ASN A O 1
ATOM 2509 N N . VAL A 1 319 ? -7.945 14.035 13.684 1.00 83.25 319 VAL A N 1
ATOM 2510 C CA . VAL A 1 319 ? -8.485 14.060 12.324 1.00 83.25 319 VAL A CA 1
ATOM 2511 C C . VAL A 1 319 ? -9.248 12.771 12.043 1.00 83.25 319 VAL A C 1
ATOM 2513 O O . VAL A 1 319 ? -10.418 12.845 11.708 1.00 83.25 319 VAL A O 1
ATOM 2516 N N . ILE A 1 320 ? -8.651 11.595 12.243 1.00 85.62 320 ILE A N 1
ATOM 2517 C CA . ILE A 1 320 ? -9.328 10.308 12.007 1.00 85.62 320 ILE A CA 1
ATOM 2518 C C . ILE A 1 320 ? -10.623 10.191 12.827 1.00 85.62 320 ILE A C 1
ATOM 2520 O O . ILE A 1 320 ? -11.670 9.833 12.292 1.00 85.62 320 ILE A O 1
ATOM 2524 N N . LEU A 1 321 ? -10.567 10.510 14.120 1.00 87.25 321 LEU A N 1
ATOM 2525 C CA . LEU A 1 321 ? -11.681 10.327 15.047 1.00 87.25 321 LEU A CA 1
ATOM 2526 C C . LEU A 1 321 ? -12.807 11.361 14.862 1.00 87.25 321 LEU A C 1
ATOM 2528 O O . LEU A 1 321 ? -13.909 11.166 15.371 1.00 87.25 321 LEU A O 1
ATOM 2532 N N . GLU A 1 322 ? -12.558 12.496 14.210 1.00 84.19 322 GLU A N 1
ATOM 2533 C CA . GLU A 1 322 ? -13.588 13.497 13.877 1.00 84.19 322 GLU A CA 1
ATOM 2534 C C . GLU A 1 322 ? -14.454 13.100 12.677 1.00 84.19 322 GLU A C 1
ATOM 2536 O O . GLU A 1 322 ? -15.502 13.698 12.443 1.00 84.19 322 GLU A O 1
ATOM 2541 N N . MET A 1 323 ? -14.030 12.115 11.891 1.00 73.88 323 MET A N 1
ATOM 2542 C CA . MET A 1 323 ? -14.515 11.943 10.523 1.00 73.88 323 MET A CA 1
ATOM 2543 C C . MET A 1 323 ? -15.664 10.952 10.353 1.00 73.88 323 MET A C 1
ATOM 2545 O O . MET A 1 323 ? -15.757 10.313 9.310 1.00 73.88 323 MET A O 1
ATOM 2549 N N . ASP A 1 324 ? -16.546 10.873 11.352 1.00 72.19 324 ASP A N 1
ATOM 2550 C CA . ASP A 1 324 ? -17.509 9.771 11.522 1.00 72.19 324 ASP A CA 1
ATOM 2551 C C . ASP A 1 324 ? -16.790 8.416 11.366 1.00 72.19 324 ASP A C 1
ATOM 2553 O O . ASP A 1 324 ? -16.944 7.714 10.362 1.00 72.19 324 ASP A O 1
ATOM 2557 N N . PRO A 1 325 ? -15.828 8.151 12.269 1.00 63.38 325 PRO A N 1
ATOM 2558 C CA . PRO A 1 325 ? -14.823 7.121 12.074 1.00 63.38 325 PRO A CA 1
ATOM 2559 C C . PRO A 1 325 ? -15.435 5.738 11.905 1.00 63.38 325 PRO A C 1
ATOM 2561 O O . PRO A 1 325 ? -16.514 5.422 12.404 1.00 63.38 325 PRO A O 1
ATOM 2564 N N . ALA A 1 326 ? -14.672 4.896 11.212 1.00 70.50 326 ALA A N 1
ATOM 2565 C CA . ALA A 1 326 ? -14.937 3.476 11.149 1.00 70.50 326 ALA A CA 1
ATOM 2566 C C . ALA A 1 326 ? -15.214 2.931 12.566 1.00 70.50 326 ALA A C 1
ATOM 2568 O O . ALA A 1 326 ? -14.384 3.141 13.456 1.00 70.50 326 ALA A O 1
ATOM 2569 N N . PRO A 1 327 ? -16.323 2.199 12.783 1.00 83.44 327 PRO A N 1
ATOM 2570 C CA . PRO A 1 327 ? -16.665 1.651 14.096 1.00 83.44 327 PRO A CA 1
ATOM 2571 C C . PRO A 1 327 ? -15.583 0.707 14.632 1.00 83.44 327 PRO A C 1
ATOM 2573 O O . PRO A 1 327 ? -15.465 0.529 15.846 1.00 83.44 327 PRO A O 1
ATOM 2576 N N . THR A 1 328 ? -14.782 0.124 13.737 1.00 91.94 328 THR A N 1
ATOM 2577 C CA . THR A 1 328 ? -13.723 -0.822 14.069 1.00 91.94 328 THR A CA 1
ATOM 2578 C C . THR A 1 328 ? -12.339 -0.228 13.824 1.00 91.94 328 THR A C 1
ATOM 2580 O O . THR A 1 328 ? -12.050 0.251 12.728 1.00 91.94 328 THR A O 1
ATOM 2583 N N . VAL A 1 329 ? -11.442 -0.345 14.804 1.00 93.81 329 VAL A N 1
ATOM 2584 C CA . VAL A 1 329 ? -10.011 -0.035 14.661 1.00 93.81 329 VAL A CA 1
ATOM 2585 C C . VAL A 1 329 ? -9.164 -1.270 14.943 1.00 93.81 329 VAL A C 1
ATOM 2587 O O . VAL A 1 329 ? -9.449 -2.024 15.868 1.00 93.81 329 VAL A O 1
ATOM 2590 N N . ILE A 1 330 ? -8.116 -1.480 14.153 1.00 94.56 330 ILE A N 1
ATOM 2591 C CA . ILE A 1 330 ? -7.157 -2.571 14.326 1.00 94.56 330 ILE A CA 1
ATOM 2592 C C . ILE A 1 330 ? -5.819 -1.974 14.693 1.00 94.56 330 ILE A C 1
ATOM 2594 O O . ILE A 1 330 ? -5.291 -1.145 13.957 1.00 94.56 330 ILE A O 1
ATOM 2598 N N . VAL A 1 331 ? -5.264 -2.407 15.813 1.00 95.12 331 VAL A N 1
ATOM 2599 C CA . VAL A 1 331 ? -4.055 -1.824 16.382 1.00 95.12 331 VAL A CA 1
ATOM 2600 C C . VAL A 1 331 ? -3.017 -2.886 16.695 1.00 95.12 331 VAL A C 1
ATOM 2602 O O . VAL A 1 331 ? -3.344 -4.047 16.950 1.00 95.12 331 VAL A O 1
ATOM 2605 N N . LYS A 1 332 ? -1.753 -2.461 16.700 1.00 93.44 332 LYS A N 1
ATOM 2606 C CA . LYS A 1 332 ? -0.655 -3.228 17.280 1.00 93.44 332 LYS A CA 1
ATOM 2607 C C . LYS A 1 332 ? -0.334 -2.675 18.663 1.00 93.44 332 LYS A C 1
ATOM 2609 O O . LYS A 1 332 ? 0.179 -1.557 18.755 1.00 93.44 332 LYS A O 1
ATOM 2614 N N . PRO A 1 333 ? -0.664 -3.392 19.743 1.00 93.56 333 PRO A N 1
ATOM 2615 C CA . PRO A 1 333 ? -0.529 -2.875 21.103 1.00 93.56 333 PRO A CA 1
ATOM 2616 C C . PRO A 1 333 ? 0.920 -2.530 21.471 1.00 93.56 333 PRO A C 1
ATOM 2618 O O . PRO A 1 333 ? 1.135 -1.658 22.298 1.00 93.56 333 PRO A O 1
ATOM 2621 N N . GLU A 1 334 ? 1.930 -3.126 20.838 1.00 91.56 334 GLU A N 1
ATOM 2622 C CA . GLU A 1 334 ? 3.336 -2.786 21.076 1.00 91.56 334 GLU A CA 1
ATOM 2623 C C . GLU A 1 334 ? 3.769 -1.422 20.487 1.00 91.56 334 GLU A C 1
ATOM 2625 O O . GLU A 1 334 ? 4.876 -0.949 20.768 1.00 91.56 334 GLU A O 1
ATOM 2630 N N . TYR A 1 335 ? 2.930 -0.795 19.654 1.00 92.19 335 TYR A N 1
ATOM 2631 C CA . TYR A 1 335 ? 3.220 0.465 18.963 1.00 92.19 335 TYR A CA 1
ATOM 2632 C C . TYR A 1 335 ? 2.775 1.698 19.752 1.00 92.19 335 TYR A C 1
ATOM 2634 O O . TYR A 1 335 ? 1.788 1.680 20.487 1.00 92.19 335 TYR A O 1
ATOM 2642 N N . GLN A 1 336 ? 3.494 2.806 19.550 1.00 90.88 336 GLN A N 1
ATOM 2643 C CA . GLN A 1 336 ? 3.204 4.087 20.197 1.00 90.88 336 GLN A CA 1
ATOM 2644 C C . GLN A 1 336 ? 1.855 4.655 19.743 1.00 90.88 336 GLN A C 1
ATOM 2646 O O . GLN A 1 336 ? 1.146 5.266 20.537 1.00 90.88 336 GLN A O 1
ATOM 2651 N N . SER A 1 337 ? 1.475 4.417 18.484 1.00 92.19 337 SER A N 1
ATOM 2652 C CA . SER A 1 337 ? 0.174 4.825 17.939 1.00 92.19 337 SER A CA 1
ATOM 2653 C C . SER A 1 337 ? -1.009 4.308 18.767 1.00 92.19 337 SER A C 1
ATOM 2655 O O . SER A 1 337 ? -1.989 5.036 18.923 1.00 92.19 337 SER A O 1
ATOM 2657 N N . SER A 1 338 ? -0.905 3.103 19.340 1.00 94.75 338 SER A N 1
ATOM 2658 C CA . SER A 1 338 ? -1.923 2.496 20.208 1.00 94.75 338 SER A CA 1
ATOM 2659 C C . SER A 1 338 ? -2.043 3.207 21.554 1.00 94.75 338 SER A C 1
ATOM 2661 O O . SER A 1 338 ? -3.155 3.447 22.019 1.00 94.75 338 SER A O 1
ATOM 2663 N N . ALA A 1 339 ? -0.915 3.598 22.153 1.00 94.88 339 ALA A N 1
ATOM 2664 C CA . ALA A 1 339 ? -0.908 4.384 23.386 1.00 94.88 339 ALA A CA 1
ATOM 2665 C C . ALA A 1 339 ? -1.553 5.762 23.163 1.00 94.88 339 ALA A C 1
ATOM 2667 O O . ALA A 1 339 ? -2.413 6.185 23.935 1.00 94.88 339 ALA A O 1
ATOM 2668 N N . THR A 1 340 ? -1.197 6.432 22.061 1.00 95.00 340 THR A N 1
ATOM 2669 C CA . THR A 1 340 ? -1.783 7.727 21.686 1.00 95.00 340 THR A CA 1
ATOM 2670 C C . THR A 1 340 ? -3.281 7.619 21.400 1.00 95.00 340 THR A C 1
ATOM 2672 O O . THR A 1 340 ? -4.049 8.477 21.832 1.00 95.00 340 THR A O 1
ATOM 2675 N N . LEU A 1 341 ? -3.724 6.554 20.720 1.00 95.56 341 LEU A N 1
ATOM 2676 C CA . LEU A 1 341 ? -5.149 6.287 20.530 1.00 95.56 341 LEU A CA 1
ATOM 2677 C C . LEU A 1 341 ? -5.871 6.195 21.876 1.00 95.56 341 LEU A C 1
ATOM 2679 O O . LEU A 1 341 ? -6.896 6.844 22.067 1.00 95.56 341 LEU A O 1
ATOM 2683 N N . LEU A 1 342 ? -5.336 5.400 22.802 1.00 96.44 342 LEU A N 1
ATOM 2684 C CA . LEU A 1 342 ? -5.948 5.176 24.104 1.00 96.44 342 LEU A CA 1
ATOM 2685 C C . LEU A 1 342 ? -6.092 6.481 24.901 1.00 96.44 342 LEU A C 1
ATOM 2687 O O . LEU A 1 342 ? -7.167 6.764 25.428 1.00 96.44 342 LEU A O 1
ATOM 2691 N N . GLU A 1 343 ? -5.046 7.307 24.935 1.00 96.38 343 GLU A N 1
ATOM 2692 C CA . GLU A 1 343 ? -5.084 8.629 25.570 1.00 96.38 343 GLU A CA 1
ATOM 2693 C C . GLU A 1 343 ? -6.218 9.499 25.002 1.00 96.38 343 GLU A C 1
ATOM 2695 O O . GLU A 1 343 ? -7.020 10.070 25.749 1.00 96.38 343 GLU A O 1
ATOM 2700 N N . LEU A 1 344 ? -6.345 9.551 23.674 1.00 95.25 344 LEU A N 1
ATOM 2701 C CA . LEU A 1 344 ? -7.394 10.319 23.007 1.00 95.25 344 LEU A CA 1
ATOM 2702 C C . LEU A 1 344 ? -8.795 9.753 23.256 1.00 95.25 344 LEU A C 1
ATOM 2704 O O . LEU A 1 344 ? -9.749 10.525 23.385 1.00 95.25 344 LEU A O 1
ATOM 2708 N N . LEU A 1 345 ? -8.935 8.431 23.367 1.00 95.19 345 LEU A N 1
ATOM 2709 C CA . LEU A 1 345 ? -10.198 7.790 23.729 1.00 95.19 345 LEU A CA 1
ATOM 2710 C C . LEU A 1 345 ? -10.645 8.179 25.145 1.00 95.19 345 LEU A C 1
ATOM 2712 O O . LEU A 1 345 ? -11.814 8.529 25.327 1.00 95.19 345 LEU A O 1
ATOM 2716 N N . TYR A 1 346 ? -9.734 8.218 26.124 1.00 96.19 346 TYR A N 1
ATOM 2717 C CA . TYR A 1 346 ? -10.034 8.721 27.472 1.00 96.19 346 TYR A CA 1
ATOM 2718 C C . TYR A 1 346 ? -10.433 10.199 27.463 1.00 96.19 346 TYR A C 1
ATOM 2720 O O . TYR A 1 346 ? -11.430 10.585 28.083 1.00 96.19 346 TYR A O 1
ATOM 2728 N N . LEU A 1 347 ? -9.683 11.043 26.745 1.00 94.62 347 LEU A N 1
ATOM 2729 C CA . LEU A 1 347 ? -9.996 12.469 26.627 1.00 94.62 347 LEU A CA 1
ATOM 2730 C C . LEU A 1 347 ? -11.388 12.686 26.021 1.00 94.62 347 LEU A C 1
ATOM 2732 O O . LEU A 1 347 ? -12.164 13.503 26.527 1.00 94.62 347 LEU A O 1
ATOM 2736 N N . ARG A 1 348 ? -11.739 11.916 24.986 1.00 92.81 348 ARG A N 1
ATOM 2737 C CA . ARG A 1 348 ? -13.059 11.981 24.350 1.00 92.81 348 ARG A CA 1
ATOM 2738 C C . ARG A 1 348 ? -14.173 11.443 25.231 1.00 92.81 348 ARG A C 1
ATOM 2740 O O . ARG A 1 348 ? -15.207 12.097 25.304 1.00 92.81 348 ARG A O 1
ATOM 2747 N N . LEU A 1 349 ? -13.974 10.333 25.938 1.00 94.00 349 LEU A N 1
ATOM 2748 C CA . LEU A 1 349 ? -14.965 9.803 26.881 1.00 94.00 349 LEU A CA 1
ATOM 2749 C C . LEU A 1 349 ? -15.341 10.861 27.930 1.00 94.00 349 LEU A C 1
ATOM 2751 O O . LEU A 1 349 ? -16.516 11.143 28.163 1.00 94.00 349 LEU A O 1
ATOM 2755 N N . ARG A 1 350 ? -14.337 11.540 28.496 1.00 94.31 350 ARG A N 1
ATOM 2756 C CA . ARG A 1 350 ? -14.547 12.626 29.468 1.00 94.31 350 ARG A CA 1
ATOM 2757 C C . ARG A 1 350 ? -15.239 13.849 28.867 1.00 94.31 350 ARG A C 1
ATOM 2759 O O . ARG A 1 350 ? -15.970 14.542 29.576 1.00 94.31 350 ARG A O 1
ATOM 2766 N N . ALA A 1 351 ? -15.007 14.140 27.589 1.00 92.00 351 ALA A N 1
ATOM 2767 C CA . ALA A 1 351 ? -15.705 15.206 26.876 1.00 92.00 351 ALA A CA 1
ATOM 2768 C C . ALA A 1 351 ? -17.171 14.837 26.581 1.00 92.00 351 ALA A C 1
ATOM 2770 O O . ALA A 1 351 ? -18.055 15.663 26.804 1.00 92.00 351 ALA A O 1
ATOM 2771 N N . GLN A 1 352 ? -17.442 13.595 26.168 1.00 90.06 352 GLN A N 1
ATOM 2772 C CA . GLN A 1 352 ? -18.788 13.070 25.899 1.00 90.06 352 GLN A CA 1
ATOM 2773 C C . GLN A 1 352 ? -19.683 13.096 27.138 1.00 90.06 352 GLN A C 1
ATOM 2775 O O . GLN A 1 352 ? -20.849 13.463 27.048 1.00 90.06 352 GLN A O 1
ATOM 2780 N N . LEU A 1 353 ? -19.129 12.823 28.323 1.00 89.94 353 LEU A N 1
ATOM 2781 C CA . LEU A 1 353 ? -19.860 12.958 29.589 1.00 89.94 353 LEU A CA 1
ATOM 2782 C C . LEU A 1 353 ? -20.404 14.377 29.838 1.00 89.94 353 LEU A C 1
ATOM 2784 O O . LEU A 1 353 ? -21.338 14.552 30.617 1.00 89.94 353 LEU A O 1
ATOM 2788 N N . LYS A 1 354 ? -19.833 15.397 29.185 1.00 93.44 354 LYS A N 1
ATOM 2789 C CA . LYS A 1 354 ? -20.299 16.790 29.261 1.00 93.44 354 LYS A CA 1
ATOM 2790 C C . LYS A 1 354 ? -21.274 17.155 28.140 1.00 93.44 354 LYS A C 1
ATOM 2792 O O . LYS A 1 354 ? -21.979 18.153 28.272 1.00 93.44 354 LYS A O 1
ATOM 2797 N N . VAL A 1 355 ? -21.300 16.390 27.047 1.00 91.38 355 VAL A N 1
ATOM 2798 C CA . VAL A 1 355 ? -22.086 16.663 25.835 1.00 91.38 355 VAL A CA 1
ATOM 2799 C C . VAL A 1 355 ? -22.817 15.377 25.415 1.00 91.38 355 VAL A C 1
ATOM 2801 O O . VAL A 1 355 ? -22.258 14.585 24.657 1.00 91.38 355 VAL A O 1
ATOM 2804 N N . PRO A 1 356 ? -24.064 15.164 25.883 1.00 83.12 356 PRO A N 1
ATOM 2805 C CA . PRO A 1 356 ? -24.786 13.895 25.722 1.00 83.12 356 PRO A CA 1
ATOM 2806 C C . PRO A 1 356 ? -24.989 13.431 24.272 1.00 83.12 356 PRO A C 1
ATOM 2808 O O . PRO A 1 356 ? -25.082 12.233 24.024 1.00 83.12 356 PRO A O 1
ATOM 2811 N N . ASP A 1 357 ? -25.033 14.361 23.315 1.00 85.25 357 ASP A N 1
ATOM 2812 C CA . ASP A 1 357 ? -25.310 14.066 21.902 1.00 85.25 357 ASP A CA 1
ATOM 2813 C C . ASP A 1 357 ? -24.059 13.669 21.097 1.00 85.25 357 ASP A C 1
ATOM 2815 O O . ASP A 1 357 ? -24.132 13.422 19.891 1.00 85.25 357 ASP A O 1
ATOM 2819 N N . MET A 1 358 ? -22.883 13.630 21.728 1.00 81.44 358 MET A N 1
ATOM 2820 C CA . MET A 1 358 ? -21.637 13.331 21.032 1.00 81.44 358 MET A CA 1
ATOM 2821 C C . MET A 1 358 ? -21.523 11.824 20.754 1.00 81.44 358 MET A C 1
ATOM 2823 O O . MET A 1 358 ? -21.354 11.013 21.664 1.00 81.44 358 MET A O 1
ATOM 2827 N N . GLN A 1 359 ? -21.590 11.447 19.473 1.00 79.94 359 GLN A N 1
ATOM 2828 C CA . GLN A 1 359 ? -21.465 10.056 19.035 1.00 79.94 359 GLN A CA 1
ATOM 2829 C C . GLN A 1 359 ? -20.107 9.448 19.398 1.00 79.94 359 GLN A C 1
ATOM 2831 O O . GLN A 1 359 ? -19.077 10.131 19.451 1.00 79.94 359 GLN A O 1
ATOM 2836 N N . ARG A 1 360 ? -20.118 8.133 19.640 1.00 82.19 360 ARG A N 1
ATOM 2837 C CA . ARG A 1 360 ? -18.909 7.356 19.903 1.00 82.19 360 ARG A CA 1
ATOM 2838 C C . ARG A 1 360 ? -18.174 7.056 18.603 1.00 82.19 360 ARG A C 1
ATOM 2840 O O . ARG A 1 360 ? -18.783 6.483 17.709 1.00 82.19 360 ARG A O 1
ATOM 2847 N N . PRO A 1 361 ? -16.878 7.398 18.518 1.00 81.38 361 PRO A N 1
ATOM 2848 C CA . PRO A 1 361 ? -16.122 7.178 17.299 1.00 81.38 361 PRO A CA 1
ATOM 2849 C C . PRO A 1 361 ? -15.772 5.698 17.072 1.00 81.38 361 PRO A C 1
ATOM 2851 O O . PRO A 1 361 ? -15.711 5.238 15.942 1.00 81.38 361 PRO A O 1
ATOM 2854 N N . ILE A 1 362 ? -15.521 4.939 18.139 1.00 91.50 362 ILE A N 1
ATOM 2855 C CA . ILE A 1 362 ? -15.062 3.551 18.040 1.00 91.50 362 ILE A CA 1
ATOM 2856 C C . ILE A 1 362 ? -15.959 2.686 18.909 1.00 91.50 362 ILE A C 1
ATOM 2858 O O . ILE A 1 362 ? -16.174 2.988 20.085 1.00 91.50 362 ILE A O 1
ATOM 2862 N N . THR A 1 363 ? -16.467 1.605 18.330 1.00 93.06 363 THR A N 1
ATOM 2863 C CA . THR A 1 363 ? -17.253 0.589 19.036 1.00 93.06 363 THR A CA 1
ATOM 2864 C C . THR A 1 363 ? -16.496 -0.729 19.156 1.00 93.06 363 THR A C 1
ATOM 2866 O O . THR A 1 363 ? -16.770 -1.489 20.078 1.00 93.06 363 THR A O 1
ATOM 2869 N N . HIS A 1 364 ? -15.527 -0.993 18.276 1.00 94.38 364 HIS A N 1
ATOM 2870 C CA . HIS A 1 364 ? -14.774 -2.241 18.226 1.00 94.38 364 HIS A CA 1
ATOM 2871 C C . HIS A 1 364 ? -13.265 -1.982 18.119 1.00 94.38 364 HIS A C 1
ATOM 2873 O O . HIS A 1 364 ? -12.801 -1.271 17.228 1.00 94.38 364 HIS A O 1
ATOM 2879 N N . ILE A 1 365 ? -12.487 -2.592 19.015 1.00 95.75 365 ILE A N 1
ATOM 2880 C CA . ILE A 1 365 ? -11.020 -2.603 18.953 1.00 95.75 365 ILE A CA 1
ATOM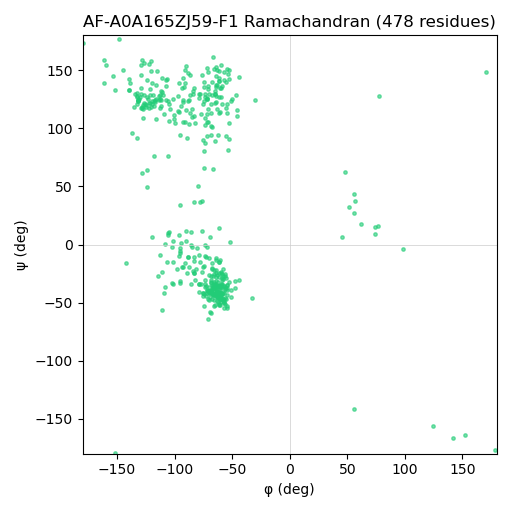 2881 C C . ILE A 1 365 ? -10.535 -4.026 18.660 1.00 95.75 365 ILE A C 1
ATOM 2883 O O . ILE A 1 365 ? -10.837 -4.953 19.407 1.00 95.75 365 ILE A O 1
ATOM 2887 N N . ILE A 1 366 ? -9.752 -4.193 17.597 1.00 95.31 366 ILE A N 1
ATOM 2888 C CA . ILE A 1 366 ? -9.065 -5.441 17.257 1.00 95.31 366 ILE A CA 1
ATOM 2889 C C . ILE A 1 366 ? -7.578 -5.290 17.591 1.00 95.31 366 ILE A C 1
ATOM 2891 O O . ILE A 1 366 ? -6.887 -4.425 17.055 1.00 95.31 366 ILE A O 1
ATOM 2895 N N . ILE A 1 367 ? -7.073 -6.155 18.460 1.00 94.94 367 ILE A N 1
ATOM 2896 C CA . ILE A 1 367 ? -5.682 -6.219 18.898 1.00 94.94 367 ILE A CA 1
ATOM 2897 C C . ILE A 1 367 ? -4.970 -7.289 18.068 1.00 94.94 367 ILE A C 1
ATOM 2899 O O . ILE A 1 367 ? -5.283 -8.480 18.164 1.00 94.94 367 ILE A O 1
ATOM 2903 N N . ASP A 1 368 ? -4.000 -6.876 17.252 1.00 93.50 368 ASP A N 1
ATOM 2904 C CA . ASP A 1 368 ? -3.130 -7.800 16.525 1.00 93.50 368 ASP A CA 1
ATOM 2905 C C . ASP A 1 368 ? -1.919 -8.183 17.380 1.00 93.50 368 ASP A C 1
ATOM 2907 O O . ASP A 1 368 ? -0.974 -7.412 17.513 1.00 93.50 368 ASP A O 1
ATOM 2911 N N . ALA A 1 369 ? -1.949 -9.393 17.941 1.00 91.25 369 ALA A N 1
ATOM 2912 C CA . ALA A 1 369 ? -0.891 -9.945 18.785 1.00 91.25 369 ALA A CA 1
ATOM 2913 C C . ALA A 1 369 ? 0.240 -10.638 17.992 1.00 91.25 369 ALA A C 1
ATOM 2915 O O . ALA A 1 369 ? 1.093 -11.317 18.579 1.00 91.25 369 ALA A O 1
ATOM 2916 N N . SER A 1 370 ? 0.278 -10.490 16.660 1.00 87.81 370 SER A N 1
ATOM 2917 C CA . SER A 1 370 ? 1.391 -10.998 15.850 1.00 87.81 370 SER A CA 1
ATOM 2918 C C . SER A 1 370 ? 2.711 -10.348 16.265 1.00 87.81 370 SER A C 1
ATOM 2920 O O . SER A 1 370 ? 2.817 -9.126 16.376 1.00 87.81 370 SER A O 1
ATOM 2922 N N . LYS A 1 371 ? 3.775 -11.144 16.412 1.00 78.94 371 LYS A N 1
ATOM 2923 C CA . LYS A 1 371 ? 5.121 -10.594 16.624 1.00 78.94 371 LYS A CA 1
ATOM 2924 C C . LYS A 1 371 ? 5.567 -9.786 15.407 1.00 78.94 371 LYS A C 1
ATOM 2926 O O . LYS A 1 371 ? 5.414 -10.220 14.267 1.00 78.94 371 LYS A O 1
ATOM 2931 N N . SER A 1 372 ? 6.181 -8.628 15.642 1.00 65.19 372 SER A N 1
ATOM 2932 C CA . SER A 1 372 ? 6.889 -7.898 14.587 1.00 65.19 372 SER A CA 1
ATOM 2933 C C . SER A 1 372 ? 8.099 -8.709 14.105 1.00 65.19 372 SER A C 1
ATOM 2935 O O . SER A 1 372 ? 9.000 -9.008 14.888 1.00 65.19 372 SER A O 1
ATOM 2937 N N . THR A 1 373 ? 8.163 -9.042 12.815 1.00 55.06 373 THR A N 1
ATOM 2938 C CA . THR A 1 373 ? 9.271 -9.801 12.195 1.00 55.06 373 THR A CA 1
ATOM 2939 C C . THR A 1 373 ? 10.625 -9.133 12.355 1.00 55.06 373 THR A C 1
ATOM 2941 O O . THR A 1 373 ? 11.646 -9.816 12.432 1.00 55.06 373 THR A O 1
ATOM 2944 N N . ARG A 1 374 ? 10.641 -7.793 12.432 1.00 57.53 374 ARG A N 1
ATOM 2945 C CA . ARG A 1 374 ? 11.860 -7.030 12.727 1.00 57.53 374 ARG A CA 1
ATOM 2946 C C . ARG A 1 374 ? 12.484 -7.484 14.047 1.00 57.53 374 ARG A C 1
ATOM 2948 O O . ARG A 1 374 ? 13.702 -7.593 14.118 1.00 57.53 374 ARG A O 1
ATOM 2955 N N . ASN A 1 375 ? 11.660 -7.823 15.040 1.00 53.59 375 ASN A N 1
ATOM 2956 C CA . ASN A 1 375 ? 12.143 -8.320 16.324 1.00 53.59 375 ASN A CA 1
ATOM 2957 C C . ASN A 1 375 ? 12.699 -9.735 16.197 1.00 53.59 375 ASN A C 1
ATOM 2959 O O . ASN A 1 375 ? 13.740 -9.998 16.769 1.00 53.59 375 ASN A O 1
ATOM 2963 N N . VAL A 1 376 ? 12.080 -10.619 15.406 1.00 54.75 376 VAL A N 1
ATOM 2964 C CA . VAL A 1 376 ? 12.571 -12.000 15.243 1.00 54.75 376 VAL A CA 1
ATOM 2965 C C . VAL A 1 376 ? 13.968 -12.011 14.623 1.00 54.75 376 VAL A C 1
ATOM 2967 O O . VAL A 1 376 ? 14.853 -12.695 15.123 1.00 54.75 376 VAL A O 1
ATOM 2970 N N . LEU A 1 377 ? 14.207 -11.206 13.584 1.00 54.38 377 LEU A N 1
ATOM 2971 C CA . LEU A 1 377 ? 15.538 -11.106 12.975 1.00 54.38 377 LEU A CA 1
ATOM 2972 C C . LEU A 1 377 ? 16.560 -10.462 13.923 1.00 54.38 377 LEU A C 1
ATOM 2974 O O . LEU A 1 377 ? 17.692 -10.931 14.002 1.00 54.38 377 LEU A O 1
ATOM 2978 N N . GLN A 1 378 ? 16.170 -9.428 14.672 1.00 56.69 378 GLN A N 1
ATOM 2979 C CA . GLN A 1 378 ? 17.060 -8.770 15.632 1.00 56.69 378 GLN A CA 1
ATOM 2980 C C . GLN A 1 378 ? 17.368 -9.661 16.851 1.00 56.69 378 GLN A C 1
ATOM 2982 O O . GLN A 1 378 ? 18.503 -9.699 17.319 1.00 56.69 378 GLN A O 1
ATOM 2987 N N . GLU A 1 379 ? 16.393 -10.437 17.324 1.00 57.31 379 GLU A N 1
ATOM 2988 C CA . GLU A 1 379 ? 16.556 -11.452 18.368 1.00 57.31 379 GLU A CA 1
ATOM 2989 C C . GLU A 1 379 ? 17.452 -12.597 17.881 1.00 57.31 379 GLU A C 1
ATOM 2991 O O . GLU A 1 379 ? 18.376 -12.987 18.589 1.00 57.31 379 GLU A O 1
ATOM 2996 N N . MET A 1 380 ? 17.270 -13.084 16.647 1.00 55.38 380 MET A N 1
ATOM 2997 C CA . MET A 1 380 ? 18.118 -14.134 16.067 1.00 55.38 380 MET A CA 1
ATOM 2998 C C . MET A 1 380 ? 19.582 -13.703 15.910 1.00 55.38 380 MET A C 1
ATOM 3000 O O . MET A 1 380 ? 20.476 -14.524 16.108 1.00 55.38 380 MET A O 1
ATOM 3004 N N . VAL A 1 381 ? 19.844 -12.428 15.601 1.00 59.25 381 VAL A N 1
ATOM 3005 C CA . VAL A 1 381 ? 21.213 -11.884 15.536 1.00 59.25 381 VAL A CA 1
ATOM 3006 C C . VAL A 1 381 ? 21.864 -11.829 16.926 1.00 59.25 381 VAL A C 1
ATOM 3008 O O . VAL A 1 381 ? 23.065 -12.063 17.044 1.00 59.25 381 VAL A O 1
ATOM 3011 N N . ASN A 1 382 ? 21.085 -11.602 17.988 1.00 53.28 382 ASN A N 1
ATOM 3012 C CA . ASN A 1 382 ? 21.600 -11.506 19.359 1.00 53.28 382 ASN A CA 1
ATOM 3013 C C . ASN A 1 382 ? 21.799 -12.874 20.046 1.00 53.28 382 ASN A C 1
ATOM 3015 O O . ASN A 1 382 ? 22.638 -12.998 20.936 1.00 53.28 382 ASN A O 1
ATOM 3019 N N . VAL A 1 383 ? 21.080 -13.921 19.624 1.00 54.59 383 VAL A N 1
ATOM 3020 C CA . VAL A 1 383 ? 21.150 -15.272 20.228 1.00 54.59 383 VAL A CA 1
ATOM 3021 C C . VAL A 1 383 ? 22.438 -16.035 19.867 1.00 54.59 383 VAL A C 1
ATOM 3023 O O . VAL A 1 383 ? 22.757 -17.043 20.493 1.00 54.59 383 VAL A O 1
ATOM 3026 N N . ALA A 1 384 ? 23.252 -15.537 18.932 1.00 58.09 384 ALA A N 1
ATOM 3027 C CA . ALA A 1 384 ? 24.543 -16.146 18.599 1.00 58.09 384 ALA A CA 1
ATOM 3028 C C . ALA A 1 384 ? 25.638 -15.970 19.685 1.00 58.09 384 ALA A C 1
ATOM 3030 O O . ALA A 1 384 ? 26.742 -16.481 19.501 1.00 58.09 384 ALA A O 1
ATOM 3031 N N . GLY A 1 385 ? 25.361 -15.259 20.790 1.00 54.53 385 GLY A N 1
ATOM 3032 C CA . GLY A 1 385 ? 26.366 -14.857 21.786 1.00 54.53 385 GLY A CA 1
ATOM 3033 C C . GLY A 1 385 ? 26.287 -15.519 23.165 1.00 54.53 385 GLY A C 1
ATOM 3034 O O . GLY A 1 385 ? 27.277 -16.093 23.592 1.00 54.53 385 GLY A O 1
ATOM 3035 N N . GLU A 1 386 ? 25.164 -15.449 23.889 1.00 55.31 386 GLU A N 1
ATOM 3036 C CA . GLU A 1 386 ? 25.089 -15.873 25.303 1.00 55.31 386 GLU A CA 1
ATOM 3037 C C . GLU A 1 386 ? 23.630 -16.128 25.750 1.00 55.31 386 GLU A C 1
ATOM 3039 O O . GLU A 1 386 ? 22.722 -15.375 25.412 1.00 55.31 386 GLU A O 1
ATOM 3044 N N . LEU A 1 387 ? 23.403 -17.196 26.531 1.00 47.25 387 LEU A N 1
ATOM 3045 C CA . LEU A 1 387 ? 22.101 -17.715 27.007 1.00 47.25 387 LEU A CA 1
ATOM 3046 C C . LEU A 1 387 ? 21.461 -16.898 28.156 1.00 47.25 387 LEU A C 1
ATOM 3048 O O . LEU A 1 387 ? 20.869 -17.466 29.074 1.00 47.25 387 LEU A O 1
ATOM 3052 N N . GLN A 1 388 ? 21.571 -15.571 28.147 1.00 49.81 388 GLN A N 1
ATOM 3053 C CA . GLN A 1 388 ? 20.786 -14.748 29.073 1.00 49.81 388 GLN A CA 1
ATOM 3054 C C . GLN A 1 388 ? 19.428 -14.447 28.441 1.00 49.81 388 GLN A C 1
ATOM 3056 O O . GLN A 1 388 ? 19.365 -13.930 27.329 1.00 49.81 388 GLN A O 1
ATOM 3061 N N . LEU A 1 389 ? 18.341 -14.783 29.149 1.00 51.91 389 LEU A N 1
ATOM 3062 C CA . LEU A 1 389 ? 17.003 -14.294 28.813 1.00 51.91 389 LEU A CA 1
ATOM 3063 C C . LEU A 1 389 ? 17.090 -12.762 28.754 1.00 51.91 389 LEU A C 1
ATOM 3065 O O . LEU A 1 389 ? 17.384 -12.151 29.787 1.00 51.91 389 LEU A O 1
ATOM 3069 N N . PRO A 1 390 ? 16.918 -12.136 27.577 1.00 54.38 390 PRO A N 1
ATOM 3070 C CA . PRO A 1 390 ? 17.002 -10.692 27.487 1.00 54.38 390 PRO A CA 1
ATOM 3071 C C . PRO A 1 390 ? 15.909 -10.081 28.377 1.00 54.38 390 PRO A C 1
ATOM 3073 O O . PRO A 1 390 ? 14.815 -10.649 28.470 1.00 54.38 390 PRO A O 1
ATOM 3076 N N . PRO A 1 391 ? 16.178 -8.947 29.050 1.00 62.44 391 PRO A N 1
ATOM 3077 C CA . PRO A 1 391 ? 15.137 -8.218 29.768 1.00 62.44 391 PRO A CA 1
ATOM 3078 C C . PRO A 1 391 ? 13.953 -7.938 28.828 1.00 62.44 391 PRO A C 1
ATOM 3080 O O . PRO A 1 391 ? 14.175 -7.801 27.617 1.00 62.44 391 PRO A O 1
ATOM 3083 N N . PRO A 1 392 ? 12.712 -7.848 29.355 1.00 65.81 392 PRO A N 1
ATOM 3084 C CA . PRO A 1 392 ? 11.544 -7.558 28.536 1.00 65.81 392 PRO A CA 1
ATOM 3085 C C . PRO A 1 392 ? 11.841 -6.321 27.701 1.00 65.81 392 PRO A C 1
ATOM 3087 O O . PRO A 1 392 ? 12.249 -5.273 28.210 1.00 65.81 392 PRO A O 1
ATOM 3090 N N . THR A 1 393 ? 11.719 -6.474 26.387 1.00 77.00 393 THR A N 1
ATOM 3091 C CA . THR A 1 393 ? 11.980 -5.360 25.484 1.00 77.00 393 THR A CA 1
ATOM 3092 C C . THR A 1 393 ? 10.965 -4.255 25.781 1.00 77.00 393 THR A C 1
ATOM 3094 O O . THR A 1 393 ? 9.831 -4.539 26.168 1.00 77.00 393 THR A O 1
ATOM 3097 N N . LEU A 1 394 ? 11.328 -2.989 25.557 1.00 80.31 394 LEU A N 1
ATOM 3098 C CA . LEU A 1 394 ? 10.398 -1.853 25.668 1.00 80.31 394 LEU A CA 1
ATOM 3099 C C . LEU A 1 394 ? 9.062 -2.119 24.939 1.00 80.31 394 LEU A C 1
ATOM 3101 O O . LEU A 1 394 ? 8.007 -1.679 25.376 1.00 80.31 394 LEU A O 1
ATOM 3105 N N . ARG A 1 395 ? 9.102 -2.896 23.849 1.00 79.62 395 ARG A N 1
ATOM 3106 C CA . ARG A 1 395 ? 7.924 -3.326 23.085 1.00 79.62 395 ARG A CA 1
ATOM 3107 C C . ARG A 1 395 ? 7.023 -4.298 23.846 1.00 79.62 395 ARG A C 1
ATOM 3109 O O . ARG A 1 395 ? 5.810 -4.163 23.751 1.00 79.62 395 ARG A O 1
ATOM 3116 N N . GLN A 1 396 ? 7.587 -5.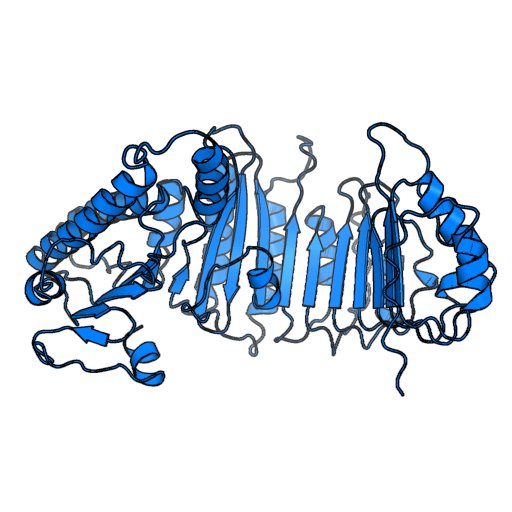251 24.588 1.00 83.62 396 GLN A N 1
ATOM 3117 C CA . GLN A 1 396 ? 6.800 -6.147 25.439 1.00 83.62 396 GLN A CA 1
ATOM 3118 C C . GLN A 1 396 ? 6.143 -5.375 26.587 1.00 83.62 396 GLN A C 1
ATOM 3120 O O . GLN A 1 396 ? 4.961 -5.564 26.850 1.00 83.62 396 GLN A O 1
ATOM 3125 N N . TRP A 1 397 ? 6.878 -4.449 27.206 1.00 85.81 397 TRP A N 1
ATOM 3126 C CA . TRP A 1 397 ? 6.301 -3.552 28.206 1.00 85.81 397 TRP A CA 1
ATOM 3127 C C . TRP A 1 397 ? 5.137 -2.733 27.623 1.00 85.81 397 TRP A C 1
ATOM 3129 O O . TRP A 1 397 ? 4.057 -2.693 28.202 1.00 85.81 397 TRP A O 1
ATOM 3139 N N . ASN A 1 398 ? 5.315 -2.146 26.433 1.00 87.94 398 ASN A N 1
ATOM 3140 C CA . ASN A 1 398 ? 4.249 -1.407 25.749 1.00 87.94 398 ASN A CA 1
ATOM 3141 C C . ASN A 1 398 ? 3.039 -2.288 25.415 1.00 87.94 398 ASN A C 1
ATOM 3143 O O . ASN A 1 398 ? 1.912 -1.841 25.596 1.00 87.94 398 ASN A O 1
ATOM 3147 N N . LEU A 1 399 ? 3.262 -3.523 24.951 1.00 89.12 399 LEU A N 1
ATOM 3148 C CA . LEU A 1 399 ? 2.206 -4.510 24.711 1.00 89.12 399 LEU A CA 1
ATOM 3149 C C . LEU A 1 399 ? 1.367 -4.715 25.979 1.00 89.12 399 LEU A C 1
ATOM 3151 O O . LEU A 1 399 ? 0.150 -4.551 25.934 1.00 89.12 399 LEU A O 1
ATOM 3155 N N . GLU A 1 400 ? 2.014 -5.040 27.098 1.00 87.50 400 GLU A N 1
ATOM 3156 C CA . GLU A 1 400 ? 1.347 -5.301 28.377 1.00 87.50 400 GLU A CA 1
ATOM 3157 C C . GLU A 1 400 ? 0.605 -4.052 28.883 1.00 87.50 400 GLU A C 1
ATOM 3159 O O . GLU A 1 400 ? -0.591 -4.120 29.176 1.00 87.50 400 GLU A O 1
ATOM 3164 N N . CYS A 1 401 ? 1.264 -2.889 28.901 1.00 90.69 401 CYS A N 1
ATOM 3165 C CA . CYS A 1 401 ? 0.656 -1.634 29.345 1.00 90.69 401 CYS A CA 1
ATOM 3166 C C . CYS A 1 401 ? -0.525 -1.195 28.474 1.00 90.69 401 CYS A C 1
ATOM 3168 O O . CYS A 1 401 ? -1.544 -0.768 29.012 1.00 90.69 401 CYS A O 1
ATOM 3170 N N . ASN A 1 402 ? -0.421 -1.297 27.147 1.00 93.25 402 ASN A N 1
ATOM 3171 C CA . ASN A 1 402 ? -1.490 -0.860 26.252 1.00 93.25 402 ASN A CA 1
ATOM 3172 C C . ASN A 1 402 ? -2.681 -1.820 26.277 1.00 93.25 402 ASN A C 1
ATOM 3174 O O . ASN A 1 402 ? -3.818 -1.357 26.239 1.00 93.25 402 ASN A O 1
ATOM 3178 N N . VAL A 1 403 ? -2.456 -3.135 26.386 1.00 92.56 403 VAL A N 1
ATOM 3179 C CA . VAL A 1 403 ? -3.554 -4.102 26.551 1.00 92.56 403 VAL A CA 1
ATOM 3180 C C . VAL A 1 403 ? -4.300 -3.842 27.858 1.00 92.56 403 VAL A C 1
ATOM 3182 O O . VAL A 1 403 ? -5.523 -3.713 27.832 1.00 92.56 403 VAL A O 1
ATOM 3185 N N . MET A 1 404 ? -3.584 -3.688 28.976 1.00 92.06 404 MET A N 1
ATOM 3186 C CA . MET A 1 404 ? -4.207 -3.349 30.261 1.00 92.06 404 MET A CA 1
ATOM 3187 C C . MET A 1 404 ? -4.940 -2.008 30.195 1.00 92.06 404 MET A C 1
ATOM 3189 O O . MET A 1 404 ? -6.098 -1.919 30.588 1.00 92.06 404 MET A O 1
ATOM 3193 N N . GLY A 1 405 ? -4.320 -0.991 29.595 1.00 95.19 405 GLY A N 1
ATOM 3194 C CA . GLY A 1 405 ? -4.931 0.322 29.434 1.00 95.19 405 GLY A CA 1
ATOM 3195 C C . GLY A 1 405 ? -6.219 0.304 28.599 1.00 95.19 405 GLY A C 1
ATOM 3196 O O . GLY A 1 405 ? -7.155 1.037 28.920 1.00 95.19 405 GLY A O 1
ATOM 3197 N N . ILE A 1 406 ? -6.302 -0.543 27.563 1.00 95.75 406 ILE A N 1
ATOM 3198 C CA . ILE A 1 406 ? -7.526 -0.751 26.769 1.00 95.75 406 ILE A CA 1
ATOM 3199 C C . ILE A 1 406 ? -8.632 -1.385 27.623 1.00 95.75 406 ILE A C 1
ATOM 3201 O O . ILE A 1 406 ? -9.790 -0.971 27.525 1.00 95.75 406 ILE A O 1
ATOM 3205 N N . LEU A 1 407 ? -8.302 -2.373 28.459 1.00 94.56 407 LEU A N 1
ATOM 3206 C CA . LEU A 1 407 ? -9.269 -3.011 29.358 1.00 94.56 407 LEU A CA 1
ATOM 3207 C C . LEU A 1 407 ? -9.781 -2.026 30.419 1.00 94.56 407 LEU A C 1
ATOM 3209 O O . LEU A 1 407 ? -10.993 -1.939 30.632 1.00 94.56 407 LEU A O 1
ATOM 3213 N N . ASP A 1 408 ? -8.884 -1.232 31.005 1.00 95.81 408 ASP A N 1
ATOM 3214 C CA . ASP A 1 408 ? -9.231 -0.160 31.943 1.00 95.81 408 ASP A CA 1
ATOM 3215 C C . ASP A 1 408 ? -10.155 0.874 31.285 1.00 95.81 408 ASP A C 1
ATOM 3217 O O . ASP A 1 408 ? -11.164 1.281 31.868 1.00 95.81 408 ASP A O 1
ATOM 3221 N N . TYR A 1 409 ? -9.879 1.235 30.027 1.00 96.50 409 TYR A N 1
ATOM 3222 C CA . TYR A 1 409 ? -10.720 2.160 29.270 1.00 96.50 409 TYR A CA 1
ATOM 3223 C C . TYR A 1 409 ? -12.119 1.589 29.066 1.00 96.50 409 TYR A C 1
ATOM 3225 O O . TYR A 1 409 ? -13.105 2.304 29.234 1.00 96.50 409 TYR A O 1
ATOM 3233 N N . CYS A 1 410 ? -12.229 0.296 28.751 1.00 96.44 410 CYS A N 1
ATOM 3234 C CA . CYS A 1 410 ? -13.525 -0.359 28.602 1.00 96.44 410 CYS A CA 1
ATOM 3235 C C . CYS A 1 410 ? -14.312 -0.356 29.911 1.00 96.44 410 CYS A C 1
ATOM 3237 O O . CYS A 1 410 ? -15.516 -0.104 29.890 1.00 96.44 410 CYS A O 1
ATOM 3239 N N . ALA A 1 411 ? -13.643 -0.574 31.046 1.00 96.25 411 ALA A N 1
ATOM 3240 C CA . ALA A 1 411 ? -14.266 -0.446 32.355 1.00 96.25 411 ALA A CA 1
ATOM 3241 C C . ALA A 1 411 ? -14.774 0.984 32.594 1.00 96.25 411 ALA A C 1
ATOM 3243 O O . ALA A 1 411 ? -15.952 1.157 32.905 1.00 96.25 411 ALA A O 1
ATOM 3244 N N . GLU A 1 412 ? -13.946 2.018 32.416 1.00 96.62 412 GLU A N 1
ATOM 3245 C CA . GLU A 1 412 ? -14.364 3.419 32.610 1.00 96.62 412 GLU A CA 1
ATOM 3246 C C . GLU A 1 412 ? -15.520 3.796 31.667 1.00 96.62 412 GLU A C 1
ATOM 3248 O O . GLU A 1 412 ? -16.514 4.387 32.095 1.00 96.62 412 GLU A O 1
ATOM 3253 N N . ALA A 1 413 ? -15.441 3.377 30.403 1.00 95.44 413 ALA A N 1
ATOM 3254 C CA . ALA A 1 413 ? -16.479 3.594 29.406 1.00 95.44 413 ALA A CA 1
ATOM 3255 C C . ALA A 1 413 ? -17.799 2.902 29.788 1.00 95.44 413 ALA A C 1
ATOM 3257 O O . ALA A 1 413 ? -18.862 3.514 29.690 1.00 95.44 413 ALA A O 1
ATOM 3258 N N . ALA A 1 414 ? -17.757 1.666 30.294 1.00 95.81 414 ALA A N 1
ATOM 3259 C CA . ALA A 1 414 ? -18.939 0.958 30.781 1.00 95.81 414 ALA A CA 1
ATOM 3260 C C . ALA A 1 414 ? -19.588 1.657 31.986 1.00 95.81 414 ALA A C 1
ATOM 3262 O O . ALA A 1 414 ? -20.803 1.861 31.990 1.00 95.81 414 ALA A O 1
ATOM 3263 N N . HIS A 1 415 ? -18.792 2.097 32.969 1.00 96.06 415 HIS A N 1
ATOM 3264 C CA . HIS A 1 415 ? -19.286 2.855 34.128 1.00 96.06 415 HIS A CA 1
ATOM 3265 C C . HIS A 1 415 ? -19.915 4.196 33.726 1.00 96.06 415 HIS A C 1
ATOM 3267 O O . HIS A 1 415 ? -20.878 4.643 34.349 1.00 96.06 415 HIS A O 1
ATOM 3273 N N . ALA A 1 416 ? -19.412 4.813 32.656 1.00 94.25 416 ALA A N 1
ATOM 3274 C CA . ALA A 1 416 ? -19.979 6.008 32.039 1.00 94.25 416 ALA A CA 1
ATOM 3275 C C . ALA A 1 416 ? -21.278 5.745 31.243 1.00 94.25 416 ALA A C 1
ATOM 3277 O O . ALA A 1 416 ? -21.837 6.676 30.665 1.00 94.25 416 ALA A O 1
ATOM 3278 N N . GLY A 1 417 ? -21.766 4.498 31.180 1.00 94.00 417 GLY A N 1
ATOM 3279 C CA . GLY A 1 417 ? -22.922 4.111 30.365 1.00 94.00 417 GLY A CA 1
ATOM 3280 C C . GLY A 1 417 ? -22.615 4.045 28.866 1.00 94.00 417 GLY A C 1
ATOM 3281 O O . GLY A 1 417 ? -23.528 4.015 28.039 1.00 94.00 417 GLY A O 1
ATOM 3282 N N . LEU A 1 418 ? -21.330 4.024 28.508 1.00 94.25 418 LEU A N 1
ATOM 3283 C CA . LEU A 1 418 ? -20.826 4.044 27.144 1.00 94.25 418 LEU A CA 1
ATOM 3284 C C . LEU A 1 418 ? -19.887 2.851 26.830 1.00 94.25 418 LEU A C 1
ATOM 3286 O O . LEU A 1 418 ? -18.822 3.070 26.252 1.00 94.25 418 LEU A O 1
ATOM 3290 N N . PRO A 1 419 ? -20.261 1.587 27.126 1.00 94.69 419 PRO A N 1
ATOM 3291 C CA . PRO A 1 419 ? -19.387 0.428 26.914 1.00 94.69 419 PRO A CA 1
ATOM 3292 C C . PRO A 1 419 ? -19.059 0.204 25.435 1.00 94.69 419 PRO A C 1
ATOM 3294 O O . PRO A 1 419 ? -19.921 0.391 24.574 1.00 94.69 419 PRO A O 1
ATOM 3297 N N . LEU A 1 420 ? -17.843 -0.254 25.140 1.00 95.19 420 LEU A N 1
ATOM 3298 C CA . LEU A 1 420 ? -17.485 -0.724 23.801 1.00 95.19 420 LEU A CA 1
ATOM 3299 C C . LEU A 1 420 ? -18.308 -1.965 23.451 1.00 95.19 420 LEU A C 1
ATOM 3301 O O . LEU A 1 420 ? -18.701 -2.724 24.335 1.00 95.19 420 LEU A O 1
ATOM 3305 N N . ASP A 1 421 ? -18.545 -2.195 22.162 1.00 95.38 421 ASP A N 1
ATOM 3306 C CA . ASP A 1 421 ? -19.257 -3.382 21.703 1.00 95.38 421 ASP A CA 1
ATOM 3307 C C . ASP A 1 421 ? -18.402 -4.628 21.922 1.00 95.38 421 ASP A C 1
ATOM 3309 O O . ASP A 1 421 ? -18.818 -5.557 22.624 1.00 95.38 421 ASP A O 1
ATOM 3313 N N . THR A 1 422 ? -17.207 -4.638 21.329 1.00 95.56 422 THR A N 1
ATOM 3314 C CA . THR A 1 422 ? -16.308 -5.791 21.345 1.00 95.56 422 THR A CA 1
ATOM 3315 C C . THR A 1 422 ? -14.837 -5.398 21.416 1.00 95.56 422 THR A C 1
ATOM 3317 O O . THR A 1 422 ? -14.411 -4.372 20.881 1.00 95.56 422 THR A O 1
ATOM 3320 N N . ILE A 1 423 ? -14.048 -6.275 22.036 1.00 96.00 423 ILE A N 1
ATOM 3321 C CA . ILE A 1 423 ? -12.600 -6.369 21.831 1.00 96.00 423 ILE A CA 1
ATOM 3322 C C . ILE A 1 423 ? -12.333 -7.695 21.124 1.00 96.00 423 ILE A C 1
ATOM 3324 O O . ILE A 1 423 ? -12.843 -8.723 21.567 1.00 96.00 423 ILE A O 1
ATOM 3328 N N . GLU A 1 424 ? -11.541 -7.692 20.054 1.00 94.69 424 GLU A N 1
ATOM 3329 C CA . GLU A 1 424 ? -11.086 -8.904 19.364 1.0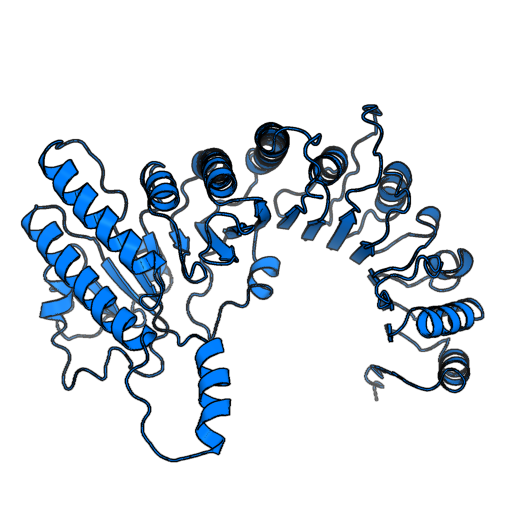0 94.69 424 GLU A CA 1
ATOM 3330 C C . GLU A 1 424 ? -9.565 -9.044 19.473 1.00 94.69 424 GLU A C 1
ATOM 3332 O O . GLU A 1 424 ? -8.839 -8.078 19.281 1.00 94.69 424 GLU A O 1
ATOM 3337 N N . ILE A 1 425 ? -9.065 -10.253 19.730 1.00 92.94 425 ILE A N 1
ATOM 3338 C CA . ILE A 1 425 ? -7.637 -10.579 19.662 1.00 92.94 425 ILE A CA 1
ATOM 3339 C C . ILE A 1 425 ? -7.386 -11.542 18.506 1.00 92.94 425 ILE A C 1
ATOM 3341 O O . ILE A 1 425 ? -7.984 -12.624 18.427 1.00 92.94 425 ILE A O 1
ATOM 3345 N N . ILE A 1 426 ? -6.464 -11.153 17.625 1.00 92.19 426 ILE A N 1
ATOM 3346 C CA . ILE A 1 426 ? -6.037 -11.930 16.457 1.00 92.19 426 ILE A CA 1
ATOM 3347 C C . ILE A 1 426 ? -4.537 -12.233 16.510 1.00 92.19 426 ILE A C 1
ATOM 3349 O O . ILE A 1 426 ? -3.768 -11.527 17.155 1.00 92.19 426 ILE A O 1
ATOM 3353 N N . ASN A 1 427 ? -4.122 -13.275 15.783 1.00 89.81 427 ASN A N 1
ATOM 3354 C CA . ASN A 1 427 ? -2.718 -13.651 15.566 1.00 89.81 427 ASN A CA 1
ATOM 3355 C C . ASN A 1 427 ? -1.874 -13.893 16.838 1.00 89.81 427 ASN A C 1
ATOM 3357 O O . ASN A 1 427 ? -0.649 -13.783 16.791 1.00 89.81 427 ASN A O 1
ATOM 3361 N N . ASP A 1 428 ? -2.491 -14.286 17.955 1.00 89.12 428 ASP A N 1
ATOM 3362 C CA . ASP A 1 428 ? -1.791 -14.659 19.195 1.00 89.12 428 ASP A CA 1
ATOM 3363 C C . ASP A 1 428 ? -1.221 -16.096 19.142 1.00 89.12 428 ASP A C 1
ATOM 3365 O O . ASP A 1 428 ? -1.432 -16.917 20.034 1.00 89.12 428 ASP A O 1
ATOM 3369 N N . TYR A 1 429 ? -0.487 -16.431 18.074 1.00 83.19 429 TYR A N 1
ATOM 3370 C CA . TYR A 1 429 ? -0.001 -17.798 17.808 1.00 83.19 429 TYR A CA 1
ATOM 3371 C C . TYR A 1 429 ? 0.909 -18.359 18.907 1.00 83.19 429 TYR A C 1
ATOM 3373 O O . TYR A 1 429 ? 1.036 -19.573 19.063 1.00 83.19 429 TYR A O 1
ATOM 3381 N N . HIS A 1 430 ? 1.557 -17.475 19.662 1.00 79.81 430 HIS A N 1
ATOM 3382 C CA . HIS A 1 430 ? 2.484 -17.837 20.729 1.00 79.81 430 HIS A CA 1
ATOM 3383 C C . HIS A 1 430 ? 1.870 -17.731 22.124 1.00 79.81 430 HIS A C 1
ATOM 3385 O O . HIS A 1 430 ? 2.591 -17.927 23.099 1.00 79.81 430 HIS A O 1
ATOM 3391 N N . GLY A 1 431 ? 0.579 -17.399 22.231 1.00 79.50 431 GLY A N 1
ATOM 3392 C CA . GLY A 1 431 ? -0.058 -17.177 23.522 1.00 79.50 431 GLY A CA 1
ATOM 3393 C C . GLY A 1 431 ? 0.654 -16.098 24.336 1.00 79.50 431 GLY A C 1
ATOM 3394 O O . GLY A 1 431 ? 0.772 -16.233 25.548 1.00 79.50 431 GLY A O 1
ATOM 3395 N N . GLN A 1 432 ? 1.150 -15.041 23.692 1.00 74.56 432 GLN A N 1
ATOM 3396 C CA . GLN A 1 432 ? 1.805 -13.927 24.386 1.00 74.56 432 GLN A CA 1
ATOM 3397 C C . GLN A 1 432 ? 0.857 -13.292 25.399 1.00 74.56 432 GLN A C 1
ATOM 3399 O O . GLN A 1 432 ? 1.283 -12.919 26.485 1.00 74.56 432 GLN A O 1
ATOM 3404 N N . LEU A 1 433 ? -0.434 -13.260 25.069 1.00 71.25 433 LEU A N 1
ATOM 3405 C CA . LEU A 1 433 ? -1.481 -12.797 25.973 1.00 71.25 433 LEU A CA 1
ATOM 3406 C C . LEU A 1 433 ? -2.042 -13.923 26.858 1.00 71.25 433 LEU A C 1
ATOM 3408 O O . LEU A 1 433 ? -2.755 -13.652 27.816 1.00 71.25 433 LEU A O 1
ATOM 3412 N N . ARG A 1 434 ? -1.701 -15.190 26.574 1.00 66.56 434 ARG A N 1
ATOM 3413 C CA . ARG A 1 434 ? -2.064 -16.372 27.380 1.00 66.56 434 ARG A CA 1
ATOM 3414 C C . ARG A 1 434 ? -1.036 -16.744 28.447 1.00 66.56 434 ARG A C 1
ATOM 3416 O O . ARG A 1 434 ? -1.389 -17.491 29.351 1.00 66.56 434 ARG A O 1
ATOM 3423 N N . ASN A 1 435 ? 0.193 -16.233 28.378 1.00 61.91 435 ASN A N 1
ATOM 3424 C CA . ASN A 1 435 ? 1.221 -16.460 29.404 1.00 61.91 435 ASN A CA 1
ATOM 3425 C C . ASN A 1 435 ? 0.917 -15.759 30.743 1.00 61.91 435 ASN A C 1
ATOM 3427 O O . ASN A 1 435 ? 1.729 -15.810 31.660 1.00 61.91 435 ASN A O 1
ATOM 3431 N N . LEU A 1 436 ? -0.267 -15.161 30.882 1.00 55.09 436 LEU A N 1
ATOM 3432 C CA . LEU A 1 436 ? -0.866 -14.754 32.148 1.00 55.09 436 LEU A CA 1
ATOM 3433 C C . LEU A 1 436 ? -1.389 -16.002 32.909 1.00 55.09 436 LEU A C 1
ATOM 3435 O O . LEU A 1 436 ? -2.587 -16.222 33.032 1.00 55.09 436 LEU A O 1
ATOM 3439 N N . ASP A 1 437 ? -0.466 -16.868 33.335 1.00 41.81 437 ASP A N 1
ATOM 3440 C CA . ASP A 1 437 ? -0.486 -17.800 34.486 1.00 41.81 437 ASP A CA 1
ATOM 3441 C C . ASP A 1 437 ? -1.696 -18.707 34.844 1.00 41.81 437 ASP A C 1
ATOM 3443 O O . ASP A 1 437 ? -1.628 -19.421 35.849 1.00 41.81 437 ASP A O 1
ATOM 3447 N N . GLY A 1 438 ? -2.782 -18.820 34.075 1.00 57.44 438 GLY A N 1
ATOM 3448 C CA . GLY A 1 438 ? -3.876 -19.715 34.485 1.00 57.44 438 GLY A CA 1
ATOM 3449 C C . GLY A 1 438 ? -5.087 -19.746 33.570 1.00 57.44 438 GLY A C 1
ATOM 3450 O O . GLY A 1 438 ? -5.105 -19.144 32.502 1.00 57.44 438 GLY A O 1
ATOM 3451 N N . SER A 1 439 ? -6.116 -20.497 33.971 1.00 71.00 439 SER A N 1
ATOM 3452 C CA . SER A 1 439 ? -7.421 -20.471 33.307 1.00 71.00 439 SER A CA 1
ATOM 3453 C C . SER A 1 439 ? -7.914 -19.026 33.223 1.00 71.00 439 SER A C 1
ATOM 3455 O O . SER A 1 439 ? -8.330 -18.477 34.239 1.00 71.00 439 SER A O 1
ATOM 3457 N N . ILE A 1 440 ? -7.843 -18.422 32.034 1.00 76.12 440 ILE A N 1
ATOM 3458 C CA . ILE A 1 440 ? -8.309 -17.053 31.801 1.00 76.12 440 ILE A CA 1
ATOM 3459 C C . ILE A 1 440 ? -9.771 -16.976 32.234 1.00 76.12 440 ILE A C 1
ATOM 3461 O O . ILE A 1 440 ? -10.625 -17.673 31.669 1.00 76.12 440 ILE A O 1
ATOM 3465 N N . ASP A 1 441 ? -10.055 -16.140 33.231 1.00 84.38 441 ASP A N 1
ATOM 3466 C CA . ASP A 1 441 ? -11.425 -15.794 33.568 1.00 84.38 441 ASP A CA 1
ATOM 3467 C C . ASP A 1 441 ? -11.943 -14.809 32.522 1.00 84.38 441 ASP A C 1
ATOM 3469 O O . ASP A 1 441 ? -11.805 -13.592 32.623 1.00 84.38 441 ASP A O 1
ATOM 3473 N N . TRP A 1 442 ? -12.537 -15.362 31.467 1.00 83.38 442 TRP A N 1
ATOM 3474 C CA . TRP A 1 442 ? -13.115 -14.567 30.390 1.00 83.38 442 TRP A CA 1
ATOM 3475 C C . TRP A 1 442 ? -14.152 -13.564 30.898 1.00 83.38 442 TRP A C 1
ATOM 3477 O O . TRP A 1 442 ? -14.342 -12.542 30.243 1.00 83.38 442 TRP A O 1
ATOM 3487 N N . SER A 1 443 ? -14.813 -13.836 32.033 1.00 85.44 443 SER A N 1
ATOM 3488 C CA . SER A 1 443 ? -15.827 -12.933 32.578 1.00 85.44 443 SER A CA 1
ATOM 3489 C C . SER A 1 443 ? -15.245 -11.586 32.984 1.00 85.44 443 SER A C 1
ATOM 3491 O O . SER A 1 443 ? -15.859 -10.562 32.686 1.00 85.44 443 SER A O 1
ATOM 3493 N N . GLU A 1 444 ? -14.018 -11.560 33.509 1.00 87.44 444 GLU A N 1
ATOM 3494 C CA . GLU A 1 444 ? -13.313 -10.313 33.812 1.00 87.44 444 GLU A CA 1
ATOM 3495 C C . GLU A 1 444 ? -13.052 -9.483 32.547 1.00 87.44 444 GLU A C 1
ATOM 3497 O O . GLU A 1 444 ? -13.160 -8.257 32.577 1.00 87.44 444 GLU A O 1
ATOM 3502 N N . LEU A 1 445 ? -12.780 -10.149 31.418 1.00 87.00 445 LEU A N 1
ATOM 3503 C CA . LEU A 1 445 ? -12.464 -9.499 30.144 1.00 87.00 445 LEU A CA 1
ATOM 3504 C C . LEU A 1 445 ? -13.700 -8.968 29.405 1.00 87.00 445 LEU A C 1
ATOM 3506 O O . LEU A 1 445 ? -13.604 -7.946 28.726 1.00 87.00 445 LEU A O 1
ATOM 3510 N N . TYR A 1 446 ? -14.855 -9.640 29.500 1.00 92.12 446 TYR A N 1
ATOM 3511 C CA . TYR A 1 446 ? -16.055 -9.236 28.753 1.00 92.12 446 TYR A CA 1
ATOM 3512 C C . TYR A 1 446 ? -17.100 -8.468 29.565 1.00 92.12 446 TYR A C 1
ATOM 3514 O O . TYR A 1 446 ? -17.990 -7.884 28.951 1.00 92.12 446 TYR A O 1
ATOM 3522 N N . GLN A 1 447 ? -17.052 -8.457 30.903 1.00 94.38 447 GLN A N 1
ATOM 3523 C CA . GLN A 1 447 ? -18.112 -7.848 31.732 1.00 94.38 447 GLN A CA 1
ATOM 3524 C C . GLN A 1 447 ? -18.349 -6.354 31.455 1.00 94.38 447 GLN A C 1
ATOM 3526 O O . GLN A 1 447 ? -19.454 -5.859 31.658 1.00 94.38 447 GLN A O 1
ATOM 3531 N N . ASN A 1 448 ? -17.326 -5.652 30.959 1.00 96.31 448 ASN A N 1
ATOM 3532 C CA . ASN A 1 448 ? -17.377 -4.227 30.628 1.00 96.31 448 ASN A CA 1
ATOM 3533 C C . ASN A 1 448 ? -17.661 -3.960 29.135 1.00 96.31 448 ASN A C 1
ATOM 3535 O O . ASN A 1 448 ? -17.572 -2.822 28.677 1.00 96.31 448 ASN A O 1
ATOM 3539 N N . LEU A 1 449 ? -17.983 -4.998 28.359 1.00 96.25 449 LEU A N 1
ATOM 3540 C CA . LEU A 1 449 ? -18.274 -4.913 26.927 1.00 96.25 449 LEU A CA 1
ATOM 3541 C C . LEU A 1 449 ? -19.761 -5.185 26.674 1.00 96.25 449 LEU A C 1
ATOM 3543 O O . LEU A 1 449 ? -20.369 -6.041 27.313 1.00 96.25 449 LEU A O 1
ATOM 3547 N N . ALA A 1 450 ? -20.358 -4.482 25.712 1.00 95.19 450 ALA A N 1
ATOM 3548 C CA . ALA A 1 450 ? -21.783 -4.593 25.414 1.00 95.19 450 ALA A CA 1
ATOM 3549 C C . ALA A 1 450 ? -22.144 -5.917 24.722 1.00 95.19 450 ALA A C 1
ATOM 3551 O O . ALA A 1 450 ? -23.215 -6.471 24.974 1.00 95.19 450 ALA A O 1
ATOM 3552 N N . LYS A 1 451 ? -21.269 -6.434 23.846 1.00 94.75 451 LYS A N 1
ATOM 3553 C CA . LYS A 1 451 ? -21.483 -7.703 23.124 1.00 94.75 451 LYS A CA 1
ATOM 3554 C C . LYS A 1 451 ? -20.564 -8.816 23.618 1.00 94.75 451 LYS A C 1
ATOM 3556 O O . LYS A 1 451 ? -21.022 -9.956 23.745 1.00 94.75 451 LYS A O 1
ATOM 3561 N N . GLY A 1 452 ? -19.293 -8.508 23.876 1.00 94.44 452 GLY A N 1
ATOM 3562 C CA . GLY A 1 452 ? -18.348 -9.437 24.496 1.00 94.44 452 GLY A CA 1
ATOM 3563 C C . GLY A 1 452 ? -16.925 -9.374 23.953 1.00 94.44 452 GLY A C 1
ATOM 3564 O O . GLY A 1 452 ? -16.548 -8.454 23.236 1.00 94.44 452 GLY A O 1
ATOM 3565 N N . PHE A 1 453 ? -16.132 -10.383 24.298 1.00 93.56 453 PHE A N 1
ATOM 3566 C CA . PHE A 1 453 ? -14.716 -10.480 23.958 1.00 93.56 453 PHE A CA 1
ATOM 3567 C C . PHE A 1 453 ? -14.484 -11.585 22.923 1.00 93.56 453 PHE A C 1
ATOM 3569 O O . PHE A 1 453 ? -14.933 -12.712 23.113 1.00 93.56 453 PHE A O 1
ATOM 3576 N N . VAL A 1 454 ? -13.787 -11.299 21.828 1.00 92.75 454 VAL A N 1
ATOM 3577 C CA . VAL A 1 454 ? -13.503 -12.263 20.760 1.00 92.75 454 VAL A CA 1
ATOM 3578 C C . VAL A 1 454 ? -12.042 -12.696 20.832 1.00 92.75 454 VAL A C 1
ATOM 3580 O O . VAL A 1 454 ? -11.138 -11.876 20.735 1.00 92.75 454 VAL A O 1
ATOM 3583 N N . TYR A 1 455 ? -11.788 -13.996 20.940 1.00 90.69 455 TYR A N 1
ATOM 3584 C CA . TYR A 1 455 ? -10.434 -14.547 20.925 1.00 90.69 455 TYR A CA 1
ATOM 3585 C C . TYR A 1 455 ? -10.322 -15.630 19.854 1.00 90.69 455 TYR A C 1
ATOM 3587 O O . TYR A 1 455 ? -11.081 -16.600 19.862 1.00 90.69 455 TYR A O 1
ATOM 3595 N N . GLU A 1 456 ? -9.415 -15.457 18.886 1.00 84.81 456 GLU A N 1
ATOM 3596 C CA . GLU A 1 456 ? -9.232 -16.393 17.761 1.00 84.81 456 GLU A CA 1
ATOM 3597 C C . GLU A 1 456 ? -10.550 -16.723 17.011 1.00 84.81 456 GLU A C 1
ATOM 3599 O O . GLU A 1 456 ? -10.736 -17.805 16.440 1.00 84.81 456 GLU A O 1
ATOM 3604 N N . GLY A 1 457 ? -11.479 -15.759 16.954 1.00 87.56 457 GLY A N 1
ATOM 3605 C CA . GLY A 1 457 ? -12.812 -15.891 16.341 1.00 87.56 457 GLY A CA 1
ATOM 3606 C C . GLY A 1 457 ? -13.849 -16.662 17.165 1.00 87.56 457 GLY A C 1
ATOM 3607 O O . GLY A 1 457 ? -14.870 -17.083 16.620 1.00 87.56 457 GLY A O 1
ATOM 3608 N N . VAL A 1 458 ? -13.600 -16.874 18.456 1.00 88.69 458 VAL A N 1
ATOM 3609 C CA . VAL A 1 458 ? -14.588 -17.367 19.425 1.00 88.69 458 VAL A CA 1
ATOM 3610 C C . VAL A 1 458 ? -15.084 -16.178 20.240 1.00 88.69 458 VAL A C 1
ATOM 3612 O O . VAL A 1 458 ? -14.269 -15.459 20.808 1.00 88.69 458 VAL A O 1
ATOM 3615 N N . LEU A 1 459 ? -16.401 -15.956 20.284 1.00 91.56 459 LEU A N 1
ATOM 3616 C CA . LEU A 1 459 ? -17.006 -14.905 21.109 1.00 91.56 459 LEU A CA 1
ATOM 3617 C C . LEU A 1 459 ? -17.261 -15.439 22.524 1.00 91.56 459 LEU A C 1
ATOM 3619 O O . LEU A 1 459 ? -17.908 -16.472 22.690 1.00 91.56 459 LEU A O 1
ATOM 3623 N N . HIS A 1 460 ? -16.785 -14.698 23.518 1.00 89.88 460 HIS A N 1
ATOM 3624 C CA . HIS A 1 460 ? -16.961 -14.930 24.944 1.00 89.88 460 HIS A CA 1
ATOM 3625 C C . HIS A 1 460 ? -17.831 -13.816 25.532 1.00 89.88 460 HIS A C 1
ATOM 3627 O O . HIS A 1 460 ? -17.457 -12.643 25.498 1.00 89.88 460 HIS A O 1
ATOM 3633 N N . ASN A 1 461 ? -19.002 -14.172 26.056 1.00 93.00 461 ASN A N 1
ATOM 3634 C CA . ASN A 1 461 ? -19.887 -13.254 26.766 1.00 93.00 461 ASN A CA 1
ATOM 3635 C C . ASN A 1 461 ? -20.754 -13.987 27.803 1.00 93.00 461 ASN A C 1
ATOM 3637 O O . ASN A 1 461 ? -20.689 -15.211 27.944 1.00 93.00 461 ASN A O 1
ATOM 3641 N N . ALA A 1 462 ? -21.614 -13.238 28.498 1.00 89.50 462 ALA A N 1
ATOM 3642 C CA . ALA A 1 462 ? -22.503 -13.782 29.524 1.00 89.50 462 ALA A CA 1
ATOM 3643 C C . ALA A 1 462 ? -23.456 -14.877 29.000 1.00 89.50 462 ALA A C 1
ATOM 3645 O O . ALA A 1 462 ? -23.837 -15.769 29.752 1.00 89.50 462 ALA A O 1
ATOM 3646 N N . SER A 1 463 ? -23.835 -14.828 27.716 1.00 86.38 463 SER A N 1
ATOM 3647 C CA . SER A 1 463 ? -24.766 -15.792 27.110 1.00 86.38 463 SER A CA 1
ATOM 3648 C C . SER A 1 463 ? -24.099 -17.095 26.672 1.00 86.38 463 SER A C 1
ATOM 3650 O O . SER A 1 463 ? -24.738 -18.143 26.694 1.00 86.38 463 SER A O 1
ATOM 3652 N N . THR A 1 464 ? -22.826 -17.046 26.278 1.00 81.94 464 THR A N 1
ATOM 3653 C CA . THR A 1 464 ? -22.058 -18.235 25.890 1.00 81.94 464 THR A CA 1
ATOM 3654 C C . THR A 1 464 ? -21.396 -18.901 27.096 1.00 81.94 464 THR A C 1
ATOM 3656 O O . THR A 1 464 ? -21.038 -20.073 27.028 1.00 81.94 464 THR A O 1
ATOM 3659 N N . GLY A 1 465 ? -21.231 -18.182 28.213 1.00 67.56 465 GLY A N 1
ATOM 3660 C CA . GLY A 1 465 ? -20.526 -18.688 29.391 1.00 67.56 465 GLY A CA 1
ATOM 3661 C C . GLY A 1 465 ? -19.106 -19.151 29.040 1.00 67.56 465 GLY A C 1
ATOM 3662 O O . GLY A 1 465 ? -18.432 -18.540 28.209 1.00 67.56 465 GLY A O 1
ATOM 3663 N N . GLN A 1 466 ? -18.654 -20.257 29.645 1.00 60.97 466 GLN A N 1
ATOM 3664 C CA . GLN A 1 466 ? -17.413 -20.940 29.242 1.00 60.97 466 GLN A CA 1
ATOM 3665 C C . GLN A 1 466 ? -17.578 -21.815 27.982 1.00 60.97 466 GLN A C 1
ATOM 3667 O O . GLN A 1 466 ? -16.583 -22.315 27.447 1.00 60.97 466 GLN A O 1
ATOM 3672 N N . GLU A 1 467 ? -18.805 -22.026 27.494 1.00 56.88 467 GLU A N 1
ATOM 3673 C CA . GLU A 1 467 ? -19.049 -22.856 26.318 1.00 56.88 467 GLU A CA 1
ATOM 3674 C C . GLU A 1 467 ? -18.654 -22.105 25.039 1.00 56.88 467 GLU A C 1
ATOM 3676 O O . GLU A 1 467 ? -19.121 -21.012 24.721 1.00 56.88 467 GLU A O 1
ATOM 3681 N N . ARG A 1 468 ? -17.721 -22.698 24.289 1.00 62.38 468 ARG A N 1
ATOM 3682 C CA . ARG A 1 468 ? -17.085 -22.076 23.123 1.00 62.38 468 ARG A CA 1
ATOM 3683 C C . ARG A 1 468 ? -18.065 -21.995 21.949 1.00 62.38 468 ARG A C 1
ATOM 3685 O O . ARG A 1 468 ? -18.263 -22.992 21.255 1.00 62.38 468 ARG A O 1
ATOM 3692 N N . ARG A 1 469 ? -18.593 -20.807 21.634 1.00 67.69 469 ARG A N 1
ATOM 3693 C CA . ARG A 1 469 ? -19.287 -20.561 20.358 1.00 67.69 469 ARG A CA 1
ATOM 3694 C C . ARG A 1 469 ? -18.302 -20.020 19.320 1.00 67.69 469 ARG A C 1
ATOM 3696 O O . ARG A 1 469 ? -17.897 -18.861 19.371 1.00 67.69 469 ARG A O 1
ATOM 3703 N N . ARG A 1 470 ? -17.911 -20.861 18.357 1.00 69.19 470 ARG A N 1
ATOM 3704 C CA . ARG A 1 470 ? -17.162 -20.401 17.174 1.00 69.19 470 ARG A CA 1
ATOM 3705 C C . ARG A 1 470 ? -18.069 -19.526 16.314 1.00 69.19 470 ARG A C 1
ATOM 3707 O O . ARG A 1 470 ? -19.160 -19.966 15.962 1.00 69.19 470 ARG A O 1
ATOM 3714 N N . LEU A 1 471 ? -17.604 -18.331 15.958 1.00 66.88 471 LEU A N 1
ATOM 3715 C CA . LEU A 1 471 ? -18.292 -17.491 14.983 1.00 66.88 471 LEU A CA 1
ATOM 3716 C C . LEU A 1 471 ? -18.141 -18.113 13.590 1.00 66.88 471 LEU A C 1
ATOM 3718 O O . LEU A 1 471 ? -17.048 -18.519 13.185 1.00 66.88 471 LEU A O 1
ATOM 3722 N N . THR A 1 472 ? -19.236 -18.193 12.840 1.00 69.12 472 THR A N 1
ATOM 3723 C CA . THR A 1 472 ? -19.181 -18.462 11.396 1.00 69.12 472 THR A CA 1
ATOM 3724 C C . THR A 1 472 ? -18.529 -17.285 10.659 1.00 69.12 472 THR A C 1
ATOM 3726 O O . THR A 1 472 ? -18.475 -16.174 11.181 1.00 69.12 472 THR A O 1
ATOM 3729 N N . ALA A 1 473 ? -18.053 -17.484 9.423 1.00 59.22 473 ALA A N 1
ATOM 3730 C CA . ALA A 1 473 ? -17.481 -16.389 8.627 1.00 59.22 473 ALA A CA 1
ATOM 3731 C C . ALA A 1 473 ? -18.473 -15.219 8.467 1.00 59.22 473 ALA A C 1
ATOM 3733 O O . ALA A 1 473 ? -18.089 -14.059 8.578 1.00 59.22 473 ALA A O 1
ATOM 3734 N N . THR A 1 474 ? -19.761 -15.518 8.294 1.00 53.06 474 THR A N 1
ATOM 3735 C CA . THR A 1 474 ? -20.821 -14.509 8.194 1.00 53.06 474 THR A CA 1
ATOM 3736 C C . THR A 1 474 ? -21.086 -13.810 9.529 1.00 53.06 474 THR A C 1
ATOM 3738 O O . THR A 1 474 ? -21.203 -12.592 9.552 1.00 53.06 474 THR A O 1
ATOM 3741 N N . GLU A 1 475 ? -21.112 -14.535 10.652 1.00 63.09 475 GLU A N 1
ATOM 3742 C CA . GLU A 1 475 ? -21.226 -13.909 11.980 1.00 63.09 475 GLU A CA 1
ATOM 3743 C C . GLU A 1 475 ? -19.993 -13.069 12.317 1.00 63.09 475 GLU A C 1
ATOM 3745 O O . GLU A 1 475 ? -20.134 -12.015 12.919 1.00 63.09 475 GLU A O 1
ATOM 3750 N N . SER A 1 476 ? -18.797 -13.470 11.876 1.00 60.06 476 SER A N 1
ATOM 3751 C CA . SER A 1 476 ? -17.588 -12.662 12.054 1.00 60.06 476 SER A CA 1
ATOM 3752 C C . SER A 1 476 ? -17.663 -11.331 11.304 1.00 60.06 476 SER A C 1
ATOM 3754 O O . SER A 1 476 ? -17.067 -10.365 11.752 1.00 60.06 476 SER A O 1
ATOM 3756 N N . ILE A 1 477 ? -18.423 -11.266 10.205 1.00 53.75 477 ILE A N 1
ATOM 3757 C CA . ILE A 1 477 ? -18.675 -10.033 9.442 1.00 53.75 477 ILE A CA 1
ATOM 3758 C C . ILE A 1 477 ? -19.816 -9.210 10.057 1.00 53.75 477 ILE A C 1
ATOM 3760 O O . ILE A 1 477 ? -19.854 -8.017 9.828 1.00 53.75 477 ILE A O 1
ATOM 3764 N N . LEU A 1 478 ? -20.747 -9.824 10.799 1.00 49.53 478 LEU A N 1
ATOM 3765 C CA . LEU A 1 478 ? -21.864 -9.125 11.464 1.00 49.53 478 LEU A CA 1
ATOM 3766 C C . LEU A 1 478 ? -21.518 -8.636 12.879 1.00 49.53 478 LEU A C 1
ATOM 3768 O O . LEU A 1 478 ? -22.179 -7.744 13.408 1.00 49.53 478 LEU A O 1
ATOM 3772 N N . VAL A 1 479 ? -20.545 -9.282 13.527 1.00 57.28 479 VAL A N 1
ATOM 3773 C CA . VAL A 1 479 ? -19.945 -8.811 14.783 1.00 57.28 479 VAL A CA 1
ATOM 3774 C C . VAL A 1 479 ? -18.965 -7.663 14.512 1.00 57.28 479 VAL A C 1
ATOM 3776 O O . VAL A 1 479 ? -18.856 -6.771 15.352 1.00 57.28 479 VAL A O 1
ATOM 3779 N N . ARG A 1 480 ? -18.276 -7.694 13.364 1.00 51.66 480 ARG A N 1
ATOM 3780 C CA . ARG A 1 480 ? -17.453 -6.596 12.827 1.00 51.66 480 ARG A CA 1
ATOM 3781 C C . ARG A 1 480 ? -18.310 -5.557 12.116 1.00 51.66 480 ARG A C 1
ATOM 3783 O O . ARG A 1 480 ? -17.814 -4.415 12.005 1.00 51.66 480 ARG A O 1
#

Sequence (480 aa):
MTLDALKYSLSVLETGLSRILEKHARTLVSLTIAGASEHTFANVQALAKHRYPALNLLSIESELESGDNAGLTGLPDNFLAGNTPQLRHFSATNIDFDWASIRGLLSLRVQTANNYYLRPRHIIGALERCPDIEELTLALSPMDRLGARIFDYRRILLQHIRKLFLSGAADKCMNLLGWLELPPKTSIGFSFMFDGSPDEMPTIAVNNAILLQLNRIAFQDRIPTLLTIGLVEVGSPQPDEPVRLRVYGLTSHPTFRGEQLHTNDLSDNAHIDMSILCQNRVDAEVMLQSTMRTWLRVKQAFTLDMRLSESLSPELWNVILEMDPAPTVIVKPEYQSSATLLELLYLRLRAQLKVPDMQRPITHIIIDASKSTRNVLQEMVNVAGELQLPPPTLRQWNLECNVMGILDYCAEAAHAGLPLDTIEIINDYHGQLRNLDGSIDWSELYQNLAKGFVYEGVLHNASTGQERRRLTATESILVR

pLDDT: mean 81.69, std 14.64, range [26.8, 98.25]

Mean predicted aligned error: 8.32 Å

Solvent-accessible surface area (backbone atoms only — not comparable to full-atom values): 25977 Å² total; per-residue (Å²): 139,79,84,72,82,76,80,61,81,66,90,59,64,79,78,56,52,49,59,50,50,66,77,35,25,71,70,38,41,59,49,54,50,62,41,52,44,70,61,45,37,56,52,48,59,48,51,57,76,51,56,22,64,44,21,28,36,40,37,39,37,35,48,78,65,90,88,62,82,70,72,68,44,65,50,58,58,62,30,59,59,69,20,28,82,46,35,29,35,43,33,33,29,46,54,42,65,56,41,89,31,47,53,64,28,35,30,44,36,40,38,39,83,62,69,64,75,75,53,63,70,43,56,51,56,21,48,70,43,18,50,63,24,29,37,41,36,41,38,45,39,66,73,39,81,74,68,88,68,84,69,92,65,78,66,44,68,31,78,49,31,44,37,41,35,38,28,19,28,57,67,58,48,46,55,54,52,71,36,49,42,71,44,65,78,33,18,42,36,38,37,37,49,72,88,78,59,91,84,58,76,64,66,67,60,57,47,51,51,49,50,52,49,50,41,61,55,59,68,41,100,66,44,72,59,40,34,28,42,31,44,29,52,51,58,62,94,52,69,79,37,49,29,30,43,31,46,34,28,19,63,51,78,71,77,75,75,67,92,72,88,49,80,68,65,48,59,81,64,22,42,34,32,40,33,38,52,20,69,22,55,68,54,40,40,58,45,48,47,53,50,47,60,54,54,52,70,71,42,85,37,42,27,35,38,34,70,62,20,51,51,55,57,67,66,50,50,49,50,52,54,70,59,78,30,30,42,23,39,31,32,29,37,50,25,55,23,42,50,45,48,51,56,50,51,53,56,48,52,62,50,34,78,77,37,86,85,58,77,77,39,62,37,31,46,34,38,44,56,54,81,61,64,70,51,56,57,54,50,60,66,55,61,79,74,59,97,65,84,73,74,82,47,74,46,55,52,34,26,56,52,36,51,52,50,52,53,53,46,29,43,54,28,30,77,70,76,54,41,32,37,34,44,34,43,37,53,52,85,79,36,76,83,58,70,66,84,57,88,77,63,59,63,78,72,13,73,36,30,71,67,15,28,28,51,79,59,27,52,36,27,89,89,42,51,90,53,83,45,72,54,49,78,66,50,52,59,71,78,88